Protein 3QHQ (pdb70)

Solvent-accessible surface area: 25074 Å² total; per-residue (Å²): 88,8,76,0,41,19,112,55,12,154,123,50,12,69,0,54,56,27,12,9,0,0,1,57,35,46,65,19,0,17,43,7,4,40,27,2,62,37,22,73,124,16,39,88,0,86,0,37,19,58,90,94,138,67,4,140,49,93,25,14,11,42,3,8,32,6,41,47,52,87,4,23,28,78,101,16,39,162,83,20,16,28,53,47,52,86,108,52,64,144,118,98,146,48,65,44,106,28,83,143,116,7,60,71,82,31,113,117,91,19,119,112,24,152,119,72,179,122,148,79,166,132,105,109,57,52,15,53,87,59,13,109,89,145,46,44,119,24,129,71,150,32,69,49,4,34,74,17,0,48,20,0,0,94,1,0,92,79,32,99,146,47,58,0,0,0,0,0,2,0,3,12,10,0,44,80,96,42,0,59,109,0,25,94,68,0,76,137,16,127,36,6,0,0,0,0,7,10,128,100,8,83,72,16,81,3,50,0,0,24,152,86,100,137,83,60,41,57,81,74,160,221,80,9,104,20,89,31,132,68,13,151,134,58,14,69,0,56,49,25,10,8,0,0,1,59,33,48,64,20,0,16,41,14,5,28,68,16,58,61,79,90,132,65,151,72,55,201,188,123,87,23,114,51,103,35,22,3,37,1,8,31,6,37,52,62,92,2,30,36,78,85,8,44,120,73,20,13,31,56,48,56,77,97,55,67,132,104,96,115,37,64,41,114,27,87,145,121,6,54,85,78,26,109,119,90,16,120,111,24,153,118,72,172,110,158,84,167,126,106,108,60,53,16,43,84,57,13,83,90,143,45,44,119,32,93,44,164,70,5,52,4,38,83,3,0,52,28,0,1,76,1,0,90,67,35,111,164,48,64,7,0,0,0,1,2,0,3,14,8,0,50,80,97,43,0,54,115,0,23,96,58,0,74,153,18,136,36,8,0,0,0,0,5,16,71,120,8,80,116,24,122,29,83,2,3,37,150,106,117,51,91,106

Sequence (433 aa):
MVKINFPILDEPLVLSNATILTIEDVSSVYSSLVKHFYQYDDVDEHLKLFDDKQKSLKATELMLVTDILGYDVNSAPILKLIHGDDLENNQFNEKPEVKSMVEKLAATITELIAFECLENEELDLEYDEITILELIKALGVKIETQSDTIFEKCFEIIQVYHYLTKKNLLVFVNSSGAYLTKDDEVIKLCEYINLMQKSVLFLEPRRLYDLPQYVIDKDYFLIGENMVLMVKINFPILDEPLVLSSNATILTIEDVSVYSSLVKHFYQYDVDEDDKQKSLKATELMLVTDILGYDVNSAPILKLIHGDLENNQFNEKPEVKSSMVEKLAATITELIAFECLENELDLEYDEITILELIKALGVKIETQSDTIFEKCFEIIQVYHYLTKKNLLVFVNSSGAYLTKDDEVIKLCEYINLMQKSVLFLEPRRLYDLPQYVIDKDYFLI

Organism: Streptococcus agalactiae (strain ATCC 13813 / DSM 2134 / JCM 5671 / CCUG 4208 / LMG 14694 / NCIMB 701348 / NCTC 8181 / G19) (NCBI:txid888745)

Nearest PDB structures (foldseek):
  3qhq-assembly1_A-2  TM=1.005E+00  e=2.427E-44  Streptococcus agalactiae ATCC 13813
  3qhq-assembly1_B-2  TM=8.573E-01  e=9.946E-36  Streptococcus agalactiae ATCC 13813
  3v7f-assembly1_B-2  TM=9.528E-01  e=2.751E-31  Streptococcus pyogenes serotype M1
  6qxf-assembly1_B  TM=8.557E-01  e=2.326E-27  Streptococcus thermophilus
  3s5u-assembly1_A  TM=8.859E-01  e=5.283E-25  Enterococcus faecalis ATCC 4200

Foldseek 3Di:
DKWKAADLDPDIDDFWQEAEEAEQDPVVLVVVVVPLVVPPVDPSIFMDDVVRHTQHNQQEAEDAPLVPDDLFDPVNVVVVLVVVVVVLVVPVVVVVVVQVVQVVVVVVVVVVCVVDPDNDDDDGCHSSNVSVVVPDGDDDPDDASLSSLLSVLVSQLVPPSHQEYEHEACLVRDDPVSVVVSSVSSVVSTGGYYYRHNDDNPQDQHWYLDPVSDTDGGPDDD/DDWDDDPLDPDIHDQWQEAEAAEQDPVVLVVVLVPLVVPPDPDVPVPDDADNQQEAEDAPLLPDDCFDPVLLLLVLVVVVVVLVVPVPVVVVVQVVQVVVVVVVVVVCVVDPDVDDDDGCHSSNVSVVVVDGDDRPVDQSLNSLQSVVVSVLRDPSHQEYEHEASLVRDDPVSVVVSSVVRNVSTGGYYYRHNHDNPPDDHWYQDPVRDTD

CATH classification: 3.40.50.11940 (+1 more: 6.10.250.2340)

Radius of gyration: 27.76 Å; Cα contacts (8 Å, |Δi|>4): 626; chains: 2; bounding box: 73×62×80 Å

Secondary structure (DSSP, 8-state):
-EEEE-TTSSS-EEE-SEEEEEE-SHHHHHHHHHHHHHTTSS-S-EEE-STTPBPPGGGEEEES-TTT--TT-HHHHHHHHHHHHHHHHT-HHHHHHHHHHHHHHHHHHHHHHHHSSS--------HHHHHHHHT--------SHHHHHHHHHHHHHH-TT--EEEEES-GGG--HHHHHHHHHHHHHH-S-EEEEESS--TTSS-EEE-TT--EEETT---/--EE--TT-SSPEE--SEEEEEE--HHHHHHHHHHHHH-SS----TTPPPPGGGEEEESSTTTS----HHHHHHHHHHHHHHHHT-HHHHHHHHHHHHHHHHHHHHHHHHSSS--------HHHHHHHHT-----TT--HHHHHHHHHHHHHH-TT--EEEEES-GGG--HHHHHHHHHHHHHHT--EEEEESS--TTSS-EEE-TTS-B-

B-factor: mean 35.42, std 18.0, range [2.0, 500.0]

InterPro domains:
  IPR010146 CRISPR-associated protein, Csn2-type [PF09711] (38-213)
  IPR010146 CRISPR-associated protein, Csn2-type [TIGR01866] (3-216)
  IPR038600 CRISPR-associated protein Csn2 superfamily [G3DSA:3.40.50.11940] (1-94)
  IPR038600 CRISPR-associated protein Csn2 superfamily [G3DSA:3.40.50.11940] (95-221)

Structure (mmCIF, N/CA/C/O backbone):
data_3QHQ
#
_entry.id   3QHQ
#
_cell.length_a   75.300
_cell.length_b   83.300
_cell.length_c   110.400
_cell.angle_alpha   90.00
_cell.angle_beta   109.40
_cell.angle_gamma   90.00
#
_symmetry.space_group_name_H-M   'C 1 2 1'
#
loop_
_entity.id
_entity.type
_entity.pdbx_description
1 polymer 'Sag0897 family CRISPR-associated protein'
2 non-polymer 'CALCIUM ION'
3 non-polymer 1,2-ETHANEDIOL
4 water water
#
loop_
_atom_site.group_PDB
_atom_site.id
_atom_site.type_symbol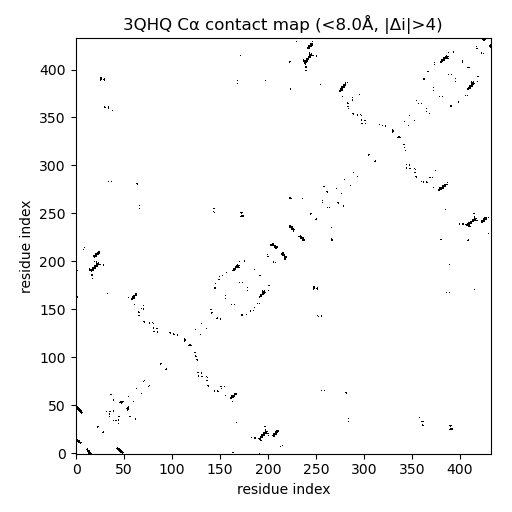
_atom_site.label_atom_id
_atom_site.label_alt_id
_atom_site.label_comp_id
_atom_site.label_asym_id
_atom_site.label_entity_id
_atom_site.label_seq_id
_atom_site.pdbx_PDB_ins_code
_atom_site.Cartn_x
_atom_site.Cartn_y
_atom_site.Cartn_z
_atom_site.occupancy
_atom_site.B_iso_or_equiv
_atom_site.auth_seq_id
_atom_site.auth_comp_id
_atom_site.auth_asym_id
_atom_site.auth_atom_id
_atom_site.pdbx_PDB_model_num
ATOM 1 N N . MET A 1 1 ? 18.772 30.654 31.862 1.00 35.68 1 MET A N 1
ATOM 2 C CA . MET A 1 1 ? 19.656 31.294 32.879 1.00 34.28 1 MET A CA 1
ATOM 3 C C . MET A 1 1 ? 21.133 31.133 32.510 1.00 33.56 1 MET A C 1
ATOM 4 O O . MET A 1 1 ? 21.523 30.166 31.851 1.00 35.25 1 MET A O 1
ATOM 6 N N . VAL A 1 2 ? 21.943 32.093 32.937 1.00 31.29 2 VAL A N 1
ATOM 7 C CA . VAL A 1 2 ? 23.390 32.050 32.752 1.00 30.12 2 VAL A CA 1
ATOM 8 C C . VAL A 1 2 ? 23.990 32.084 34.152 1.00 29.13 2 VAL A C 1
ATOM 9 O O . VAL A 1 2 ? 23.430 32.731 35.032 1.00 29.00 2 VAL A O 1
ATOM 13 N N . LYS A 1 3 ? 25.099 31.376 34.369 1.00 28.63 3 LYS A N 1
ATOM 14 C CA . LYS A 1 3 ? 25.794 31.420 35.658 1.00 27.77 3 LYS A CA 1
ATOM 15 C C . LYS A 1 3 ? 27.132 32.135 35.531 1.00 26.50 3 LYS A C 1
ATOM 16 O O . LYS A 1 3 ? 27.829 31.989 34.525 1.00 26.73 3 LYS A O 1
ATOM 22 N N . ILE A 1 4 ? 27.474 32.913 36.552 1.00 24.81 4 ILE A N 1
ATOM 23 C CA . ILE A 1 4 ? 28.759 33.602 36.611 1.00 23.82 4 ILE A CA 1
ATOM 24 C C . ILE A 1 4 ? 29.556 33.105 37.821 1.00 24.77 4 ILE A C 1
ATOM 25 O O . ILE A 1 4 ? 28.997 32.889 38.899 1.00 24.45 4 ILE A O 1
ATOM 30 N N . ASN A 1 5 ? 30.858 32.913 37.625 1.00 25.46 5 ASN A N 1
ATOM 31 C CA . ASN A 1 5 ? 31.758 32.575 38.715 1.00 27.00 5 ASN A CA 1
ATOM 32 C C . ASN A 1 5 ? 33.114 33.256 38.555 1.00 27.55 5 ASN A C 1
ATOM 33 O O . ASN A 1 5 ? 33.581 33.491 37.435 1.00 27.31 5 ASN A O 1
ATOM 38 N N . PHE A 1 6 ? 33.718 33.584 39.694 1.00 28.42 6 PHE A N 1
ATOM 39 C CA . PHE A 1 6 ? 35.084 34.091 39.784 1.00 29.55 6 PHE A CA 1
ATOM 40 C C . PHE A 1 6 ? 35.575 33.826 41.217 1.00 31.47 6 PHE A C 1
ATOM 41 O O . PHE A 1 6 ? 34.753 33.528 42.093 1.00 31.48 6 PHE A O 1
ATOM 49 N N . PRO A 1 7 ? 36.904 33.892 41.458 1.00 33.35 7 PRO A N 1
ATOM 50 C CA . PRO A 1 7 ? 37.467 33.459 42.748 1.00 35.75 7 PRO A CA 1
ATOM 51 C C . PRO A 1 7 ? 36.772 33.996 44.007 1.00 35.90 7 PRO A C 1
ATOM 52 O O . PRO A 1 7 ? 36.580 33.241 44.964 1.00 36.89 7 PRO A O 1
ATOM 56 N N . ILE A 1 8 ? 36.384 35.272 44.001 1.00 35.14 8 ILE A N 1
ATOM 57 C CA . ILE A 1 8 ? 35.745 35.887 45.178 1.00 36.06 8 ILE A CA 1
ATOM 58 C C . ILE A 1 8 ? 34.375 35.294 45.546 1.00 35.39 8 ILE A C 1
ATOM 59 O O . ILE A 1 8 ? 34.013 35.251 46.720 1.00 36.17 8 ILE A O 1
ATOM 64 N N . LEU A 1 9 ? 33.635 34.814 44.550 1.00 34.33 9 LEU A N 1
ATOM 65 C CA . LEU A 1 9 ? 32.380 34.101 44.804 1.00 34.17 9 LEU A CA 1
ATOM 66 C C . LEU A 1 9 ? 32.645 32.709 45.373 1.00 36.44 9 LEU A C 1
ATOM 67 O O . LEU A 1 9 ? 33.508 31.991 44.876 1.00 37.64 9 LEU A O 1
ATOM 72 N N . ASP A 1 10 ? 31.903 32.330 46.411 1.00 37.40 10 ASP A N 1
ATOM 73 C CA . ASP A 1 10 ? 32.021 30.989 46.986 1.00 39.61 10 ASP A CA 1
ATOM 74 C C . ASP A 1 10 ? 31.405 29.931 46.065 1.00 39.39 10 ASP A C 1
ATOM 75 O O . ASP A 1 10 ? 31.904 28.809 45.975 1.00 40.80 10 ASP A O 1
ATOM 80 N N . GLU A 1 11 ? 30.319 30.296 45.389 1.00 37.40 11 GLU A N 1
ATOM 81 C CA . GLU A 1 11 ? 29.692 29.417 44.403 1.00 37.34 11 GLU A CA 1
ATOM 82 C C . GLU A 1 11 ? 29.199 30.227 43.196 1.00 34.61 11 GLU A C 1
ATOM 83 O O . GLU A 1 11 ? 29.081 31.454 43.287 1.00 33.01 11 GLU A O 1
ATOM 89 N N . PRO A 1 12 ? 28.915 29.554 42.060 1.00 34.04 12 PRO A N 1
ATOM 90 C CA . PRO A 1 12 ? 28.419 30.318 40.919 1.00 31.87 12 PRO A CA 1
ATOM 91 C C . PRO A 1 12 ? 27.127 31.052 41.259 1.00 30.42 12 PRO A C 1
ATOM 92 O O . PRO A 1 12 ? 26.370 30.621 42.133 1.00 30.94 12 PRO A O 1
ATOM 96 N N . LEU A 1 13 ? 26.897 32.163 40.574 1.00 28.26 13 LEU A N 1
ATOM 97 C CA . LEU A 1 13 ? 25.709 32.964 40.781 1.00 27.28 13 LEU A CA 1
ATOM 98 C C . LEU A 1 13 ? 24.819 32.855 39.548 1.00 26.30 13 LEU A C 1
ATOM 99 O O . LEU A 1 13 ? 25.291 33.045 38.433 1.00 25.18 13 LEU A O 1
ATOM 104 N N . VAL A 1 14 ? 23.540 32.542 39.756 1.00 26.32 14 VAL A N 1
ATOM 105 C CA . VAL A 1 14 ? 22.579 32.428 38.657 1.00 26.02 14 VAL A CA 1
ATOM 106 C C . VAL A 1 14 ? 22.132 33.821 38.203 1.00 24.56 14 VAL A C 1
ATOM 107 O O . VAL A 1 14 ? 21.679 34.634 39.015 1.00 24.12 14 VAL A O 1
ATOM 111 N N . LEU A 1 15 ? 22.290 34.087 36.909 1.00 23.53 15 LEU A N 1
ATOM 112 C CA . LEU A 1 15 ? 21.807 35.320 36.281 1.00 22.39 15 LEU A CA 1
ATOM 113 C C . LEU A 1 15 ? 20.586 35.014 35.401 1.00 22.64 15 LEU A C 1
ATOM 114 O O . LEU A 1 15 ? 20.720 34.667 34.225 1.00 22.13 15 LEU A O 1
ATOM 119 N N . SER A 1 16 ? 19.402 35.126 35.993 1.00 23.08 16 SER A N 1
ATOM 120 C CA . SER A 1 16 ? 18.146 34.874 35.291 1.00 24.10 16 SER A CA 1
ATOM 121 C C . SER A 1 16 ? 17.406 36.195 35.116 1.00 23.10 16 SER A C 1
ATOM 122 O O . SER A 1 16 ? 17.339 37.005 36.044 1.00 22.31 16 SER A O 1
ATOM 125 N N . ASN A 1 17 ? 16.855 36.400 33.920 1.00 22.75 17 ASN A N 1
ATOM 126 C CA . ASN A 1 17 ? 16.164 37.635 33.564 1.00 22.29 17 ASN A CA 1
ATOM 127 C C . ASN A 1 17 ? 17.015 38.855 33.929 1.00 20.73 17 ASN A C 1
ATOM 128 O O . ASN A 1 17 ? 18.200 38.893 33.588 1.00 20.12 17 ASN A O 1
ATOM 133 N N . ALA A 1 18 ? 16.445 39.832 34.626 1.00 20.74 18 ALA A N 1
ATOM 134 C CA . ALA A 1 18 ? 17.239 40.993 35.055 1.00 19.94 18 ALA A CA 1
ATOM 135 C C . ALA A 1 18 ? 17.890 40.729 36.408 1.00 19.43 18 ALA A C 1
ATOM 136 O O . ALA A 1 18 ? 17.202 40.378 37.369 1.00 20.22 18 ALA A O 1
ATOM 138 N N . THR A 1 19 ? 19.209 40.893 36.466 1.00 18.54 19 THR A N 1
ATOM 139 C CA . THR A 1 19 ? 19.973 40.775 37.711 1.00 18.58 19 THR A CA 1
ATOM 140 C C . THR A 1 19 ? 20.857 42.007 37.935 1.00 18.20 19 THR A C 1
ATOM 141 O O . THR A 1 19 ? 21.541 42.477 37.022 1.00 17.80 19 THR A O 1
ATOM 145 N N . ILE A 1 20 ? 20.858 42.514 39.159 1.00 18.79 20 ILE A N 1
ATOM 146 C CA . ILE A 1 20 ? 21.805 43.560 39.533 1.00 18.32 20 ILE A CA 1
ATOM 147 C C . ILE A 1 20 ? 22.907 42.936 40.384 1.00 18.69 20 ILE A C 1
ATOM 148 O O . ILE A 1 20 ? 22.620 42.263 41.381 1.00 19.59 20 ILE A O 1
ATOM 153 N N . LEU A 1 21 ? 24.154 43.135 39.962 1.00 18.17 21 LEU A N 1
ATOM 154 C CA . LEU A 1 21 ? 25.316 42.743 40.745 1.00 18.79 21 LEU A CA 1
ATOM 155 C C . LEU A 1 21 ? 26.126 43.986 41.092 1.00 19.34 21 LEU A C 1
ATOM 156 O O . LEU A 1 21 ? 26.661 44.662 40.206 1.00 18.76 21 LEU A O 1
ATOM 161 N N . THR A 1 22 ? 26.230 44.247 42.390 1.00 20.12 22 THR A N 1
ATOM 162 C CA . THR A 1 22 ? 26.931 45.413 42.928 1.00 21.21 22 THR A CA 1
ATOM 163 C C . THR A 1 22 ? 28.226 44.980 43.609 1.00 22.25 22 THR A C 1
ATOM 164 O O . THR A 1 22 ? 28.211 44.078 44.448 1.00 22.66 22 THR A O 1
ATOM 168 N N . ILE A 1 23 ? 29.337 45.621 43.235 1.00 22.56 23 ILE A N 1
ATOM 169 C CA . ILE A 1 23 ? 30.641 45.350 43.843 1.00 23.91 23 ILE A CA 1
ATOM 170 C C . ILE A 1 23 ? 31.151 46.614 44.543 1.00 25.23 23 ILE A C 1
ATOM 171 O O . ILE A 1 23 ? 31.489 47.599 43.886 1.00 24.65 23 ILE A O 1
ATOM 176 N N . GLU A 1 24 ? 31.212 46.585 45.872 1.00 26.81 24 GLU A N 1
ATOM 177 C CA . GLU A 1 24 ? 31.503 47.809 46.636 1.00 28.95 24 GLU A CA 1
ATOM 178 C C . GLU A 1 24 ? 32.988 48.178 46.710 1.00 30.45 24 GLU A C 1
ATOM 179 O O . GLU A 1 24 ? 33.339 49.285 47.133 1.00 33.34 24 GLU A O 1
ATOM 185 N N . ASP A 1 25 ? 33.851 47.267 46.265 1.00 29.81 25 ASP A N 1
ATOM 186 C CA . ASP A 1 25 ? 35.299 47.480 46.285 1.00 30.54 25 ASP A CA 1
ATOM 187 C C . ASP A 1 25 ? 35.743 47.935 44.900 1.00 29.50 25 ASP A C 1
ATOM 188 O O . ASP A 1 25 ? 35.461 47.257 43.912 1.00 27.64 25 ASP A O 1
ATOM 193 N N . VAL A 1 26 ? 36.426 49.078 44.826 1.00 30.30 26 VAL A N 1
ATOM 194 C CA . VAL A 1 26 ? 36.802 49.658 43.531 1.00 29.86 26 VAL A CA 1
ATOM 195 C C . VAL A 1 26 ? 37.689 48.723 42.696 1.00 29.09 26 VAL A C 1
ATOM 196 O O . VAL A 1 26 ? 37.434 48.535 41.505 1.00 27.86 26 VAL A O 1
ATOM 200 N N A SER A 1 27 ? 38.711 48.147 43.327 0.50 30.53 27 SER A N 1
ATOM 201 N N B SER A 1 27 ? 38.704 48.134 43.322 0.50 30.24 27 SER A N 1
ATOM 202 C CA A SER A 1 27 ? 39.674 47.288 42.632 0.50 30.66 27 SER A CA 1
ATOM 203 C CA B SER A 1 27 ? 39.666 47.295 42.605 0.50 30.03 27 SER A CA 1
ATOM 204 C C A SER A 1 27 ? 39.016 46.037 42.058 0.50 28.88 27 SER A C 1
ATOM 205 C C B SER A 1 27 ? 39.066 45.994 42.080 0.50 28.66 27 SER A C 1
ATOM 206 O O A SER A 1 27 ? 39.260 45.682 40.904 0.50 28.12 27 SER A O 1
ATOM 207 O O B SER A 1 27 ? 39.412 45.555 40.982 0.50 28.07 27 SER A O 1
ATOM 212 N N . VAL A 1 28 ? 38.172 45.387 42.860 1.00 28.11 28 VAL A N 1
ATOM 213 C CA . VAL A 1 28 ? 37.462 44.178 42.431 1.00 26.66 28 VAL A CA 1
ATOM 214 C C . VAL A 1 28 ? 36.464 44.528 41.327 1.00 24.66 28 VAL A C 1
ATOM 215 O O . VAL A 1 28 ? 36.345 43.794 40.347 1.00 23.80 28 VAL A O 1
ATOM 219 N N . TYR A 1 29 ? 35.769 45.655 41.480 1.00 24.04 29 TYR A N 1
ATOM 220 C CA . TYR A 1 29 ? 34.832 46.112 40.451 1.00 22.72 29 TYR A CA 1
ATOM 221 C C . TYR A 1 29 ? 35.548 46.361 39.122 1.00 22.33 29 TYR A C 1
ATOM 222 O O . TYR A 1 29 ? 35.130 45.858 38.070 1.00 20.92 29 TYR A O 1
ATOM 231 N N . SER A 1 30 ? 36.629 47.137 39.187 1.00 23.36 30 SER A N 1
ATOM 232 C CA . SER A 1 30 ? 37.410 47.493 38.005 1.00 23.50 30 SER A CA 1
ATOM 233 C C . SER A 1 30 ? 37.981 46.252 37.317 1.00 23.46 30 SER A C 1
ATOM 234 O O . SER A 1 30 ? 37.966 46.155 36.089 1.00 22.55 30 SER A O 1
ATOM 237 N N . SER A 1 31 ? 38.491 45.316 38.117 1.00 24.23 31 SER A N 1
ATOM 238 C CA . SER A 1 31 ? 39.041 44.055 37.607 1.00 24.82 31 SER A CA 1
ATOM 239 C C . SER A 1 31 ? 37.972 43.200 36.909 1.00 23.16 31 SER A C 1
ATOM 240 O O . SER A 1 31 ? 38.228 42.610 35.855 1.00 22.97 31 SER A O 1
ATOM 243 N N . LEU A 1 32 ? 36.772 43.144 37.484 1.00 22.03 32 LEU A N 1
ATOM 244 C CA . LEU A 1 32 ? 35.687 42.361 36.876 1.00 20.80 32 LEU A CA 1
ATOM 245 C C . LEU A 1 32 ? 35.254 42.948 35.538 1.00 19.87 32 LEU A C 1
ATOM 246 O O . LEU A 1 32 ? 35.021 42.212 34.580 1.00 19.31 32 LEU A O 1
ATOM 251 N N . VAL A 1 33 ? 35.140 44.273 35.479 1.00 19.67 33 VAL A N 1
ATOM 252 C CA . VAL A 1 33 ? 34.824 44.957 34.224 1.00 19.40 33 VAL A CA 1
ATOM 253 C C . VAL A 1 33 ? 35.896 44.657 33.166 1.00 19.99 33 VAL A C 1
ATOM 254 O O . VAL A 1 33 ? 35.572 44.299 32.033 1.00 19.98 33 VAL A O 1
ATOM 258 N N . LYS A 1 34 ? 37.164 44.771 33.552 1.00 21.10 34 LYS A N 1
ATOM 259 C CA . LYS A 1 34 ? 38.271 44.409 32.672 1.00 22.36 34 LYS A CA 1
ATOM 260 C C . LYS A 1 34 ? 38.138 42.965 32.161 1.00 22.37 34 LYS A C 1
ATOM 261 O O . LYS A 1 34 ? 38.291 42.707 30.965 1.00 22.56 34 LYS A O 1
ATOM 267 N N . HIS A 1 35 ? 37.835 42.035 33.063 1.00 22.56 35 HIS A N 1
ATOM 268 C CA . HIS A 1 35 ? 37.745 40.615 32.691 1.00 23.43 35 HIS A CA 1
ATOM 269 C C . HIS A 1 35 ? 36.580 40.322 31.739 1.00 22.32 35 HIS A C 1
ATOM 270 O O . HIS A 1 35 ? 36.708 39.467 30.860 1.00 23.03 35 HIS A O 1
ATOM 277 N N . PHE A 1 36 ? 35.464 41.036 31.906 1.00 21.08 36 PHE A N 1
ATOM 278 C CA . PHE A 1 36 ? 34.354 40.963 30.948 1.00 20.86 36 PHE A CA 1
ATOM 279 C C . PHE A 1 36 ? 34.798 41.387 29.549 1.00 21.61 36 PHE A C 1
ATOM 280 O O . PHE A 1 36 ? 34.476 40.716 28.560 1.00 22.07 36 PHE A O 1
ATOM 288 N N . TYR A 1 37 ? 35.533 42.498 29.472 1.00 21.99 37 TYR A N 1
ATOM 289 C CA . TYR A 1 37 ? 36.049 43.007 28.197 1.00 23.27 37 TYR A CA 1
ATOM 290 C C . TYR A 1 37 ? 37.114 42.111 27.580 1.00 25.07 37 TYR A C 1
ATOM 291 O O . TYR A 1 37 ? 37.325 42.152 26.376 1.00 26.08 37 TYR A O 1
ATOM 300 N N . GLN A 1 38 ? 37.755 41.296 28.414 1.00 26.57 38 GLN A N 1
ATOM 301 C CA . GLN A 1 38 ? 38.745 40.317 27.970 1.00 29.58 38 GLN A CA 1
ATOM 302 C C . GLN A 1 38 ? 38.165 38.911 27.732 1.00 30.28 38 GLN A C 1
ATOM 303 O O . GLN A 1 38 ? 38.868 38.043 27.224 1.00 31.68 38 GLN A O 1
ATOM 309 N N . TYR A 1 39 ? 36.907 38.680 28.111 1.00 29.92 39 TYR A N 1
ATOM 310 C CA . TYR A 1 39 ? 36.303 37.340 28.015 1.00 31.67 39 TYR A CA 1
ATOM 311 C C . TYR A 1 39 ? 36.508 36.747 26.597 1.00 34.07 39 TYR A C 1
ATOM 312 O O . TYR A 1 39 ? 36.199 37.413 25.617 1.00 33.87 39 TYR A O 1
ATOM 321 N N A ASP A 1 40 ? 37.024 35.518 26.511 0.50 36.60 40 ASP A N 1
ATOM 322 N N B ASP A 1 40 ? 37.003 35.519 26.450 0.50 36.65 40 ASP A N 1
ATOM 323 C CA A ASP A 1 40 ? 37.244 34.640 27.674 0.50 38.02 40 ASP A CA 1
ATOM 324 C CA B ASP A 1 40 ? 37.279 34.575 27.518 0.50 38.26 40 ASP A CA 1
ATOM 325 C C A ASP A 1 40 ? 38.701 34.348 28.046 0.50 40.46 40 ASP A C 1
ATOM 326 C C B ASP A 1 40 ? 38.754 34.194 27.539 0.50 40.96 40 ASP A C 1
ATOM 327 O O A ASP A 1 40 ? 38.975 33.363 28.741 0.50 41.64 40 ASP A O 1
ATOM 328 O O B ASP A 1 40 ? 39.093 33.007 27.476 0.50 42.83 40 ASP A O 1
ATOM 337 N N . VAL A 1 41 ? 39.628 35.197 27.605 1.00 41.58 41 VAL A N 1
ATOM 338 C CA . VAL A 1 41 ? 41.070 34.948 27.803 1.00 44.64 41 VAL A CA 1
ATOM 339 C C . VAL A 1 41 ? 41.452 34.923 29.286 1.00 45.36 41 VAL A C 1
ATOM 340 O O . VAL A 1 41 ? 42.411 34.254 29.676 1.00 47.61 41 VAL A O 1
ATOM 344 N N . ASP A 1 42 ? 40.673 35.634 30.100 1.00 44.07 42 ASP A N 1
ATOM 345 C CA . ASP A 1 42 ? 40.948 35.790 31.523 1.00 44.54 42 ASP A CA 1
ATOM 346 C C . ASP A 1 42 ? 40.721 34.488 32.311 1.00 45.59 42 ASP A C 1
ATOM 347 O O . ASP A 1 42 ? 41.649 33.690 32.459 1.00 48.06 42 ASP A O 1
ATOM 349 N N . GLU A 1 43 ? 39.501 34.295 32.820 1.00 44.19 43 GLU A N 1
ATOM 350 C CA . GLU A 1 43 ? 39.073 33.065 33.519 1.00 44.75 43 GLU A CA 1
ATOM 351 C C . GLU A 1 43 ? 40.077 32.460 34.517 1.00 46.45 43 GLU A C 1
ATOM 352 O O . GLU A 1 43 ? 40.879 31.614 34.114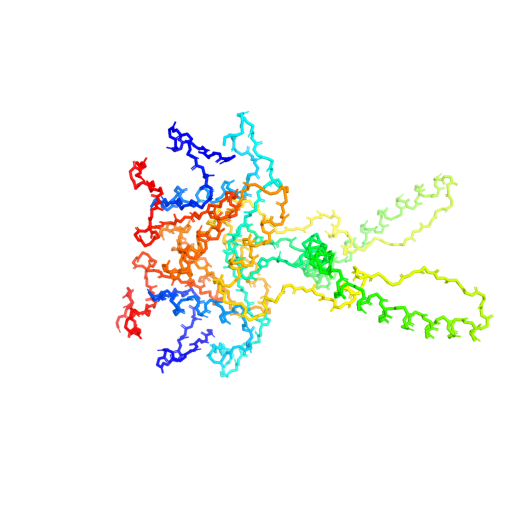 1.00 48.88 43 GLU A O 1
ATOM 354 N N . HIS A 1 44 ? 40.061 32.815 35.808 1.00 45.72 44 HIS A N 1
ATOM 355 C CA . HIS A 1 44 ? 39.091 33.655 36.555 1.00 42.91 44 HIS A CA 1
ATOM 356 C C . HIS A 1 44 ? 37.621 33.800 36.130 1.00 39.79 44 HIS A C 1
ATOM 357 O O . HIS A 1 44 ? 36.764 33.121 36.701 1.00 39.81 44 HIS A O 1
ATOM 364 N N . LEU A 1 45 ? 37.318 34.679 35.176 1.00 36.88 45 LEU A N 1
ATOM 365 C CA . LEU A 1 45 ? 35.917 34.940 34.842 1.00 33.73 45 LEU A CA 1
ATOM 366 C C . LEU A 1 45 ? 35.254 33.792 34.085 1.00 33.44 45 LEU A C 1
ATOM 367 O O . LEU A 1 45 ? 35.602 33.495 32.942 1.00 33.63 45 LEU A O 1
ATOM 372 N N . LYS A 1 46 ? 34.286 33.168 34.747 1.00 32.42 46 LYS A N 1
ATOM 373 C CA . LYS A 1 46 ? 33.537 32.064 34.174 1.00 32.52 46 LYS A CA 1
ATOM 374 C C . LYS A 1 46 ? 32.089 32.462 33.915 1.00 30.70 46 LYS A C 1
ATOM 375 O O . LYS A 1 46 ? 31.427 33.049 34.777 1.00 28.94 46 LYS A O 1
ATOM 381 N N . LEU A 1 47 ? 31.624 32.150 32.707 1.00 30.42 47 LEU A N 1
ATOM 382 C CA . LEU A 1 47 ? 30.232 32.322 32.316 1.00 29.71 47 LEU A CA 1
ATOM 383 C C . LEU A 1 47 ? 29.755 31.021 31.670 1.00 31.86 47 LEU A C 1
ATOM 384 O O . LEU A 1 47 ? 30.302 30.597 30.650 1.00 32.48 47 LEU A O 1
ATOM 389 N N . PHE A 1 48 ? 28.756 30.381 32.268 1.00 33.10 48 PHE A N 1
ATOM 390 C CA . PHE A 1 48 ? 28.317 29.080 31.767 1.00 36.43 48 PHE A CA 1
ATOM 391 C C . PHE A 1 48 ? 26.813 28.819 31.845 1.00 37.29 48 PHE A C 1
ATOM 392 O O . PHE A 1 48 ? 26.045 29.645 32.348 1.00 35.90 48 PHE A O 1
ATOM 400 N N . ASP A 1 49 ? 26.418 27.666 31.299 1.00 40.27 49 ASP A N 1
ATOM 401 C CA . ASP A 1 49 ? 25.028 27.193 31.253 1.00 41.89 49 ASP A CA 1
ATOM 402 C C . ASP A 1 49 ? 24.155 27.971 30.261 1.00 41.63 49 ASP A C 1
ATOM 403 O O . ASP A 1 49 ? 23.784 29.116 30.528 1.00 40.28 49 ASP A O 1
ATOM 405 N N . ASP A 1 50 ? 23.844 27.384 29.100 1.00 43.49 50 ASP A N 1
ATOM 406 C CA . ASP A 1 50 ? 24.348 26.080 28.606 1.00 45.88 50 ASP A CA 1
ATOM 407 C C . ASP A 1 50 ? 24.870 25.089 29.653 1.00 47.23 50 ASP A C 1
ATOM 408 O O . ASP A 1 50 ? 26.064 25.083 29.961 1.00 47.25 50 ASP A O 1
ATOM 410 N N . LYS A 1 51 ? 23.967 24.240 30.159 1.00 48.51 51 LYS A N 1
ATOM 411 C CA . LYS A 1 51 ? 24.244 23.284 31.250 1.00 49.49 51 LYS A CA 1
ATOM 412 C C . LYS A 1 51 ? 25.705 22.822 31.362 1.00 50.14 51 LYS A C 1
ATOM 413 O O . LYS A 1 51 ? 26.100 21.813 30.762 1.00 52.60 51 LYS A O 1
ATOM 415 N N . GLN A 1 52 ? 26.489 23.586 32.130 1.00 47.97 52 GLN A N 1
ATOM 416 C CA . GLN A 1 52 ? 27.922 23.335 32.396 1.00 47.96 52 GLN A CA 1
ATOM 417 C C . GLN A 1 52 ? 28.882 23.852 31.311 1.00 46.93 52 GLN A C 1
ATOM 418 O O . GLN A 1 52 ? 30.101 23.864 31.512 1.00 47.49 52 GLN A O 1
ATOM 420 N N . LYS A 1 53 ? 28.329 24.290 30.182 1.00 45.34 53 LYS A N 1
ATOM 421 C CA . LYS A 1 53 ? 29.121 24.710 29.021 1.00 44.61 53 LYS A CA 1
ATOM 422 C C . LYS A 1 53 ? 29.391 26.214 29.026 1.00 41.19 53 LYS A C 1
ATOM 423 O O . LYS A 1 53 ? 28.462 27.020 29.123 1.00 39.07 53 LYS A O 1
ATOM 429 N N . SER A 1 54 ? 30.664 26.579 28.904 1.00 40.46 54 SER A N 1
ATOM 430 C CA . SER A 1 54 ? 31.077 27.982 28.849 1.00 38.03 54 SER A CA 1
ATOM 431 C C . SER A 1 54 ? 30.441 28.727 27.683 1.00 36.28 54 SER A C 1
ATOM 432 O O . SER A 1 54 ? 30.381 28.212 26.568 1.00 37.48 54 SER A O 1
ATOM 435 N N . LEU A 1 55 ? 29.957 29.935 27.949 1.00 33.37 55 LEU A N 1
ATOM 436 C CA . LEU A 1 55 ? 29.545 30.840 26.881 1.00 32.02 55 LEU A CA 1
ATOM 437 C C . LEU A 1 55 ? 30.756 31.173 26.019 1.00 32.27 55 LEU A C 1
ATOM 438 O O . LEU A 1 55 ? 31.852 31.398 26.536 1.00 31.99 55 LEU A O 1
ATOM 443 N N . LYS A 1 56 ? 30.564 31.164 24.704 1.00 32.72 56 LYS A N 1
ATOM 444 C CA . LYS A 1 56 ? 31.601 31.617 23.787 1.00 33.15 56 LYS A CA 1
ATOM 445 C C . LYS A 1 56 ? 31.706 33.133 23.919 1.00 30.96 56 LYS A C 1
ATOM 446 O O . LYS A 1 56 ? 30.744 33.788 24.334 1.00 28.96 56 LYS A O 1
ATOM 452 N N . ALA A 1 57 ? 32.872 33.687 23.591 1.00 30.93 57 ALA A N 1
ATOM 453 C CA . ALA A 1 57 ? 33.074 35.133 23.648 1.00 29.64 57 ALA A CA 1
ATOM 454 C C . ALA A 1 57 ? 32.026 35.877 22.814 1.00 28.94 57 ALA A C 1
ATOM 455 O O . ALA A 1 57 ? 31.582 36.966 23.190 1.00 27.23 57 ALA A O 1
ATOM 457 N N . THR A 1 58 ? 31.624 35.263 21.700 1.00 30.05 58 THR A N 1
ATOM 458 C CA . THR A 1 58 ? 30.649 35.849 20.772 1.00 29.87 58 THR A CA 1
ATOM 459 C C . THR A 1 58 ? 29.240 35.979 21.368 1.00 28.57 58 THR A C 1
ATOM 460 O O . THR A 1 58 ? 28.413 36.737 20.848 1.00 28.34 58 THR A O 1
ATOM 464 N N . GLU A 1 59 ? 28.976 35.245 22.450 1.00 27.77 59 GLU A N 1
ATOM 465 C CA . GLU A 1 59 ? 27.657 35.254 23.098 1.00 26.51 59 GLU A CA 1
ATOM 466 C C . GLU A 1 59 ? 27.462 36.407 24.073 1.00 24.66 59 GLU A C 1
ATOM 467 O O . GLU A 1 59 ? 26.364 36.603 24.602 1.00 23.47 59 GLU A O 1
ATOM 473 N N . LEU A 1 60 ? 28.531 37.160 24.312 1.00 23.66 60 LEU A N 1
ATOM 474 C CA . LEU A 1 60 ? 28.498 38.249 25.264 1.00 22.40 60 LEU A CA 1
ATOM 475 C C . LEU A 1 60 ? 28.266 39.579 24.546 1.00 21.93 60 LEU A C 1
ATOM 476 O O . LEU A 1 60 ? 28.889 39.870 23.518 1.00 22.74 60 LEU A O 1
ATOM 481 N N . MET A 1 61 ? 27.349 40.370 25.087 1.00 20.83 61 MET A N 1
ATOM 482 C CA . MET A 1 61 ? 27.060 41.705 24.581 1.00 20.98 61 MET A CA 1
ATOM 483 C C . MET A 1 61 ? 27.307 42.691 25.726 1.00 19.79 61 MET A C 1
ATOM 484 O O . MET A 1 61 ? 26.619 42.663 26.747 1.00 19.21 61 MET A O 1
ATOM 489 N N . LEU A 1 62 ? 28.317 43.540 25.567 1.00 19.63 62 LEU A N 1
ATOM 490 C CA . LEU A 1 62 ? 28.728 44.456 26.626 1.00 18.77 62 LEU A CA 1
ATOM 491 C C . LEU A 1 62 ? 28.379 45.892 26.243 1.00 18.73 62 LEU A C 1
ATOM 492 O O . LEU A 1 62 ? 28.722 46.336 25.151 1.00 18.95 62 LEU A O 1
ATOM 497 N N . VAL A 1 63 ? 27.683 46.607 27.126 1.00 17.72 63 VAL A N 1
ATOM 498 C CA . VAL A 1 63 ? 27.324 48.002 26.850 1.00 18.00 63 VAL A CA 1
ATOM 499 C C . VAL A 1 63 ? 27.742 48.896 28.014 1.00 17.89 63 VAL A C 1
ATOM 500 O O . VAL A 1 63 ? 27.263 48.732 29.138 1.00 17.48 63 VAL A O 1
ATOM 504 N N . THR A 1 64 ? 28.645 49.831 27.742 1.00 18.59 64 THR A N 1
ATOM 505 C CA . THR A 1 64 ? 28.994 50.853 28.720 1.00 19.18 64 THR A CA 1
ATOM 506 C C . THR A 1 64 ? 28.553 52.214 28.207 1.00 20.53 64 THR A C 1
ATOM 507 O O . THR A 1 64 ? 28.003 53.017 28.966 1.00 21.38 64 THR A O 1
ATOM 511 N N . ASP A 1 65 ? 28.800 52.466 26.920 1.00 21.08 65 ASP A N 1
ATOM 512 C CA . ASP A 1 65 ? 28.383 53.705 26.267 1.00 22.27 65 ASP A CA 1
ATOM 513 C C . ASP A 1 65 ? 27.022 53.461 25.619 1.00 22.30 65 ASP A C 1
ATOM 514 O O . ASP A 1 65 ? 26.923 52.914 24.518 1.00 22.01 65 ASP A O 1
ATOM 519 N N . ILE A 1 66 ? 25.976 53.867 26.329 1.00 22.19 66 ILE A N 1
ATOM 520 C CA . ILE A 1 66 ? 24.600 53.591 25.928 1.00 22.15 66 ILE A CA 1
ATOM 521 C C . ILE A 1 66 ? 24.220 54.406 24.682 1.00 23.39 66 ILE A C 1
ATOM 522 O O . ILE A 1 66 ? 23.717 53.852 23.703 1.00 23.29 66 ILE A O 1
ATOM 527 N N . LEU A 1 67 ? 24.496 55.707 24.709 1.00 24.40 67 LEU A N 1
ATOM 528 C CA . LEU A 1 67 ? 24.123 56.586 23.595 1.00 26.41 67 LEU A CA 1
ATOM 529 C C . LEU A 1 67 ? 24.991 56.339 22.363 1.00 26.76 67 LEU A C 1
ATOM 530 O O . LEU A 1 67 ? 24.551 56.559 21.235 1.00 27.80 67 LEU A O 1
ATOM 535 N N . GLY A 1 68 ? 26.217 55.868 22.586 1.00 26.08 68 GLY A N 1
ATOM 536 C CA . GLY A 1 68 ? 27.144 55.561 21.493 1.00 26.71 68 GLY A CA 1
ATOM 537 C C . GLY A 1 68 ? 26.812 54.252 20.790 1.00 26.20 68 GLY A C 1
ATOM 538 O O . GLY A 1 68 ? 27.298 53.994 19.688 1.00 26.65 68 GLY A O 1
ATOM 539 N N . TYR A 1 69 ? 25.983 53.425 21.420 1.00 25.25 69 TYR A N 1
ATOM 540 C CA . TYR A 1 69 ? 25.641 52.123 20.847 1.00 25.15 69 TYR A CA 1
ATOM 541 C C . TYR A 1 69 ? 24.839 52.307 19.555 1.00 26.78 69 TYR A C 1
ATOM 542 O O . TYR A 1 69 ? 23.795 52.963 19.554 1.00 27.55 69 TYR A O 1
ATOM 551 N N . ASP A 1 70 ? 25.341 51.741 18.457 1.00 27.46 70 ASP A N 1
ATOM 552 C CA . ASP A 1 70 ? 24.709 51.914 17.148 1.00 29.27 70 ASP A CA 1
ATOM 553 C C . ASP A 1 70 ? 23.740 50.775 16.840 1.00 29.14 70 ASP A C 1
ATOM 554 O O . ASP A 1 70 ? 24.140 49.675 16.451 1.00 28.90 70 ASP A O 1
ATOM 559 N N . VAL A 1 71 ? 22.460 51.070 17.015 1.00 29.41 71 VAL A N 1
ATOM 560 C CA . VAL A 1 71 ? 21.378 50.112 16.824 1.00 29.85 71 VAL A CA 1
ATOM 561 C C . VAL A 1 71 ? 21.189 49.741 15.336 1.00 31.27 71 VAL A C 1
ATOM 562 O O . VAL A 1 71 ? 20.755 48.627 15.013 1.00 31.41 71 VAL A O 1
ATOM 566 N N . ASN A 1 72 ? 21.529 50.672 14.446 1.00 32.20 72 ASN A N 1
ATOM 567 C CA . ASN A 1 72 ? 21.418 50.450 13.004 1.00 33.95 72 ASN A CA 1
ATOM 568 C C . ASN A 1 72 ? 22.773 50.371 12.298 1.00 34.50 72 ASN A C 1
ATOM 569 O O . ASN A 1 72 ? 22.984 50.991 11.253 1.00 35.58 72 ASN A O 1
ATOM 574 N N . SER A 1 73 ? 23.684 49.596 12.880 1.00 32.37 73 SER A N 1
ATOM 575 C CA . SER A 1 73 ? 24.983 49.328 12.271 1.00 33.67 73 SER A CA 1
ATOM 576 C C . SER A 1 73 ? 24.801 48.537 10.976 1.00 32.32 73 SER A C 1
ATOM 577 O O . SER A 1 73 ? 23.764 47.893 10.770 1.00 30.74 73 SER A O 1
ATOM 580 N N . ALA A 1 74 ? 25.804 48.594 10.105 1.00 32.92 74 ALA A N 1
ATOM 581 C CA . ALA A 1 74 ? 25.764 47.855 8.844 1.00 32.03 74 ALA A CA 1
ATOM 582 C C . ALA A 1 74 ? 25.495 46.347 9.026 1.00 31.52 74 ALA A C 1
ATOM 583 O O . ALA A 1 74 ? 24.663 45.797 8.310 1.00 30.53 74 ALA A O 1
ATOM 585 N N . PRO A 1 75 ? 26.197 45.677 9.969 1.00 33.19 75 PRO A N 1
ATOM 586 C CA . PRO A 1 75 ? 25.899 44.263 10.245 1.00 33.06 75 PRO A CA 1
ATOM 587 C C . PRO A 1 75 ? 24.457 43.992 10.704 1.00 32.01 75 PRO A C 1
ATOM 588 O O . PRO A 1 75 ? 23.843 43.026 10.246 1.00 31.02 75 PRO A O 1
ATOM 592 N N . ILE A 1 76 ? 23.926 44.830 11.595 1.00 32.13 76 ILE A N 1
ATOM 593 C CA . ILE A 1 76 ? 22.543 44.670 12.058 1.00 31.07 76 ILE A CA 1
ATOM 594 C C . ILE A 1 76 ? 21.548 44.856 10.909 1.00 29.76 76 ILE A C 1
ATOM 595 O O . ILE A 1 76 ? 20.629 44.041 10.744 1.00 28.41 76 ILE A O 1
ATOM 600 N N . LEU A 1 77 ? 21.750 45.905 10.107 1.00 29.71 77 LEU A N 1
ATOM 601 C CA . LEU A 1 77 ? 20.907 46.158 8.936 1.00 28.93 77 LEU A CA 1
ATOM 602 C C . LEU A 1 77 ? 20.939 44.995 7.944 1.00 28.37 77 LEU A C 1
ATOM 603 O O . LEU A 1 77 ? 19.901 44.621 7.391 1.00 27.15 77 LEU A O 1
ATOM 608 N N . LYS A 1 78 ? 22.125 44.425 7.732 1.00 29.49 78 LYS A N 1
ATOM 609 C CA . LYS A 1 78 ? 22.275 43.274 6.838 1.00 29.56 78 LYS A CA 1
ATOM 610 C C . LYS A 1 78 ? 21.450 42.086 7.321 1.00 29.13 78 LYS A C 1
ATOM 611 O O . LYS A 1 78 ? 20.808 41.407 6.521 1.00 28.72 78 LYS A O 1
ATOM 617 N N . LEU A 1 79 ? 21.466 41.847 8.628 1.00 29.74 79 LEU A N 1
ATOM 618 C CA . LEU A 1 79 ? 20.664 40.793 9.228 1.00 29.44 79 LEU A CA 1
ATOM 619 C C . LEU A 1 79 ? 19.169 41.061 9.042 1.00 27.48 79 LEU A C 1
ATOM 620 O O . LEU A 1 79 ? 18.425 40.165 8.649 1.00 26.35 79 LEU A O 1
ATOM 625 N N . ILE A 1 80 ? 18.740 42.290 9.325 1.00 26.54 80 ILE A N 1
ATOM 626 C CA . ILE A 1 80 ? 17.323 42.655 9.208 1.00 25.41 80 ILE A CA 1
ATOM 627 C C . ILE A 1 80 ? 16.813 42.487 7.776 1.00 24.31 80 ILE A C 1
ATOM 628 O O . ILE A 1 80 ? 15.760 41.887 7.548 1.00 24.08 80 ILE A O 1
ATOM 633 N N . HIS A 1 81 ? 17.565 43.007 6.817 1.00 24.22 81 HIS A N 1
ATOM 634 C CA . HIS A 1 81 ? 17.150 42.940 5.419 1.00 23.67 81 HIS A CA 1
ATOM 635 C C . HIS A 1 81 ? 17.091 41.503 4.896 1.00 23.84 81 HIS A C 1
ATOM 636 O O . HIS A 1 81 ? 16.162 41.148 4.164 1.00 23.40 81 HIS A O 1
ATOM 643 N N . GLY A 1 82 ? 18.063 40.683 5.298 1.00 24.74 82 GLY A N 1
ATOM 644 C CA . GLY A 1 82 ? 18.074 39.248 4.977 1.00 25.35 82 GLY A CA 1
ATOM 645 C C . GLY A 1 82 ? 16.916 38.489 5.611 1.00 25.81 82 GLY A C 1
ATOM 646 O O . GLY A 1 82 ? 16.314 37.616 4.973 1.00 25.77 82 GLY A O 1
ATOM 647 N N A ASP A 1 83 ? 16.604 38.809 6.867 0.50 25.90 83 ASP A N 1
ATOM 648 N N B ASP A 1 83 ? 16.624 38.832 6.868 0.50 26.04 83 ASP A N 1
ATOM 649 C CA A ASP A 1 83 ? 15.470 38.192 7.557 0.50 26.26 83 ASP A CA 1
ATOM 650 C CA B ASP A 1 83 ? 15.497 38.296 7.634 0.50 26.52 83 ASP A CA 1
ATOM 651 C C A ASP A 1 83 ? 14.134 38.538 6.895 0.50 25.64 83 ASP A C 1
ATOM 652 C C B ASP A 1 83 ? 14.165 38.554 6.923 0.50 25.81 83 ASP A C 1
ATOM 653 O O A ASP A 1 83 ? 13.257 37.681 6.784 0.50 25.86 83 ASP A O 1
ATOM 654 O O B ASP A 1 83 ? 13.330 37.656 6.801 0.50 26.06 83 ASP A O 1
ATOM 663 N N . LEU A 1 84 ? 13.986 39.788 6.457 1.00 24.90 84 LEU A N 1
ATOM 664 C CA . LEU A 1 84 ? 12.771 40.204 5.745 1.00 24.98 84 LEU A CA 1
ATOM 665 C C . LEU A 1 84 ? 12.635 39.513 4.392 1.00 25.42 84 LEU A C 1
ATOM 666 O O . LEU A 1 84 ? 11.527 39.128 4.005 1.00 25.83 84 LEU A O 1
ATOM 671 N N . GLU A 1 85 ? 13.750 39.335 3.682 1.00 25.78 85 GLU A N 1
ATOM 672 C CA . GLU A 1 85 ? 13.728 38.533 2.451 1.00 26.69 85 GLU A CA 1
ATOM 673 C C . GLU A 1 85 ? 13.294 37.085 2.714 1.00 27.54 85 GLU A C 1
ATOM 674 O O . GLU A 1 85 ? 12.487 36.532 1.955 1.00 27.92 85 GLU A O 1
ATOM 680 N N A ASN A 1 86 ? 13.826 36.487 3.781 0.50 28.15 86 ASN A N 1
ATOM 681 N N B ASN A 1 86 ? 13.822 36.486 3.783 0.50 28.04 86 ASN A N 1
ATOM 682 C CA A ASN A 1 86 ? 13.438 35.139 4.204 0.50 29.29 86 ASN A CA 1
ATOM 683 C CA B ASN A 1 86 ? 13.433 35.134 4.194 0.50 29.08 86 ASN A CA 1
ATOM 684 C C A ASN A 1 86 ? 11.952 35.020 4.544 0.50 29.25 86 ASN A C 1
ATOM 685 C C B ASN A 1 86 ? 11.945 35.024 4.528 0.50 29.12 86 ASN A C 1
ATOM 686 O O A ASN A 1 86 ? 11.339 33.978 4.304 0.50 30.18 86 ASN A O 1
ATOM 687 O O B ASN A 1 86 ? 11.324 33.991 4.271 0.50 30.04 86 ASN A O 1
ATOM 696 N N . GLN A 1 87 ? 11.387 36.089 5.104 1.00 28.18 87 GLN A N 1
ATOM 697 C CA . GLN A 1 87 ? 9.950 36.153 5.407 1.00 28.22 87 GLN A CA 1
ATOM 698 C C . GLN A 1 87 ? 9.101 36.068 4.127 1.00 28.52 87 GLN A C 1
ATOM 699 O O . GLN A 1 87 ? 8.049 35.423 4.117 1.00 29.04 87 GLN A O 1
ATOM 705 N N . PHE A 1 88 ? 9.567 36.709 3.053 1.00 27.82 88 PHE A N 1
ATOM 706 C CA . PHE A 1 88 ? 8.945 36.541 1.734 1.00 28.61 88 PHE A CA 1
ATOM 707 C C . PHE A 1 88 ? 9.141 35.122 1.197 1.00 30.03 88 PHE A C 1
ATOM 708 O O . PHE A 1 88 ? 8.206 34.532 0.649 1.00 31.02 88 PHE A O 1
ATOM 716 N N . ASN A 1 89 ? 10.346 34.574 1.365 1.00 30.46 89 ASN A N 1
ATOM 717 C CA . ASN A 1 89 ? 10.644 33.218 0.894 1.00 32.47 89 ASN A CA 1
ATOM 718 C C . ASN A 1 89 ? 9.722 32.182 1.523 1.00 33.70 89 ASN A C 1
ATOM 719 O O . ASN A 1 89 ? 9.380 31.185 0.891 1.00 35.60 89 ASN A O 1
ATOM 724 N N . GLU A 1 90 ? 9.306 32.442 2.758 1.00 33.26 90 GLU A N 1
ATOM 725 C CA . GLU A 1 90 ? 8.383 31.566 3.475 1.00 34.74 90 GLU A CA 1
ATOM 726 C C . GLU A 1 90 ? 6.911 31.788 3.102 1.00 34.61 90 GLU A C 1
ATOM 727 O O . GLU A 1 90 ? 6.041 31.019 3.516 1.00 35.73 90 GLU A O 1
ATOM 733 N N . LYS A 1 91 ? 6.644 32.834 2.319 1.00 33.28 91 LYS A N 1
ATOM 734 C CA . LYS A 1 91 ? 5.290 33.168 1.876 1.00 33.45 91 LYS A CA 1
ATOM 735 C C . LYS A 1 91 ? 5.224 33.259 0.338 1.00 33.36 91 LYS A C 1
ATOM 736 O O . LYS A 1 91 ? 5.267 34.361 -0.220 1.00 31.76 91 LYS A O 1
ATOM 742 N N . PRO A 1 92 ? 5.130 32.099 -0.349 1.00 34.86 92 PRO A N 1
ATOM 743 C CA . PRO A 1 92 ? 5.160 32.039 -1.822 1.00 35.51 92 PRO A CA 1
ATOM 744 C C . PRO A 1 92 ? 4.182 32.975 -2.545 1.00 35.35 92 PRO A C 1
ATOM 745 O O . PRO A 1 92 ? 4.541 33.531 -3.583 1.00 35.04 92 PRO A O 1
ATOM 749 N N . GLU A 1 93 ? 2.967 33.138 -2.015 1.00 35.81 93 GLU A N 1
ATOM 750 C CA . GLU A 1 93 ? 1.953 33.979 -2.670 1.00 36.29 93 GLU A CA 1
ATOM 751 C C . GLU A 1 93 ? 2.388 35.436 -2.712 1.00 34.05 93 GLU A C 1
ATOM 752 O O . GLU A 1 93 ? 2.295 36.090 -3.749 1.00 33.91 93 GLU A O 1
ATOM 758 N N . VAL A 1 94 ? 2.887 35.930 -1.584 1.00 32.20 94 VAL A N 1
ATOM 759 C CA . VAL A 1 94 ? 3.321 37.318 -1.481 1.00 30.39 94 VAL A CA 1
ATOM 760 C C . VAL A 1 94 ? 4.665 37.553 -2.187 1.00 28.96 94 VAL A C 1
ATOM 761 O O . VAL A 1 94 ? 4.860 38.594 -2.813 1.00 28.23 94 VAL A O 1
ATOM 765 N N . LYS A 1 95 ? 5.577 36.586 -2.094 1.00 28.46 95 LYS A N 1
ATOM 766 C CA . LYS A 1 95 ? 6.828 36.635 -2.856 1.00 27.71 95 LYS A CA 1
ATOM 767 C C . LYS A 1 95 ? 6.532 36.814 -4.355 1.00 28.26 95 LYS A C 1
ATOM 768 O O . LYS A 1 95 ? 7.088 37.704 -5.001 1.00 27.37 95 LYS A O 1
ATOM 774 N N . SER A 1 96 ? 5.636 35.979 -4.884 1.00 29.43 96 SER A N 1
ATOM 775 C CA . SER A 1 96 ? 5.205 36.060 -6.281 1.00 30.55 96 SER A CA 1
ATOM 776 C C . SER A 1 96 ? 4.617 37.434 -6.624 1.00 29.98 96 SER A C 1
ATOM 777 O O . SER A 1 96 ? 4.858 37.966 -7.707 1.00 29.84 96 SER A O 1
ATOM 780 N N . MET A 1 97 ? 3.846 37.996 -5.697 1.00 29.62 97 MET A N 1
ATOM 781 C CA . MET A 1 97 ? 3.253 39.317 -5.883 1.00 29.46 97 MET A CA 1
ATOM 782 C C . MET A 1 97 ? 4.307 40.417 -5.994 1.00 27.85 97 MET A C 1
ATOM 783 O O . MET A 1 97 ? 4.221 41.264 -6.884 1.00 28.48 97 MET A O 1
ATOM 788 N N . VAL A 1 98 ? 5.292 40.407 -5.097 1.00 26.21 98 VAL A N 1
ATOM 789 C CA . VAL A 1 98 ? 6.390 41.373 -5.161 1.00 25.18 98 VAL A CA 1
ATOM 790 C C . VAL A 1 98 ? 7.133 41.237 -6.500 1.00 25.43 98 VAL A C 1
ATOM 791 O O . VAL A 1 98 ? 7.390 42.235 -7.168 1.00 24.94 98 VAL A O 1
ATOM 795 N N . GLU A 1 99 ? 7.443 39.998 -6.887 1.00 26.51 99 GLU A N 1
ATOM 796 C CA . GLU A 1 99 ? 8.155 39.715 -8.141 1.00 27.23 99 GLU A CA 1
ATOM 797 C C . GLU A 1 99 ? 7.392 40.199 -9.375 1.00 28.34 99 GLU A C 1
ATOM 798 O O . GLU A 1 99 ? 7.988 40.738 -10.315 1.00 28.26 99 GLU A O 1
ATOM 804 N N . LYS A 1 100 ? 6.075 39.999 -9.366 1.00 29.59 100 LYS A N 1
ATOM 805 C CA . LYS A 1 100 ? 5.209 40.470 -10.440 1.00 30.72 100 LYS A CA 1
ATOM 806 C C . LYS A 1 100 ? 5.273 41.994 -10.599 1.00 29.83 100 LYS A C 1
ATOM 807 O O . LYS A 1 100 ? 5.430 42.507 -11.713 1.00 30.34 100 LYS A O 1
ATOM 813 N N . LEU A 1 101 ? 5.155 42.701 -9.478 1.00 28.62 101 LEU A N 1
ATOM 814 C CA . LEU A 1 101 ? 5.177 44.164 -9.447 1.00 28.13 101 LEU A CA 1
ATOM 815 C C . LEU A 1 101 ? 6.526 44.718 -9.904 1.00 27.12 101 LEU A C 1
ATOM 816 O O . LEU A 1 101 ? 6.582 45.697 -10.653 1.00 27.31 101 LEU A O 1
ATOM 821 N N . ALA A 1 102 ? 7.603 44.072 -9.459 1.00 25.93 102 ALA A N 1
ATOM 822 C CA . ALA A 1 102 ? 8.953 44.437 -9.862 1.00 25.70 102 ALA A CA 1
ATOM 823 C C . ALA A 1 102 ? 9.162 44.259 -11.364 1.00 26.73 102 ALA A C 1
ATOM 824 O O . ALA A 1 102 ? 9.837 45.069 -11.992 1.00 26.98 102 ALA A O 1
ATOM 826 N N . ALA A 1 103 ? 8.569 43.208 -11.931 1.00 28.11 103 ALA A N 1
ATOM 827 C CA . ALA A 1 103 ? 8.650 42.939 -13.371 1.00 29.32 103 ALA A CA 1
ATOM 828 C C . ALA A 1 103 ? 7.854 43.948 -14.200 1.00 30.56 103 ALA A C 1
ATOM 829 O O . ALA A 1 103 ? 8.265 44.310 -15.307 1.00 31.09 103 ALA A O 1
ATOM 831 N N . THR A 1 104 ? 6.715 44.396 -13.677 1.00 31.02 104 THR A N 1
ATOM 832 C CA . THR A 1 104 ? 5.937 45.433 -14.358 1.00 32.26 104 THR A CA 1
ATOM 833 C C . THR A 1 104 ? 6.711 46.755 -14.358 1.00 31.44 104 THR A C 1
ATOM 834 O O . THR A 1 104 ? 6.830 47.402 -15.399 1.00 32.30 104 THR A O 1
ATOM 838 N N . ILE A 1 105 ? 7.265 47.130 -13.204 1.00 30.09 105 ILE A N 1
ATOM 839 C CA . ILE A 1 105 ? 8.155 48.296 -13.117 1.00 29.65 105 ILE A CA 1
ATOM 840 C C . ILE A 1 105 ? 9.329 48.169 -14.107 1.00 29.77 105 ILE A C 1
ATOM 841 O O . ILE A 1 105 ? 9.624 49.111 -14.847 1.00 30.22 105 ILE A O 1
ATOM 846 N N . THR A 1 106 ? 9.973 47.002 -14.122 1.00 29.47 106 THR A N 1
ATOM 847 C CA . THR A 1 106 ? 11.089 46.730 -15.040 1.00 29.85 106 THR A CA 1
ATOM 848 C C . THR A 1 106 ? 10.701 46.982 -16.502 1.00 31.75 106 THR A C 1
ATOM 849 O O . THR A 1 106 ? 11.423 47.673 -17.226 1.00 32.14 106 THR A O 1
ATOM 853 N N . GLU A 1 107 ? 9.556 46.443 -16.922 1.00 33.07 107 GLU A N 1
ATOM 854 C CA . GLU A 1 107 ? 9.087 46.625 -18.289 1.00 35.46 107 GLU A CA 1
ATOM 855 C C . GLU A 1 107 ? 8.877 48.114 -18.606 1.00 35.66 107 GLU A C 1
ATOM 856 O O . GLU A 1 107 ? 9.155 48.548 -19.720 1.00 36.42 107 GLU A O 1
ATOM 862 N N . LEU A 1 108 ? 8.423 48.892 -17.619 1.00 34.72 108 LEU A N 1
ATOM 863 C CA . LEU A 1 108 ? 8.242 50.337 -17.810 1.00 35.04 108 LEU A CA 1
ATOM 864 C C . LEU A 1 108 ? 9.582 51.085 -17.953 1.00 33.86 108 LEU A C 1
ATOM 865 O O . LEU A 1 108 ? 9.746 51.895 -18.873 1.00 34.75 108 LEU A O 1
ATOM 870 N N . ILE A 1 109 ? 10.532 50.804 -17.061 1.00 31.84 109 ILE A N 1
ATOM 871 C CA . ILE A 1 109 ? 11.889 51.368 -17.165 1.00 30.87 109 ILE A CA 1
ATOM 872 C C . ILE A 1 109 ? 12.602 50.901 -18.444 1.00 31.25 109 ILE A C 1
ATOM 873 O O . ILE A 1 109 ? 13.322 51.681 -19.073 1.00 31.74 109 ILE A O 1
ATOM 878 N N . ALA A 1 110 ? 12.401 49.639 -18.824 1.00 31.20 110 ALA A N 1
ATOM 879 C CA . ALA A 1 110 ? 12.976 49.098 -20.062 1.00 32.10 110 ALA A CA 1
ATOM 880 C C . ALA A 1 110 ? 12.532 49.897 -21.283 1.00 34.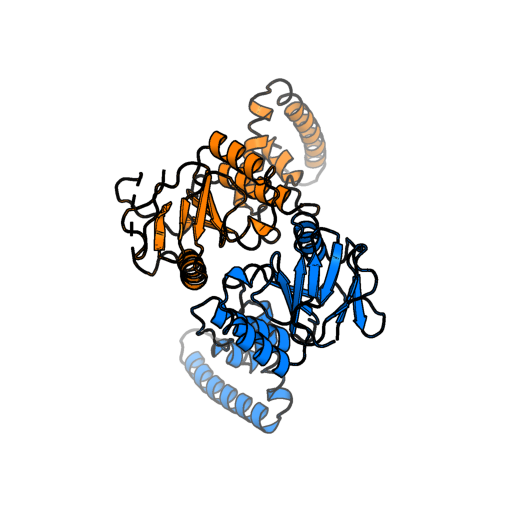08 110 ALA A C 1
ATOM 881 O O . ALA A 1 110 ? 13.330 50.157 -22.188 1.00 34.62 110 ALA A O 1
ATOM 883 N N . PHE A 1 111 ? 11.262 50.294 -21.300 1.00 35.52 111 PHE A N 1
ATOM 884 C CA . PHE A 1 111 ? 10.740 51.106 -22.395 1.00 37.91 111 PHE A CA 1
ATOM 885 C C . PHE A 1 111 ? 11.456 52.452 -22.480 1.00 37.89 111 PHE A C 1
ATOM 886 O O . PHE A 1 111 ? 11.831 52.883 -23.570 1.00 38.93 111 PHE A O 1
ATOM 894 N N . GLU A 1 112 ? 11.650 53.102 -21.332 1.00 36.89 112 GLU A N 1
ATOM 895 C CA . GLU A 1 112 ? 12.376 54.374 -21.282 1.00 37.12 112 GLU A CA 1
ATOM 896 C C . GLU A 1 112 ? 13.835 54.228 -21.715 1.00 36.57 112 GLU A C 1
ATOM 897 O O . GLU A 1 112 ? 14.390 55.140 -22.332 1.00 37.23 112 GLU A O 1
ATOM 903 N N . CYS A 1 113 ? 14.440 53.079 -21.398 1.00 35.24 113 CYS A N 1
ATOM 904 C CA . CYS A 1 113 ? 15.801 52.762 -21.854 1.00 35.08 113 CYS A CA 1
ATOM 905 C C . CYS A 1 113 ? 15.898 52.688 -23.379 1.00 36.86 113 CYS A C 1
ATOM 906 O O . CYS A 1 113 ? 16.850 53.210 -23.958 1.00 36.99 113 CYS A O 1
ATOM 909 N N . LEU A 1 114 ? 14.917 52.049 -24.019 1.00 38.19 114 LEU A N 1
ATOM 910 C CA . LEU A 1 114 ? 14.851 51.992 -25.482 1.00 40.38 114 LEU A CA 1
ATOM 911 C C . LEU A 1 114 ? 14.552 53.355 -26.106 1.00 41.79 114 LEU A C 1
ATOM 912 O O . LEU A 1 114 ? 15.081 53.674 -27.165 1.00 43.09 114 LEU A O 1
ATOM 917 N N . GLU A 1 115 ? 13.718 54.160 -25.448 1.00 41.86 115 GLU A N 1
ATOM 918 C CA . GLU A 1 115 ? 13.454 55.532 -25.906 1.00 43.39 115 GLU A CA 1
ATOM 919 C C . GLU A 1 115 ? 14.712 56.407 -25.813 1.00 42.61 115 GLU A C 1
ATOM 920 O O . GLU A 1 115 ? 14.964 57.232 -26.691 1.00 44.17 115 GLU A O 1
ATOM 926 N N . ASN A 1 116 ? 15.495 56.212 -24.751 1.00 40.19 116 ASN A N 1
ATOM 927 C CA . ASN A 1 116 ? 16.783 56.890 -24.574 1.00 39.29 116 ASN A CA 1
ATOM 928 C C . ASN A 1 116 ? 17.725 56.638 -25.751 1.00 39.71 116 ASN A C 1
ATOM 929 O O . ASN A 1 116 ? 17.762 55.530 -26.292 1.00 39.13 116 ASN A O 1
ATOM 934 N N A GLU A 1 117 ? 18.486 57.660 -26.139 0.50 40.55 117 GLU A N 1
ATOM 935 N N B GLU A 1 117 ? 18.488 57.667 -26.118 0.50 40.68 117 GLU A N 1
ATOM 936 C CA A GLU A 1 117 ? 19.369 57.563 -27.306 0.50 41.34 117 GLU A CA 1
ATOM 937 C CA B GLU A 1 117 ? 19.395 57.622 -27.267 0.50 41.64 117 GLU A CA 1
ATOM 938 C C A GLU A 1 117 ? 20.583 56.647 -27.104 0.50 39.83 117 GLU A C 1
ATOM 939 C C B GLU A 1 117 ? 20.558 56.641 -27.096 0.50 39.99 117 GLU A C 1
ATOM 940 O O A GLU A 1 117 ? 21.160 56.158 -28.080 0.50 39.99 117 GLU A O 1
ATOM 941 O O B GLU A 1 117 ? 21.072 56.102 -28.080 0.50 40.15 117 GLU A O 1
ATOM 952 N N . LEU A 1 118 ? 20.972 56.424 -25.850 1.00 38.27 118 LEU A N 1
ATOM 953 C CA . LEU A 1 118 ? 22.070 55.499 -25.548 1.00 37.22 118 LEU A CA 1
ATOM 954 C C . LEU A 1 118 ? 21.625 54.056 -25.694 1.00 36.31 118 LEU A C 1
ATOM 955 O O . LEU A 1 118 ? 20.460 53.736 -25.464 1.00 36.76 118 LEU A O 1
ATOM 960 N N . ASP A 1 119 ? 22.557 53.192 -26.077 1.00 35.98 119 ASP A N 1
ATOM 961 C CA . ASP A 1 119 ? 22.307 51.763 -26.111 1.00 35.18 119 ASP A CA 1
ATOM 962 C C . ASP A 1 119 ? 22.448 51.209 -24.697 1.00 33.50 119 ASP A C 1
ATOM 963 O O . ASP A 1 119 ? 23.558 51.006 -24.194 1.00 32.63 119 ASP A O 1
ATOM 968 N N . LEU A 1 120 ? 21.306 50.978 -24.060 1.00 33.12 120 LEU A N 1
ATOM 969 C CA . LEU A 1 120 ? 21.275 50.657 -22.645 1.00 31.71 120 LEU A CA 1
ATOM 970 C C . LEU A 1 120 ? 20.896 49.212 -22.374 1.00 31.24 120 LEU A C 1
ATOM 971 O O . LEU A 1 120 ? 20.075 48.622 -23.082 1.00 31.88 120 LEU A O 1
ATOM 976 N N . GLU A 1 121 ? 21.525 48.655 -21.346 1.00 30.01 121 GLU A N 1
ATOM 977 C CA . GLU A 1 121 ? 21.191 47.339 -20.831 1.00 29.62 121 GLU A CA 1
ATOM 978 C C . GLU A 1 121 ? 21.004 47.445 -19.318 1.00 28.55 121 GLU A C 1
ATOM 979 O O . GLU A 1 121 ? 21.244 48.506 -18.728 1.00 27.88 121 GLU A O 1
ATOM 985 N N . TYR A 1 122 ? 20.569 46.352 -18.697 1.00 28.47 122 TYR A N 1
ATOM 986 C CA . TYR A 1 122 ? 20.273 46.339 -17.264 1.00 27.93 122 TYR A CA 1
ATOM 987 C C . TYR A 1 122 ? 20.270 44.906 -16.738 1.00 28.20 122 TYR A C 1
ATOM 988 O O . TYR A 1 122 ? 20.377 43.953 -17.520 1.00 29.16 122 TYR A O 1
ATOM 997 N N . ASP A 1 123 ? 20.167 44.752 -15.418 1.00 27.85 123 ASP A N 1
ATOM 998 C CA . ASP A 1 123 ? 20.046 43.413 -14.836 1.00 28.11 123 ASP A CA 1
ATOM 999 C C . ASP A 1 123 ? 18.612 43.114 -14.369 1.00 27.95 123 ASP A C 1
ATOM 1000 O O . ASP A 1 123 ? 17.755 42.823 -15.204 1.00 28.34 123 ASP A O 1
ATOM 1005 N N . GLU A 1 124 ? 18.345 43.200 -13.064 1.00 27.27 124 GLU A N 1
ATOM 1006 C CA . GLU A 1 124 ? 17.000 42.948 -12.523 1.00 27.28 124 GLU A CA 1
ATOM 1007 C C . GLU A 1 124 ? 16.806 43.675 -11.203 1.00 26.32 124 GLU A C 1
ATOM 1008 O O . GLU A 1 124 ? 17.781 44.024 -10.533 1.00 26.02 124 GLU A O 1
ATOM 1014 N N . ILE A 1 125 ? 15.551 43.885 -10.822 1.00 25.88 125 ILE A N 1
ATOM 1015 C CA . ILE A 1 125 ? 15.227 44.435 -9.506 1.00 25.06 125 ILE A CA 1
ATOM 1016 C C . ILE A 1 125 ? 14.862 43.280 -8.570 1.00 24.99 125 ILE A C 1
ATOM 1017 O O . ILE A 1 125 ? 13.857 42.597 -8.778 1.00 26.04 125 ILE A O 1
ATOM 1022 N N . THR A 1 126 ? 15.683 43.057 -7.547 1.00 24.32 126 THR A N 1
ATOM 1023 C CA . THR A 1 126 ? 15.451 41.942 -6.632 1.00 23.88 126 THR A CA 1
ATOM 1024 C C . THR A 1 126 ? 14.634 42.390 -5.426 1.00 23.50 126 THR A C 1
ATOM 1025 O O . THR A 1 126 ? 14.543 43.584 -5.129 1.00 22.64 126 THR A O 1
ATOM 1029 N N . ILE A 1 127 ? 14.058 41.417 -4.724 1.00 23.95 127 ILE A N 1
ATOM 1030 C CA . ILE A 1 127 ? 13.338 41.673 -3.474 1.00 23.56 127 ILE A CA 1
ATOM 1031 C C . ILE A 1 127 ? 14.260 42.330 -2.442 1.00 22.61 127 ILE A C 1
ATOM 1032 O O . ILE A 1 127 ? 13.862 43.278 -1.764 1.00 22.47 127 ILE A O 1
ATOM 1037 N N . LEU A 1 128 ? 15.495 41.846 -2.346 1.00 22.68 128 LEU A N 1
ATOM 1038 C CA . LEU A 1 128 ? 16.471 42.419 -1.420 1.00 22.36 128 LEU A CA 1
ATOM 1039 C C . LEU A 1 128 ? 16.768 43.886 -1.734 1.00 21.97 128 LEU A C 1
ATOM 1040 O O . LEU A 1 128 ? 16.857 44.714 -0.827 1.00 21.62 128 LEU A O 1
ATOM 1045 N N . GLU A 1 129 ? 16.916 44.201 -3.018 1.00 21.99 129 GLU A N 1
ATOM 1046 C CA . GLU A 1 129 ? 17.158 45.580 -3.450 1.00 22.20 129 GLU A CA 1
ATOM 1047 C C . GLU A 1 129 ? 15.995 46.505 -3.096 1.00 22.03 129 GLU A C 1
ATOM 1048 O O . GLU A 1 129 ? 16.206 47.665 -2.730 1.00 22.43 129 GLU A O 1
ATOM 1054 N N . LEU A 1 130 ? 14.773 45.986 -3.191 1.00 21.95 130 LEU A N 1
ATOM 1055 C CA . LEU A 1 130 ? 13.585 46.752 -2.832 1.00 22.29 130 LEU A CA 1
ATOM 1056 C C . LEU A 1 130 ? 13.522 47.036 -1.330 1.00 22.33 130 LEU A C 1
ATOM 1057 O O . LEU A 1 130 ? 13.230 48.159 -0.914 1.00 22.53 130 LEU A O 1
ATOM 1062 N N . ILE A 1 131 ? 13.806 46.013 -0.529 1.00 22.16 131 ILE A N 1
ATOM 1063 C CA . ILE A 1 131 ? 13.888 46.152 0.926 1.00 22.37 131 ILE A CA 1
ATOM 1064 C C . ILE A 1 131 ? 14.937 47.211 1.287 1.00 22.86 131 ILE A C 1
ATOM 1065 O O . ILE A 1 131 ? 14.675 48.102 2.093 1.00 23.43 131 ILE A O 1
ATOM 1070 N N . LYS A 1 132 ? 16.101 47.133 0.647 1.00 23.02 132 LYS A N 1
ATOM 1071 C CA . LYS A 1 132 ? 17.171 48.101 0.881 1.00 23.73 132 LYS A CA 1
ATOM 1072 C C . LYS A 1 132 ? 16.778 49.509 0.425 1.00 23.64 132 LYS A C 1
ATOM 1073 O O . LYS A 1 132 ? 17.020 50.485 1.139 1.00 24.28 132 LYS A O 1
ATOM 1079 N N . ALA A 1 133 ? 16.166 49.615 -0.753 1.00 23.12 133 ALA A N 1
ATOM 1080 C CA . ALA A 1 133 ? 15.739 50.921 -1.267 1.00 23.25 133 ALA A CA 1
ATOM 1081 C C . ALA A 1 133 ? 14.713 51.583 -0.338 1.00 23.35 133 ALA A C 1
ATOM 1082 O O . ALA A 1 133 ? 14.709 52.807 -0.181 1.00 23.74 133 ALA A O 1
ATOM 1084 N N . LEU A 1 134 ? 13.863 50.772 0.290 1.00 23.01 134 LEU A N 1
ATOM 1085 C CA . LEU A 1 134 ? 12.836 51.295 1.206 1.00 23.71 134 LEU A CA 1
ATOM 1086 C C . LEU A 1 134 ? 13.427 51.879 2.500 1.00 24.35 134 LEU A C 1
ATOM 1087 O O . LEU A 1 134 ? 12.756 52.622 3.217 1.00 25.75 134 LEU A O 1
ATOM 1092 N N . GLY A 1 135 ? 14.683 51.546 2.788 1.00 24.26 135 GLY A N 1
ATOM 1093 C CA . GLY A 1 135 ? 15.403 52.126 3.919 1.00 24.77 135 GLY A CA 1
ATOM 1094 C C . GLY A 1 135 ? 14.947 51.582 5.258 1.00 24.77 135 GLY A C 1
ATOM 1095 O O . GLY A 1 135 ? 14.900 52.318 6.248 1.00 25.44 135 GLY A O 1
ATOM 1096 N N . VAL A 1 136 ? 14.604 50.294 5.282 1.00 23.92 136 VAL A N 1
ATOM 1097 C CA . VAL A 1 136 ? 14.143 49.623 6.500 1.00 23.93 136 VAL A CA 1
ATOM 1098 C C . VAL A 1 136 ? 15.237 49.654 7.570 1.00 24.65 136 VAL A C 1
ATOM 1099 O O . VAL A 1 136 ? 16.388 49.292 7.310 1.00 24.56 136 VAL A O 1
ATOM 1103 N N . LYS A 1 137 ? 14.863 50.101 8.765 1.00 25.43 137 LYS A N 1
ATOM 1104 C CA . LYS A 1 137 ? 15.794 50.213 9.882 1.00 26.65 137 LYS A CA 1
ATOM 1105 C C . LYS A 1 137 ? 15.012 50.215 11.197 1.00 27.17 137 LYS A C 1
ATOM 1106 O O . LYS A 1 137 ? 13.803 50.471 11.207 1.00 27.63 137 LYS A O 1
ATOM 1112 N N . ILE A 1 138 ? 15.693 49.909 12.296 1.00 41.35 138 ILE A N 1
ATOM 1113 C CA . ILE A 1 138 ? 15.059 49.927 13.614 1.00 39.91 138 ILE A CA 1
ATOM 1114 C C . ILE A 1 138 ? 14.684 51.367 13.969 1.00 41.01 138 ILE A C 1
ATOM 1115 O O . ILE A 1 138 ? 15.466 52.292 13.736 1.00 40.77 138 ILE A O 1
ATOM 1120 N N . GLU A 1 139 ? 13.475 51.540 14.499 1.00 42.30 139 GLU A N 1
ATOM 1121 C CA . GLU A 1 139 ? 12.971 52.842 14.927 1.00 44.03 139 GLU A CA 1
ATOM 1122 C C . GLU A 1 139 ? 13.799 53.351 16.105 1.00 41.98 139 GLU A C 1
ATOM 1123 O O . GLU A 1 139 ? 14.036 52.613 17.063 1.00 39.86 139 GLU A O 1
ATOM 1129 N N . THR A 1 140 ? 14.260 54.598 16.019 1.00 42.96 140 THR A N 1
ATOM 1130 C CA . THR A 1 140 ? 15.107 55.171 17.071 1.00 41.81 140 THR A CA 1
ATOM 1131 C C . THR A 1 140 ? 14.621 56.543 17.525 1.00 43.55 140 THR A C 1
ATOM 1132 O O . THR A 1 140 ? 15.262 57.556 17.253 1.00 44.54 140 THR A O 1
ATOM 1136 N N . GLN A 1 141 ? 13.492 56.574 18.227 1.00 44.49 141 GLN A N 1
ATOM 1137 C CA . GLN A 1 141 ? 12.939 57.842 18.709 1.00 46.40 141 GLN A CA 1
ATOM 1138 C C . GLN A 1 141 ? 13.347 58.161 20.160 1.00 44.45 141 GLN A C 1
ATOM 1139 O O . GLN A 1 141 ? 12.836 59.111 20.760 1.00 45.91 141 GLN A O 1
ATOM 1145 N N . SER A 1 142 ? 14.268 57.368 20.710 1.00 41.21 142 SER A N 1
ATOM 1146 C CA . SER A 1 142 ? 14.823 57.637 22.037 1.00 39.37 142 SER A CA 1
ATOM 1147 C C . SER A 1 142 ? 15.575 58.968 22.062 1.00 40.04 142 SER A C 1
ATOM 1148 O O . SER A 1 142 ? 16.318 59.293 21.135 1.00 40.22 142 SER A O 1
ATOM 1151 N N . ASP A 1 143 ? 15.363 59.738 23.122 1.00 40.55 143 ASP A N 1
ATOM 1152 C CA . ASP A 1 143 ? 16.135 60.955 23.347 1.00 41.28 143 ASP A CA 1
ATOM 1153 C C . ASP A 1 143 ? 17.097 60.713 24.508 1.00 39.03 143 ASP A C 1
ATOM 1154 O O . ASP A 1 143 ? 18.299 60.976 24.398 1.00 38.80 143 ASP A O 1
ATOM 1159 N N . THR A 1 144 ? 16.564 60.173 25.602 1.00 37.34 144 THR A N 1
ATOM 1160 C CA . THR A 1 144 ? 17.312 60.025 26.846 1.00 35.29 144 THR A CA 1
ATOM 1161 C C . THR A 1 144 ? 18.071 58.696 26.928 1.00 32.14 144 THR A C 1
ATOM 1162 O O . THR A 1 144 ? 17.838 57.778 26.134 1.00 31.20 144 THR A O 1
ATOM 1166 N N . ILE A 1 145 ? 18.986 58.607 27.891 1.00 30.50 145 ILE A N 1
ATOM 1167 C CA . ILE A 1 145 ? 19.724 57.367 28.159 1.00 27.79 145 ILE A CA 1
ATOM 1168 C C . ILE A 1 145 ? 18.754 56.240 28.534 1.00 27.09 145 ILE A C 1
ATOM 1169 O O . ILE A 1 145 ? 18.901 55.098 28.075 1.00 25.79 145 ILE A O 1
ATOM 1174 N N . PHE A 1 146 ? 17.763 56.571 29.361 1.00 28.02 146 PHE A N 1
ATOM 1175 C CA . PHE A 1 146 ? 16.720 55.618 29.748 1.00 27.78 146 PHE A CA 1
ATOM 1176 C C . PHE A 1 146 ? 16.006 55.038 28.530 1.00 27.79 146 PHE A C 1
ATOM 1177 O O . PHE A 1 146 ? 15.869 53.817 28.404 1.00 26.92 146 PHE A O 1
ATOM 1185 N N . GLU A 1 147 ? 15.570 55.914 27.630 1.00 29.35 147 GLU A N 1
ATOM 1186 C CA . GLU A 1 147 ? 14.837 55.494 26.439 1.00 29.87 147 GLU A CA 1
ATOM 1187 C C . GLU A 1 147 ? 15.701 54.637 25.515 1.00 28.15 147 GLU A C 1
ATOM 1188 O O . GLU A 1 147 ? 15.230 53.637 24.965 1.00 27.84 147 GLU A O 1
ATOM 1194 N N . LYS A 1 148 ? 16.968 55.023 25.374 1.00 27.18 148 LYS A N 1
ATOM 1195 C CA . LYS A 1 148 ? 17.926 54.302 24.535 1.00 26.02 148 LYS A CA 1
ATOM 1196 C C . LYS A 1 148 ? 18.128 52.847 24.979 1.00 24.39 148 LYS A C 1
ATOM 1197 O O . LYS A 1 148 ? 18.306 51.952 24.144 1.00 23.15 148 LYS A O 1
ATOM 1203 N N . CYS A 1 149 ? 18.095 52.621 26.291 1.00 23.77 149 CYS A N 1
ATOM 1204 C CA . CYS A 1 149 ? 18.259 51.277 26.850 1.00 22.98 149 CYS A CA 1
ATOM 1205 C C . CYS A 1 149 ? 17.260 50.252 26.299 1.00 23.29 149 CYS A C 1
ATOM 1206 O O . CYS A 1 149 ? 17.620 49.095 26.095 1.00 22.31 149 CYS A O 1
ATOM 1209 N N . PHE A 1 150 ? 16.020 50.681 26.065 1.00 25.23 150 PHE A N 1
ATOM 1210 C CA . PHE A 1 150 ? 14.974 49.804 25.523 1.00 26.50 150 PHE A CA 1
ATOM 1211 C C . PHE A 1 150 ? 15.311 49.335 24.117 1.00 26.62 150 PHE A C 1
ATOM 1212 O O . PHE A 1 150 ? 15.019 48.192 23.747 1.00 26.33 150 PHE A O 1
ATOM 1220 N N . GLU A 1 151 ? 15.903 50.237 23.335 1.00 26.54 151 GLU A N 1
ATOM 1221 C CA . GLU A 1 151 ? 16.311 49.932 21.969 1.00 26.94 151 GLU A CA 1
ATOM 1222 C C . GLU A 1 151 ? 17.456 48.915 21.968 1.00 25.05 151 GLU A C 1
ATOM 1223 O O . GLU A 1 151 ? 17.502 48.018 21.125 1.00 25.42 151 GLU A O 1
ATOM 1229 N N . ILE A 1 152 ? 18.358 49.044 22.936 1.00 22.91 152 ILE A N 1
ATOM 1230 C CA . ILE A 1 152 ? 19.480 48.126 23.067 1.00 21.53 152 ILE A CA 1
ATOM 1231 C C . ILE A 1 152 ? 18.975 46.735 23.468 1.00 21.26 152 ILE A C 1
ATOM 1232 O O . ILE A 1 152 ? 19.405 45.733 22.901 1.00 21.52 152 ILE A O 1
ATOM 1237 N N . ILE A 1 153 ? 18.046 46.685 24.423 1.00 21.43 153 ILE A N 1
ATOM 1238 C CA . ILE A 1 153 ? 17.445 45.413 24.853 1.00 21.64 153 ILE A CA 1
ATOM 1239 C C . ILE A 1 153 ? 16.686 44.746 23.700 1.00 23.04 153 ILE A C 1
ATOM 1240 O O . ILE A 1 153 ? 16.726 43.518 23.548 1.00 22.65 153 ILE A O 1
ATOM 1245 N N . GLN A 1 154 ? 16.007 45.553 22.885 1.00 24.37 154 GLN A N 1
ATOM 1246 C CA . GLN A 1 154 ? 15.320 45.040 21.699 1.00 26.35 154 GLN A CA 1
ATOM 1247 C C . GLN A 1 154 ? 16.307 44.371 20.727 1.00 25.70 154 GLN A C 1
ATOM 1248 O O . GLN A 1 154 ? 16.026 43.291 20.211 1.00 26.47 154 GLN A O 1
ATOM 1254 N N . VAL A 1 155 ? 17.455 45.007 20.493 1.00 24.52 155 VAL A N 1
ATOM 1255 C CA . VAL A 1 155 ? 18.504 44.432 19.639 1.00 24.53 155 VAL A CA 1
ATOM 1256 C C . VAL A 1 155 ? 19.017 43.109 20.231 1.00 23.64 155 VAL A C 1
ATOM 1257 O O . VAL A 1 155 ? 19.138 42.102 19.518 1.00 24.39 155 VAL A O 1
ATOM 1261 N N . TYR A 1 156 ? 19.290 43.118 21.536 1.00 21.68 156 TYR A N 1
ATOM 1262 C CA . TYR A 1 156 ? 19.710 41.913 22.257 1.00 21.06 156 TYR A CA 1
ATOM 1263 C C . TYR A 1 156 ? 18.745 40.733 22.056 1.00 22.16 156 TYR A C 1
ATOM 1264 O O . TYR A 1 156 ? 19.186 39.620 21.763 1.00 22.14 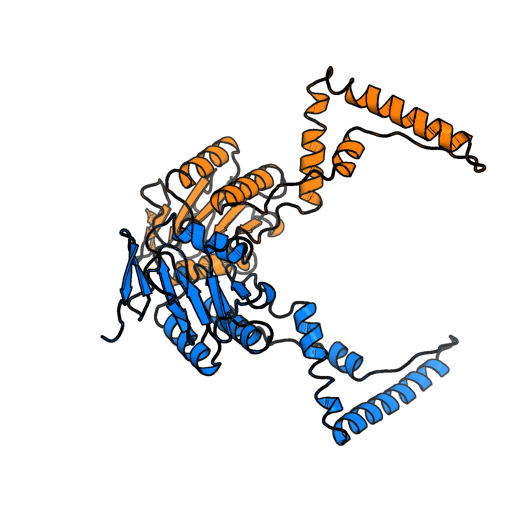156 TYR A O 1
ATOM 1273 N N . HIS A 1 157 ? 17.441 40.974 22.195 1.00 23.29 157 HIS A N 1
ATOM 1274 C CA . HIS A 1 157 ? 16.449 39.912 21.971 1.00 25.55 157 HIS A CA 1
ATOM 1275 C C . HIS A 1 157 ? 16.484 39.409 20.528 1.00 27.25 157 HIS A C 1
ATOM 1276 O O . HIS A 1 157 ? 16.264 38.225 20.266 1.00 27.94 157 HIS A O 1
ATOM 1283 N N . TYR A 1 158 ? 16.771 40.318 19.599 1.00 28.12 158 TYR A N 1
ATOM 1284 C CA . TYR A 1 158 ? 16.809 39.981 18.173 1.00 30.38 158 TYR A CA 1
ATOM 1285 C C . TYR A 1 158 ? 17.996 39.087 17.816 1.00 30.25 158 TYR A C 1
ATOM 1286 O O . TYR A 1 158 ? 17.883 38.209 16.962 1.00 31.92 158 TYR A O 1
ATOM 1295 N N . LEU A 1 159 ? 19.121 39.314 18.490 1.00 28.75 159 LEU A N 1
ATOM 1296 C CA . LEU A 1 159 ? 20.363 38.604 18.206 1.00 28.85 159 LEU A CA 1
ATOM 1297 C C . LEU A 1 159 ? 20.406 37.275 18.948 1.00 28.90 159 LEU A C 1
ATOM 1298 O O . LEU A 1 159 ? 20.791 37.223 20.116 1.00 27.62 159 LEU A O 1
ATOM 1303 N N . THR A 1 160 ? 20.020 36.206 18.259 1.00 31.00 160 THR A N 1
ATOM 1304 C CA . THR A 1 160 ? 19.949 34.861 18.857 1.00 31.85 160 THR A CA 1
ATOM 1305 C C . THR A 1 160 ? 21.311 34.325 19.310 1.00 31.41 160 THR A C 1
ATOM 1306 O O . THR A 1 160 ? 21.383 33.438 20.165 1.00 31.41 160 THR A O 1
ATOM 1310 N N . LYS A 1 161 ? 22.381 34.869 18.735 1.00 31.53 161 LYS A N 1
ATOM 1311 C CA . LYS A 1 161 ? 23.751 34.476 19.078 1.00 31.49 161 LYS A CA 1
ATOM 1312 C C . LYS A 1 161 ? 24.243 35.059 20.405 1.00 28.93 161 LYS A C 1
ATOM 1313 O O . LYS A 1 161 ? 25.263 34.609 20.938 1.00 29.01 161 LYS A O 1
ATOM 1319 N N . LYS A 1 162 ? 23.528 36.049 20.936 1.00 26.92 162 LYS A N 1
ATOM 1320 C CA . LYS A 1 162 ? 23.901 36.670 22.215 1.00 24.24 162 LYS A CA 1
ATOM 1321 C C . LYS A 1 162 ? 23.110 36.012 23.347 1.00 23.35 162 LYS A C 1
ATOM 1322 O O . LYS A 1 162 ? 21.906 35.799 23.214 1.00 23.20 162 LYS A O 1
ATOM 1328 N N . ASN A 1 163 ? 23.786 35.699 24.454 1.00 21.91 163 ASN A N 1
ATOM 1329 C CA . ASN A 1 163 ? 23.116 35.082 25.607 1.00 21.50 163 ASN A CA 1
ATOM 1330 C C . ASN A 1 163 ? 23.351 35.757 26.960 1.00 20.13 163 ASN A C 1
ATOM 1331 O O . ASN A 1 163 ? 22.795 35.348 27.980 1.00 19.95 163 ASN A O 1
ATOM 1336 N N . LEU A 1 164 ? 24.162 36.810 26.965 1.00 19.08 164 LEU A N 1
ATOM 1337 C CA . LEU A 1 164 ? 24.236 37.689 28.122 1.00 18.22 164 LEU A CA 1
ATOM 1338 C C . LEU A 1 164 ? 24.473 39.124 27.676 1.00 17.77 164 LEU A C 1
ATOM 1339 O O . LEU A 1 164 ? 25.425 39.401 26.944 1.00 18.05 164 LEU A O 1
ATOM 1344 N N . LEU A 1 165 ? 23.588 40.020 28.106 1.00 17.36 165 LEU A N 1
ATOM 1345 C CA . LEU A 1 165 ? 23.785 41.463 27.946 1.00 17.20 165 LEU A CA 1
ATOM 1346 C C . LEU A 1 165 ? 24.215 42.041 29.284 1.00 16.70 165 LEU A C 1
ATOM 1347 O O . LEU A 1 165 ? 23.567 41.798 30.304 1.00 16.87 165 LEU A O 1
ATOM 1352 N N . VAL A 1 166 ? 25.318 42.786 29.286 1.00 16.51 166 VAL A N 1
ATOM 1353 C CA . VAL A 1 166 ? 25.794 43.429 30.504 1.00 16.21 166 VAL A CA 1
ATOM 1354 C C . VAL A 1 166 ? 25.783 44.938 30.291 1.00 16.41 166 VAL A C 1
ATOM 1355 O O . VAL A 1 166 ? 26.465 45.446 29.393 1.00 16.31 166 VAL A O 1
ATOM 1359 N N . PHE A 1 167 ? 24.958 45.632 31.076 1.00 16.16 167 PHE A N 1
ATOM 1360 C CA . PHE A 1 167 ? 25.070 47.078 31.208 1.00 16.47 167 PHE A CA 1
ATOM 1361 C C . PHE A 1 167 ? 26.097 47.357 32.297 1.00 16.51 167 PHE A C 1
ATOM 1362 O O . PHE A 1 167 ? 25.894 46.998 33.467 1.00 16.27 167 PHE A O 1
ATOM 1370 N N . VAL A 1 168 ? 27.191 48.007 31.914 1.00 16.87 168 VAL A N 1
ATOM 1371 C CA . VAL A 1 168 ? 28.257 48.322 32.857 1.00 17.16 168 VAL A CA 1
ATOM 1372 C C . VAL A 1 168 ? 28.105 49.754 33.361 1.00 18.01 168 VAL A C 1
ATOM 1373 O O . VAL A 1 168 ? 28.169 50.698 32.568 1.00 18.74 168 VAL A O 1
ATOM 1377 N N . ASN A 1 169 ? 27.889 49.904 34.672 1.00 18.09 169 ASN A N 1
ATOM 1378 C CA . ASN A 1 169 ? 27.937 51.215 35.335 1.00 19.38 169 ASN A CA 1
ATOM 1379 C C . ASN A 1 169 ? 26.883 52.168 34.746 1.00 19.64 169 ASN A C 1
ATOM 1380 O O . ASN A 1 169 ? 27.144 53.360 34.542 1.00 20.78 169 ASN A O 1
ATOM 1385 N N A SER A 1 170 ? 25.693 51.627 34.488 0.50 19.17 170 SER A N 1
ATOM 1386 N N B SER A 1 170 ? 25.694 51.625 34.491 0.50 19.09 170 SER A N 1
ATOM 1387 C CA A SER A 1 170 ? 24.600 52.373 33.865 0.50 19.84 170 SER A CA 1
ATOM 1388 C CA B SER A 1 170 ? 24.603 52.366 33.863 0.50 19.64 170 SER A CA 1
ATOM 1389 C C A SER A 1 170 ? 23.609 52.920 34.888 0.50 20.75 170 SER A C 1
ATOM 1390 C C B SER A 1 170 ? 23.561 52.862 34.866 0.50 20.60 170 SER A C 1
ATOM 1391 O O A SER A 1 170 ? 22.820 53.815 34.573 0.50 21.57 170 SER A O 1
ATOM 1392 O O B SER A 1 170 ? 22.701 53.675 34.519 0.50 21.35 170 SER A O 1
ATOM 1397 N N . GLY A 1 171 ? 23.646 52.373 36.103 1.00 20.45 171 GLY A N 1
ATOM 1398 C CA . GLY A 1 171 ? 22.711 52.769 37.173 1.00 21.82 171 GLY A CA 1
ATOM 1399 C C . GLY A 1 171 ? 22.730 54.262 37.476 1.00 23.47 171 GLY A C 1
ATOM 1400 O O . GLY A 1 171 ? 21.697 54.852 37.811 1.00 24.52 171 GLY A O 1
ATOM 1401 N N . ALA A 1 172 ? 23.904 54.871 37.313 1.00 23.85 172 ALA A N 1
ATOM 1402 C CA . ALA A 1 172 ? 24.102 56.293 37.591 1.00 25.71 172 ALA A CA 1
ATOM 1403 C C . ALA A 1 172 ? 23.299 57.228 36.679 1.00 26.72 172 ALA A C 1
ATOM 1404 O O . ALA A 1 172 ? 23.078 58.388 37.028 1.00 28.80 172 ALA A O 1
ATOM 1406 N N . TYR A 1 173 ? 22.875 56.728 35.520 1.00 25.54 173 TYR A N 1
ATOM 1407 C CA . TYR A 1 173 ? 22.082 57.523 34.572 1.00 26.74 173 TYR A CA 1
ATOM 1408 C C . TYR A 1 173 ? 20.562 57.408 34.778 1.00 27.22 173 TYR A C 1
ATOM 1409 O O . TYR A 1 173 ? 19.789 58.130 34.137 1.00 28.41 173 TYR A O 1
ATOM 1418 N N . LEU A 1 174 ? 20.141 56.517 35.677 1.00 26.41 174 LEU A N 1
ATOM 1419 C CA . LEU A 1 174 ? 18.731 56.116 35.775 1.00 26.77 174 LEU A CA 1
ATOM 1420 C C . LEU A 1 174 ? 18.109 56.368 37.144 1.00 28.00 174 LEU A C 1
ATOM 1421 O O . LEU A 1 174 ? 18.737 56.116 38.177 1.00 27.69 174 LEU A O 1
ATOM 1426 N N . THR A 1 175 ? 16.870 56.859 37.148 1.00 29.64 175 THR A N 1
ATOM 1427 C CA . THR A 1 175 ? 16.099 56.967 38.388 1.00 31.16 175 THR A CA 1
ATOM 1428 C C . THR A 1 175 ? 15.644 55.566 38.805 1.00 29.97 175 THR A C 1
ATOM 1429 O O . THR A 1 175 ? 15.686 54.632 37.997 1.00 27.98 175 THR A O 1
ATOM 1433 N N . LYS A 1 176 ? 15.204 55.427 40.055 1.00 31.30 176 LYS A N 1
ATOM 1434 C CA . LYS A 1 176 ? 14.710 54.139 40.562 1.00 30.82 176 LYS A CA 1
ATOM 1435 C C . LYS A 1 176 ? 13.531 53.608 39.740 1.00 31.11 176 LYS A C 1
ATOM 1436 O O . LYS A 1 176 ? 13.503 52.425 39.387 1.00 29.53 176 LYS A O 1
ATOM 1442 N N A ASP A 1 177 ? 12.572 54.482 39.435 0.50 33.26 177 ASP A N 1
ATOM 1443 N N B ASP A 1 177 ? 12.574 54.487 39.443 0.50 33.30 177 ASP A N 1
ATOM 1444 C CA A ASP A 1 177 ? 11.415 54.098 38.627 0.50 34.03 177 ASP A CA 1
ATOM 1445 C CA B ASP A 1 177 ? 11.409 54.133 38.633 0.50 34.14 177 ASP A CA 1
ATOM 1446 C C A ASP A 1 177 ? 11.853 53.599 37.253 0.50 32.29 177 ASP A C 1
ATOM 1447 C C B ASP A 1 177 ? 11.823 53.641 37.242 0.50 32.40 177 ASP A C 1
ATOM 1448 O O A ASP A 1 177 ? 11.271 52.655 36.713 0.50 31.86 177 ASP A O 1
ATOM 1449 O O B ASP A 1 177 ? 11.195 52.739 36.683 0.50 32.09 177 ASP A O 1
ATOM 1458 N N . GLU A 1 178 ? 12.891 54.227 36.705 1.00 31.44 178 GLU A N 1
ATOM 1459 C CA . GLU A 1 178 ? 13.433 53.842 35.399 1.00 30.00 178 GLU A CA 1
ATOM 1460 C C . GLU A 1 178 ? 14.072 52.451 35.396 1.00 27.81 178 GLU A C 1
ATOM 1461 O O . GLU A 1 178 ? 13.846 51.669 34.473 1.00 27.05 178 GLU A O 1
ATOM 1467 N N . VAL A 1 179 ? 14.844 52.135 36.435 1.00 27.24 179 VAL A N 1
ATOM 1468 C CA . VAL A 1 179 ? 15.441 50.802 36.561 1.00 25.71 179 VAL A CA 1
ATOM 1469 C C . VAL A 1 179 ? 14.342 49.744 36.645 1.00 26.52 179 VAL A C 1
ATOM 1470 O O . VAL A 1 179 ? 14.432 48.704 35.990 1.00 25.87 179 VAL A O 1
ATOM 1474 N N . ILE A 1 180 ? 13.304 50.028 37.434 1.00 28.25 180 ILE A N 1
ATOM 1475 C CA . ILE A 1 180 ? 12.156 49.129 37.571 1.00 29.55 180 ILE A CA 1
ATOM 1476 C C . ILE A 1 180 ? 11.500 48.870 36.213 1.00 30.02 180 ILE A C 1
ATOM 1477 O O . ILE A 1 180 ? 11.272 47.716 35.849 1.00 29.73 180 ILE A O 1
ATOM 1482 N N . LYS A 1 181 ? 11.226 49.939 35.463 1.00 31.04 181 LYS A N 1
ATOM 1483 C CA . LYS A 1 181 ? 10.641 49.821 34.126 1.00 32.21 181 LYS A CA 1
ATOM 1484 C C . LYS A 1 181 ? 11.512 48.996 33.178 1.00 30.42 181 LYS A C 1
ATOM 1485 O O . LYS A 1 181 ? 11.002 48.141 32.453 1.00 30.43 181 LYS A O 1
ATOM 1491 N N . LEU A 1 182 ? 12.820 49.250 33.193 1.00 29.02 182 LEU A N 1
ATOM 1492 C CA . LEU A 1 182 ? 13.765 48.461 32.399 1.00 27.90 182 LEU A CA 1
ATOM 1493 C C . LEU A 1 182 ? 13.752 46.980 32.775 1.00 27.23 182 LEU A C 1
ATOM 1494 O O . LEU A 1 182 ? 13.730 46.117 31.901 1.00 27.28 182 LEU A O 1
ATOM 1499 N N . CYS A 1 183 ? 13.754 46.690 34.073 1.00 27.59 183 CYS A N 1
ATOM 1500 C CA . CYS A 1 183 ? 13.717 45.307 34.544 1.00 27.90 183 CYS A CA 1
ATOM 1501 C C . CYS A 1 183 ? 12.409 44.602 34.166 1.00 28.99 183 CYS A C 1
ATOM 1502 O O . CYS A 1 183 ? 12.411 43.416 33.825 1.00 28.63 183 CYS A O 1
ATOM 1505 N N . GLU A 1 184 ? 11.299 45.337 34.207 1.00 30.70 184 GLU A N 1
ATOM 1506 C CA . GLU A 1 184 ? 10.004 44.784 33.803 1.00 32.51 184 GLU A CA 1
ATOM 1507 C C . GLU A 1 184 ? 9.992 44.446 32.309 1.00 32.25 184 GLU A C 1
ATOM 1508 O O . GLU A 1 184 ? 9.508 43.384 31.909 1.00 32.85 184 GLU A O 1
ATOM 1514 N N . TYR A 1 185 ? 10.548 45.345 31.502 1.00 31.24 185 TYR A N 1
ATOM 1515 C CA . TYR A 1 185 ? 10.717 45.134 30.066 1.00 31.26 185 TYR A CA 1
ATOM 1516 C C . TYR A 1 185 ? 11.657 43.960 29.758 1.00 29.69 185 TYR A C 1
ATOM 1517 O O . TYR A 1 185 ? 11.375 43.148 28.875 1.00 30.10 185 TYR A O 1
ATOM 1526 N N . ILE A 1 186 ? 12.768 43.876 30.489 1.00 27.92 186 ILE A N 1
ATOM 1527 C CA . ILE A 1 186 ? 13.695 42.748 30.363 1.00 26.73 186 ILE A CA 1
ATOM 1528 C C . ILE A 1 186 ? 13.008 41.415 30.680 1.00 28.17 186 ILE A C 1
ATOM 1529 O O . ILE A 1 186 ? 13.158 40.442 29.944 1.00 27.98 186 ILE A O 1
ATOM 1534 N N . ASN A 1 187 ? 12.251 41.377 31.772 1.00 29.97 187 ASN A N 1
ATOM 1535 C CA . ASN A 1 187 ? 11.516 40.169 32.146 1.00 32.33 187 ASN A CA 1
ATOM 1536 C C . ASN A 1 187 ? 10.616 39.634 31.025 1.00 34.11 187 ASN A C 1
ATOM 1537 O O . ASN A 1 187 ? 10.497 38.420 30.844 1.00 34.86 187 ASN A O 1
ATOM 1542 N N . LEU A 1 188 ? 10.010 40.549 30.267 1.00 35.41 188 LEU A N 1
ATOM 1543 C CA . LEU A 1 188 ? 9.137 40.210 29.136 1.00 37.48 188 LEU A CA 1
ATOM 1544 C C . LEU A 1 188 ? 9.854 39.493 27.992 1.00 37.08 188 LEU A C 1
ATOM 1545 O O . LEU A 1 188 ? 9.223 38.746 27.239 1.00 38.62 188 LEU A O 1
ATOM 1550 N N . MET A 1 189 ? 11.156 39.733 27.850 1.00 35.29 189 MET A N 1
ATOM 1551 C CA . MET A 1 189 ? 11.920 39.170 26.727 1.00 35.05 189 MET A CA 1
ATOM 1552 C C . MET A 1 189 ? 12.794 37.943 27.071 1.00 33.89 189 MET A C 1
ATOM 1553 O O . MET A 1 189 ? 13.472 37.400 26.193 1.00 34.10 189 MET A O 1
ATOM 1558 N N . GLN A 1 190 ? 12.755 37.522 28.341 1.00 32.24 190 GLN A N 1
ATOM 1559 C CA . GLN A 1 190 ? 13.268 36.211 28.810 1.00 31.66 190 GLN A CA 1
ATOM 1560 C C . GLN A 1 190 ? 14.784 36.039 28.969 1.00 28.94 190 GLN A C 1
ATOM 1561 O O . GLN A 1 190 ? 15.227 35.254 29.811 1.00 28.60 190 GLN A O 1
ATOM 1567 N N . LYS A 1 191 ? 15.569 36.758 28.170 1.00 26.77 191 LYS A N 1
ATOM 1568 C CA . LYS A 1 191 ? 17.029 36.598 28.167 1.00 24.55 191 LYS A CA 1
ATOM 1569 C C . LYS A 1 191 ? 17.710 37.296 29.353 1.00 22.33 191 LYS A C 1
ATOM 1570 O O . LYS A 1 191 ? 17.171 38.249 29.923 1.00 21.45 191 LYS A O 1
ATOM 1576 N N . SER A 1 192 ? 18.901 36.820 29.703 1.00 21.12 192 SER A N 1
ATOM 1577 C CA . SER A 1 192 ? 19.620 37.330 30.866 1.00 20.00 192 SER A CA 1
ATOM 1578 C C . SER A 1 192 ? 20.265 38.688 30.613 1.00 18.93 192 SER A C 1
ATOM 1579 O O . SER A 1 192 ? 20.965 38.887 29.611 1.00 18.54 192 SER A O 1
ATOM 1582 N N . VAL A 1 193 ? 20.007 39.616 31.529 1.00 18.19 193 VAL A N 1
ATOM 1583 C CA . VAL A 1 193 ? 20.627 40.937 31.509 1.00 17.71 193 VAL A CA 1
ATOM 1584 C C . VAL A 1 193 ? 21.248 41.206 32.878 1.00 17.48 193 VAL A C 1
ATOM 1585 O O . VAL A 1 193 ? 20.597 41.000 33.915 1.00 18.30 193 VAL A O 1
ATOM 1589 N N . LEU A 1 194 ? 22.505 41.642 32.874 1.00 16.98 194 LEU A N 1
ATOM 1590 C CA . LEU A 1 194 ? 23.218 41.990 34.106 1.00 17.06 194 LEU A CA 1
ATOM 1591 C C . LEU A 1 194 ? 23.508 43.485 34.166 1.00 17.11 194 LEU A C 1
ATOM 1592 O O . LEU A 1 194 ? 24.090 44.048 33.233 1.00 17.43 194 LEU A O 1
ATOM 1597 N N . PHE A 1 195 ? 23.090 44.125 35.257 1.00 17.18 195 PHE A N 1
ATOM 1598 C CA . PHE A 1 195 ? 23.513 45.484 35.553 1.00 17.88 195 PHE A CA 1
ATOM 1599 C C . PHE A 1 195 ? 24.686 45.352 36.512 1.00 18.12 195 PHE A C 1
ATOM 1600 O O . PHE A 1 195 ? 24.515 44.891 37.633 1.00 18.65 195 PHE A O 1
ATOM 1608 N N . LEU A 1 196 ? 25.877 45.718 36.050 1.00 17.84 196 LEU A N 1
ATOM 1609 C CA . LEU A 1 196 ? 27.090 45.592 36.855 1.00 18.57 196 LEU A CA 1
ATOM 1610 C C . LEU A 1 196 ? 27.467 46.950 37.473 1.00 18.85 196 LEU A C 1
ATOM 1611 O O . LEU A 1 196 ? 27.933 47.854 36.774 1.00 19.38 196 LEU A O 1
ATOM 1616 N N . GLU A 1 197 ? 27.260 47.075 38.785 1.00 19.13 197 GLU A N 1
ATOM 1617 C CA . GLU A 1 197 ? 27.297 48.365 39.483 1.00 20.17 197 GLU A CA 1
ATOM 1618 C C . GLU A 1 197 ? 28.413 48.454 40.528 1.00 20.59 197 GLU A C 1
ATOM 1619 O O . GLU A 1 197 ? 28.744 47.456 41.162 1.00 20.32 197 GLU A O 1
ATOM 1625 N N . PRO A 1 198 ? 29.003 49.653 40.704 1.00 21.62 198 PRO A N 1
ATOM 1626 C CA . PRO A 1 198 ? 30.046 49.877 41.712 1.00 22.83 198 PRO A CA 1
ATOM 1627 C C . PRO A 1 198 ? 29.496 50.297 43.084 1.00 24.40 198 PRO A C 1
ATOM 1628 O O . PRO A 1 198 ? 30.250 50.344 44.063 1.00 24.84 198 PRO A O 1
ATOM 1632 N N . ARG A 1 199 ? 28.204 50.623 43.125 1.00 24.74 199 ARG A N 1
ATOM 1633 C CA . ARG A 1 199 ? 27.500 51.041 44.342 1.00 27.01 199 ARG A CA 1
ATOM 1634 C C . ARG A 1 199 ? 26.080 50.505 44.266 1.00 26.12 199 ARG A C 1
ATOM 1635 O O . ARG A 1 199 ? 25.584 50.214 43.172 1.00 24.74 199 ARG A O 1
ATOM 1643 N N . ARG A 1 200 ? 25.425 50.383 45.421 1.00 27.28 200 ARG A N 1
ATOM 1644 C CA . ARG A 1 200 ? 24.058 49.864 45.490 1.00 27.08 200 ARG A CA 1
ATOM 1645 C C . ARG A 1 200 ? 23.106 50.671 44.615 1.00 26.78 200 ARG A C 1
ATOM 1646 O O . ARG A 1 200 ? 23.118 51.907 44.631 1.00 27.75 200 ARG A O 1
ATOM 1654 N N . LEU A 1 201 ? 22.293 49.966 43.840 1.00 25.15 201 LEU A N 1
ATOM 1655 C CA . LEU A 1 201 ? 21.361 50.621 42.936 1.00 25.21 201 LEU A CA 1
ATOM 1656 C C . LEU A 1 201 ? 20.034 50.806 43.658 1.00 26.33 201 LEU A C 1
ATOM 1657 O O . LEU A 1 201 ? 19.183 49.917 43.639 1.00 25.91 201 LEU A O 1
ATOM 1662 N N . TYR A 1 202 ? 19.884 51.966 44.301 1.00 27.77 202 TYR A N 1
ATOM 1663 C CA . TYR A 1 202 ? 18.752 52.258 45.184 1.00 29.69 202 TYR A CA 1
ATOM 1664 C C . TYR A 1 202 ? 18.579 51.119 46.197 1.00 29.69 202 TYR A C 1
ATOM 1665 O O . TYR A 1 202 ? 19.578 50.583 46.687 1.00 29.37 202 TYR A O 1
ATOM 1674 N N . ASP A 1 203 ? 17.338 50.750 46.501 1.00 30.31 203 ASP A N 1
ATOM 1675 C CA . ASP A 1 203 ? 17.059 49.629 47.401 1.00 30.31 203 ASP A CA 1
ATOM 1676 C C . ASP A 1 203 ? 16.421 48.458 46.650 1.00 28.98 203 ASP A C 1
ATOM 1677 O O . ASP A 1 203 ? 15.655 47.675 47.219 1.00 29.47 203 ASP A O 1
ATOM 1682 N N . LEU A 1 204 ? 16.740 48.341 45.365 1.00 27.14 204 LEU A N 1
ATOM 1683 C CA . LEU A 1 204 ? 16.206 47.258 44.540 1.00 26.11 204 LEU A CA 1
ATOM 1684 C C . LEU A 1 204 ? 16.816 45.906 44.933 1.00 24.88 204 LEU A C 1
ATOM 1685 O O . LEU A 1 204 ? 17.931 45.864 45.459 1.00 23.86 204 LEU A O 1
ATOM 1690 N N . PRO A 1 205 ? 16.079 44.796 44.696 1.00 24.83 205 PRO A N 1
ATOM 1691 C CA . PRO A 1 205 ? 16.660 43.477 44.959 1.00 24.01 205 PRO A CA 1
ATOM 1692 C C . PRO A 1 205 ? 17.955 43.330 44.168 1.00 22.67 205 PRO A C 1
ATOM 1693 O O . PRO A 1 205 ? 17.941 43.509 42.942 1.00 21.40 205 PRO A O 1
ATOM 1697 N N . GLN A 1 206 ? 19.067 43.060 44.858 1.00 22.20 206 GLN A N 1
ATOM 1698 C CA . GLN A 1 206 ? 20.373 42.950 44.192 1.00 21.28 206 GLN A CA 1
ATOM 1699 C C . GLN A 1 206 ? 21.369 42.116 44.987 1.00 21.75 206 GLN A C 1
ATOM 1700 O O . GLN A 1 206 ? 21.263 42.012 46.212 1.00 23.20 206 GLN A O 1
ATOM 1706 N N . TYR A 1 207 ? 22.328 41.529 44.274 1.00 21.44 207 TYR A N 1
ATOM 1707 C CA . TYR A 1 207 ? 23.469 40.867 44.894 1.00 22.20 207 TYR A CA 1
ATOM 1708 C C . TYR A 1 207 ? 24.556 41.893 45.163 1.00 22.30 207 TYR A C 1
ATOM 1709 O O . TYR A 1 207 ? 24.912 42.679 44.284 1.00 21.53 207 TYR A O 1
ATOM 1718 N N . VAL A 1 208 ? 25.077 41.884 46.383 1.00 23.02 208 VAL A N 1
ATOM 1719 C CA . VAL A 1 208 ? 26.110 42.836 46.767 1.00 23.59 208 VAL A CA 1
ATOM 1720 C C . VAL A 1 208 ? 27.327 42.071 47.273 1.00 24.51 208 VAL A C 1
ATOM 1721 O O . VAL A 1 208 ? 27.218 41.270 48.205 1.00 25.72 208 VAL A O 1
ATOM 1725 N N . ILE A 1 209 ? 28.473 42.300 46.642 1.00 23.95 209 ILE A N 1
ATOM 1726 C CA . ILE A 1 209 ? 29.741 41.864 47.213 1.00 25.07 209 ILE A CA 1
ATOM 1727 C C . ILE A 1 209 ? 30.309 43.069 47.960 1.00 26.36 209 ILE A C 1
ATOM 1728 O O . ILE A 1 209 ? 30.675 44.075 47.344 1.00 25.59 209 ILE A O 1
ATOM 1733 N N . ASP A 1 210 ? 30.350 42.977 49.288 1.00 27.98 210 ASP A N 1
ATOM 1734 C CA . ASP A 1 210 ? 30.737 44.120 50.101 1.00 29.87 210 ASP A CA 1
ATOM 1735 C C . ASP A 1 210 ? 32.257 44.264 50.237 1.00 31.44 210 ASP A C 1
ATOM 1736 O O . ASP A 1 210 ? 33.026 43.479 49.663 1.00 30.73 210 ASP A O 1
ATOM 1741 N N . LYS A 1 211 ? 32.673 45.271 50.999 1.00 33.39 211 LYS A N 1
ATOM 1742 C CA . LYS A 1 211 ? 34.086 45.614 51.158 1.00 35.44 211 LYS A CA 1
ATOM 1743 C C . LYS A 1 211 ? 34.945 44.488 51.758 1.00 37.07 211 LYS A C 1
ATOM 1744 O O . LYS A 1 211 ? 36.158 44.441 51.534 1.00 38.15 211 LYS A O 1
ATOM 1750 N N . ASP A 1 212 ? 34.316 43.591 52.513 1.00 37.52 212 ASP A N 1
ATOM 1751 C CA . ASP A 1 212 ? 35.003 42.437 53.091 1.00 39.20 212 ASP A CA 1
ATOM 1752 C C . ASP A 1 212 ? 34.804 41.170 52.247 1.00 37.92 212 ASP A C 1
ATOM 1753 O O . ASP A 1 212 ? 35.144 40.064 52.676 1.00 39.03 212 ASP A O 1
ATOM 1758 N N . TYR A 1 213 ? 34.260 41.360 51.044 1.00 35.89 213 TYR A N 1
ATOM 1759 C CA . TYR A 1 213 ? 34.027 40.295 50.048 1.00 34.92 213 TYR A CA 1
ATOM 1760 C C . TYR A 1 213 ? 32.929 39.297 50.404 1.00 34.34 213 TYR A C 1
ATOM 1761 O O . TYR A 1 213 ? 32.881 38.200 49.842 1.00 33.79 213 TYR A O 1
ATOM 1770 N N . PHE A 1 214 ? 32.055 39.665 51.336 1.00 34.53 214 PHE A N 1
ATOM 1771 C CA . PHE A 1 214 ? 30.879 38.852 51.616 1.00 34.24 214 PHE A CA 1
ATOM 1772 C C . PHE A 1 214 ? 29.826 39.094 50.546 1.00 31.97 214 PHE A C 1
ATOM 1773 O O . PHE A 1 214 ? 29.648 40.223 50.087 1.00 30.31 214 PHE A O 1
ATOM 1781 N N . LEU A 1 215 ? 29.138 38.026 50.152 1.00 31.75 215 LEU A N 1
ATOM 1782 C CA . LEU A 1 215 ? 28.001 38.137 49.250 1.00 30.78 215 LEU A CA 1
ATOM 1783 C C . LEU A 1 215 ? 26.746 38.371 50.084 1.00 31.87 215 LEU A C 1
ATOM 1784 O O . LEU A 1 215 ? 26.390 37.541 50.922 1.00 33.16 215 LEU A O 1
ATOM 1789 N N . ILE A 1 216 ? 26.101 39.511 49.858 1.00 31.74 216 ILE A N 1
ATOM 1790 C CA . ILE A 1 216 ? 24.887 39.898 50.577 1.00 33.40 216 ILE A CA 1
ATOM 1791 C C . ILE A 1 216 ? 23.720 39.910 49.599 1.00 33.05 216 ILE A C 1
ATOM 1792 O O . ILE A 1 216 ? 23.853 40.389 48.473 1.00 30.57 216 ILE A O 1
ATOM 1797 N N . GLY A 1 217 ? 22.583 39.373 50.035 1.00 35.08 217 GLY A N 1
ATOM 1798 C CA . GLY A 1 217 ? 21.370 39.385 49.223 1.00 36.09 217 GLY A CA 1
ATOM 1799 C C . GLY A 1 217 ? 20.470 40.499 49.705 1.00 37.81 217 GLY A C 1
ATOM 1800 O O . GLY A 1 217 ? 19.578 40.252 50.520 1.00 39.69 217 GLY A O 1
ATOM 1801 N N . GLU A 1 218 ? 20.711 41.710 49.192 1.00 37.95 218 GLU A N 1
ATOM 1802 C CA . GLU A 1 218 ? 20.075 42.961 49.655 1.00 40.05 218 GLU A CA 1
ATOM 1803 C C . GLU A 1 218 ? 18.542 42.898 49.877 1.00 41.53 218 GLU A C 1
ATOM 1804 O O . GLU A 1 218 ? 18.087 42.251 50.817 1.00 43.76 218 GLU A O 1
ATOM 1810 N N . ASN A 1 219 ? 17.743 43.549 49.041 1.00 41.82 219 ASN A N 1
ATOM 1811 C CA . ASN A 1 219 ? 16.292 43.530 49.231 1.00 42.94 219 ASN A CA 1
ATOM 1812 C C . ASN A 1 219 ? 15.709 42.227 48.660 1.00 42.51 219 ASN A C 1
ATOM 1813 O O . ASN A 1 219 ? 14.759 42.243 47.878 1.00 42.16 219 ASN A O 1
ATOM 1818 N N . MET A 1 220 ? 16.303 41.102 49.051 1.00 42.78 220 MET A N 1
ATOM 1819 C CA . MET A 1 220 ? 15.952 39.801 48.490 1.00 43.68 220 MET A CA 1
ATOM 1820 C C . MET A 1 220 ? 15.225 38.917 49.495 1.00 46.26 220 MET A C 1
ATOM 1821 O O . MET A 1 220 ? 15.578 38.882 50.675 1.00 46.87 220 MET A O 1
ATOM 1826 N N . VAL A 1 221 ? 14.221 38.196 49.006 1.00 48.19 221 VAL A N 1
ATOM 1827 C CA . VAL A 1 221 ? 13.390 37.333 49.847 1.00 51.89 221 VAL A CA 1
ATOM 1828 C C . VAL A 1 221 ? 14.233 36.238 50.503 1.00 53.66 221 VAL A C 1
ATOM 1829 O O . VAL A 1 221 ? 15.052 35.591 49.846 1.00 52.38 221 VAL A O 1
ATOM 1833 N N . LEU A 1 222 ? 14.044 36.064 51.809 1.00 28.81 222 LEU A N 1
ATOM 1834 C CA . LEU A 1 222 ? 14.777 35.064 52.570 1.00 30.86 222 LEU A CA 1
ATOM 1835 C C . LEU A 1 222 ? 14.157 33.681 52.366 1.00 31.74 222 LEU A C 1
ATOM 1836 O O . LEU A 1 222 ? 14.874 32.701 52.140 1.00 33.34 222 LEU A O 1
ATOM 1841 N N . MET B 1 1 ? 41.411 77.913 27.247 1.00 73.12 1 MET B N 1
ATOM 1842 C CA . MET B 1 1 ? 41.275 77.260 28.582 1.00 71.24 1 MET B CA 1
ATOM 1843 C C . MET B 1 1 ? 39.852 76.758 28.850 1.00 69.42 1 MET B C 1
ATOM 1844 O O . MET B 1 1 ? 39.577 76.250 29.932 1.00 68.39 1 MET B O 1
ATOM 1846 N N . VAL B 1 2 ? 38.970 76.909 27.856 1.00 69.43 2 VAL B N 1
ATOM 1847 C CA . VAL B 1 2 ? 37.576 76.374 27.834 1.00 67.40 2 VAL B CA 1
ATOM 1848 C C . VAL B 1 2 ? 36.719 76.438 29.122 1.00 67.41 2 VAL B C 1
ATOM 1849 O O . VAL B 1 2 ? 37.107 75.945 30.184 1.00 66.20 2 VAL B O 1
ATOM 1853 N N . LYS B 1 3 ? 35.540 77.040 28.989 1.00 68.83 3 LYS B N 1
ATOM 1854 C CA . LYS B 1 3 ? 34.589 77.177 30.088 1.00 69.34 3 LYS B CA 1
ATOM 1855 C C . LYS B 1 3 ? 33.264 76.492 29.738 1.00 67.53 3 LYS B C 1
ATOM 1856 O O . LYS B 1 3 ? 32.891 76.414 28.565 1.00 67.33 3 LYS B O 1
ATOM 1862 N N . ILE B 1 4 ? 32.564 75.998 30.758 1.00 66.29 4 ILE B N 1
ATOM 1863 C CA . ILE B 1 4 ? 31.290 75.294 30.567 1.00 64.66 4 ILE B CA 1
ATOM 1864 C C . ILE B 1 4 ? 30.110 76.034 31.214 1.00 67.51 4 ILE B C 1
ATOM 1865 O O . ILE B 1 4 ? 30.203 76.510 32.349 1.00 68.96 4 ILE B O 1
ATOM 1870 N N . ASN B 1 5 ? 29.006 76.124 30.475 1.00 68.43 5 ASN B N 1
ATOM 1871 C CA . ASN B 1 5 ? 27.773 76.719 30.978 1.00 71.19 5 ASN B CA 1
ATOM 1872 C C . ASN B 1 5 ? 26.547 75.936 30.514 1.00 70.01 5 ASN B C 1
ATOM 1873 O O . ASN B 1 5 ? 26.535 75.374 29.414 1.00 68.38 5 ASN B O 1
ATOM 1878 N N . PHE B 1 6 ? 25.535 75.890 31.378 1.00 71.13 6 PHE B N 1
ATOM 1879 C CA . PHE B 1 6 ? 24.221 75.324 31.060 1.00 71.17 6 PHE B CA 1
ATOM 1880 C C . PHE B 1 6 ? 23.143 75.960 31.960 1.00 74.60 6 PHE B C 1
ATOM 1881 O O . PHE B 1 6 ? 23.487 76.705 32.883 1.00 76.58 6 PHE B O 1
ATOM 1889 N N . PRO B 1 7 ? 21.844 75.691 31.688 1.00 75.69 7 PRO B N 1
ATOM 1890 C CA . PRO B 1 7 ? 20.753 76.377 32.401 1.00 79.38 7 PRO B CA 1
ATOM 1891 C C . PRO B 1 7 ? 20.876 76.337 33.926 1.00 79.76 7 PRO B C 1
ATOM 1892 O O . PRO B 1 7 ? 20.662 77.354 34.584 1.00 83.31 7 PRO B O 1
ATOM 1896 N N . ILE B 1 8 ? 21.229 75.170 34.465 1.00 76.54 8 ILE B N 1
ATOM 1897 C CA . ILE B 1 8 ? 21.377 74.963 35.910 1.00 76.76 8 ILE B CA 1
ATOM 1898 C C . ILE B 1 8 ? 22.485 75.836 36.511 1.00 78.54 8 ILE B C 1
ATOM 1899 O O . ILE B 1 8 ? 22.387 76.275 37.660 1.00 80.71 8 ILE B O 1
ATOM 1904 N N . LEU B 1 9 ? 23.521 76.101 35.718 1.00 78.07 9 LEU B N 1
ATOM 1905 C CA . LEU B 1 9 ? 24.679 76.873 36.162 1.00 79.50 9 LEU B CA 1
ATOM 1906 C C . LEU B 1 9 ? 24.453 78.369 35.945 1.00 84.12 9 LEU B C 1
ATOM 1907 O O . LEU B 1 9 ? 24.245 78.817 34.813 1.00 85.25 9 LEU B O 1
ATOM 1912 N N . ASP B 1 10 ? 24.492 79.135 37.036 1.00 86.95 10 ASP B N 1
ATOM 1913 C CA . ASP B 1 10 ? 24.282 80.585 36.985 1.00 91.69 10 ASP B CA 1
ATOM 1914 C C . ASP B 1 10 ? 25.470 81.322 36.364 1.00 92.53 10 ASP B C 1
ATOM 1915 O O . ASP B 1 10 ? 25.292 82.335 35.686 1.00 95.79 10 ASP B O 1
ATOM 1920 N N . GLU B 1 11 ? 26.673 80.807 36.604 1.00 89.76 11 GLU B N 1
ATOM 1921 C CA . GLU B 1 11 ? 27.900 81.376 36.054 1.00 90.08 11 GLU B CA 1
ATOM 1922 C C . GLU B 1 11 ? 28.731 80.272 35.394 1.00 85.09 11 GLU B C 1
ATOM 1923 O O . GLU B 1 11 ? 28.832 79.172 35.944 1.00 81.78 11 GLU B O 1
ATOM 1929 N N . PRO B 1 12 ? 29.319 80.557 34.211 1.00 84.59 12 PRO B N 1
ATOM 1930 C CA . PRO B 1 12 ? 30.188 79.591 33.528 1.00 80.28 12 PRO B CA 1
ATOM 1931 C C . PRO B 1 12 ? 31.339 79.102 34.411 1.00 78.27 12 PRO B C 1
ATOM 1932 O O . PRO B 1 12 ? 31.939 79.891 35.143 1.00 80.97 12 PRO B O 1
ATOM 1936 N N . LEU B 1 13 ? 31.634 77.807 34.336 1.00 73.65 13 LEU B N 1
ATOM 1937 C CA . LEU B 1 13 ? 32.670 77.198 35.164 1.00 71.57 13 LEU B CA 1
ATOM 1938 C C . LEU B 1 13 ? 33.955 76.966 34.373 1.00 69.72 13 LEU B C 1
ATOM 1939 O O . LEU B 1 13 ? 33.927 76.369 33.293 1.00 67.57 13 LEU B O 1
ATOM 1944 N N . VAL B 1 14 ? 35.076 77.431 34.923 1.00 70.46 14 VAL B N 1
ATOM 1945 C CA . VAL B 1 14 ? 36.381 77.274 34.280 1.00 68.90 14 VAL B CA 1
ATOM 1946 C C . VAL B 1 14 ? 36.876 75.823 34.344 1.00 64.45 14 VAL B C 1
ATOM 1947 O O . VAL B 1 14 ? 37.011 75.238 35.425 1.00 63.28 14 VAL B O 1
ATOM 1951 N N . LEU B 1 15 ? 37.132 75.249 33.172 1.00 61.69 15 LEU B N 1
ATOM 1952 C CA . LEU B 1 15 ? 37.702 73.915 33.080 1.00 57.82 15 LEU B CA 1
ATOM 1953 C C . LEU B 1 15 ? 39.159 74.026 32.646 1.00 58.01 15 LEU B C 1
ATOM 1954 O O . LEU B 1 15 ? 39.472 73.980 31.451 1.00 57.29 15 LEU B O 1
ATOM 1959 N N A SER B 1 16 ? 40.046 74.183 33.625 0.50 59.13 16 SER B N 1
ATOM 1960 N N B SER B 1 16 ? 40.042 74.185 33.628 0.50 59.15 16 SER B N 1
ATOM 1961 C CA A SER B 1 16 ? 41.476 74.294 33.358 0.50 59.81 16 SER B CA 1
ATOM 1962 C CA B SER B 1 16 ? 41.475 74.287 33.376 0.50 59.83 16 SER B CA 1
ATOM 1963 C C A SER B 1 16 ? 42.203 73.049 33.844 0.50 57.28 16 SER B C 1
ATOM 1964 C C B SER B 1 16 ? 42.187 73.027 33.838 0.50 57.22 16 SER B C 1
ATOM 1965 O O A SER B 1 16 ? 41.933 72.554 34.941 0.50 56.71 16 SER B O 1
ATOM 1966 O O B SER B 1 16 ? 41.892 72.502 34.915 0.50 56.54 16 SER B O 1
ATOM 1971 N N . ASN B 1 17 ? 43.123 72.555 33.015 1.00 56.00 17 ASN B N 1
ATOM 1972 C CA . ASN B 1 17 ? 43.873 71.323 33.288 1.00 53.75 17 ASN B CA 1
ATOM 1973 C C . ASN B 1 17 ? 42.926 70.169 33.645 1.00 50.82 17 ASN B C 1
ATOM 1974 O O . ASN B 1 17 ? 42.006 69.885 32.880 1.00 48.97 17 ASN B O 1
ATOM 1979 N N . ALA B 1 18 ? 43.121 69.524 34.793 1.00 50.49 18 ALA B N 1
ATOM 1980 C CA . ALA B 1 18 ? 42.215 68.450 35.202 1.00 48.30 18 ALA B CA 1
ATOM 1981 C C . ALA B 1 18 ? 41.132 68.980 36.129 1.00 49.46 18 ALA B C 1
ATOM 1982 O O . ALA B 1 18 ? 41.430 69.612 37.144 1.00 52.08 18 ALA B O 1
ATOM 1984 N N . THR B 1 19 ? 39.880 68.720 35.762 1.00 47.92 19 THR B N 1
ATOM 1985 C CA . THR B 1 19 ? 38.724 69.148 36.541 1.00 48.84 19 THR B CA 1
ATOM 1986 C C . THR B 1 19 ? 37.771 67.981 36.784 1.00 46.16 19 THR B C 1
ATOM 1987 O O . THR B 1 19 ? 37.431 67.235 35.858 1.00 44.01 19 THR B O 1
ATOM 1991 N N . ILE B 1 20 ? 37.347 67.828 38.035 1.00 46.64 20 ILE B N 1
ATOM 1992 C CA . ILE B 1 20 ? 36.302 66.870 38.384 1.00 44.53 20 ILE B CA 1
ATOM 1993 C C . ILE B 1 20 ? 35.011 67.646 38.643 1.00 45.97 20 ILE B C 1
ATOM 1994 O O . ILE B 1 20 ? 34.984 68.560 39.474 1.00 48.65 20 ILE B O 1
ATOM 1999 N N . LEU B 1 21 ? 33.957 67.298 37.907 1.00 44.36 21 LEU B N 1
ATOM 2000 C CA . LEU B 1 21 ? 32.634 67.874 38.131 1.00 45.58 21 LEU B CA 1
ATOM 2001 C C . LEU B 1 21 ? 31.681 66.787 38.602 1.00 44.09 21 LEU B C 1
ATOM 2002 O O . LEU B 1 21 ? 31.433 65.811 37.892 1.00 41.49 21 LEU B O 1
ATOM 2007 N N . THR B 1 22 ? 31.163 66.973 39.811 1.00 45.80 22 THR B N 1
ATOM 2008 C CA . THR B 1 22 ? 30.287 66.013 40.456 1.00 44.78 22 THR B CA 1
ATOM 2009 C C . THR B 1 22 ? 28.876 66.587 40.529 1.00 46.40 22 THR B C 1
ATOM 2010 O O . THR B 1 22 ? 28.674 67.689 41.039 1.00 48.98 22 THR B O 1
ATOM 2014 N N . ILE B 1 23 ? 27.912 65.846 39.992 1.00 44.65 23 ILE B N 1
ATOM 2015 C CA . ILE B 1 23 ? 26.509 66.255 40.014 1.00 46.33 23 ILE B CA 1
ATOM 2016 C C . ILE B 1 23 ? 25.685 65.204 40.755 1.00 45.59 23 ILE B C 1
ATOM 2017 O O . ILE B 1 23 ? 25.460 64.100 40.247 1.00 42.90 23 ILE B O 1
ATOM 2022 N N . GLU B 1 24 ? 25.234 65.559 41.954 1.00 47.78 24 GLU B N 1
ATOM 2023 C CA . GLU B 1 24 ? 24.594 64.595 42.852 1.00 47.85 24 GLU B CA 1
ATOM 2024 C C . GLU B 1 24 ? 23.160 64.208 42.456 1.00 47.50 24 GLU B C 1
ATOM 2025 O O . GLU B 1 24 ? 22.672 63.141 42.846 1.00 47.13 24 GLU B O 1
ATOM 2031 N N . ASP B 1 25 ? 22.503 65.055 41.667 1.00 48.27 25 ASP B N 1
ATOM 2032 C CA . ASP B 1 25 ? 21.166 64.759 41.154 1.00 47.98 25 ASP B CA 1
ATOM 2033 C C . ASP B 1 25 ? 21.243 63.845 39.927 1.00 44.85 25 ASP B C 1
ATOM 2034 O O . ASP B 1 25 ? 21.902 64.177 38.939 1.00 43.80 25 ASP B O 1
ATOM 2039 N N . VAL B 1 26 ? 20.561 62.701 39.990 1.00 43.43 26 VAL B N 1
ATOM 2040 C CA . VAL B 1 26 ? 20.612 61.705 38.907 1.00 40.73 26 VAL B CA 1
ATOM 2041 C C . VAL B 1 26 ? 20.073 62.265 37.584 1.00 41.18 26 VAL B C 1
ATOM 2042 O O . VAL B 1 26 ? 20.689 62.077 36.534 1.00 39.59 26 VAL B O 1
ATOM 2046 N N . SER B 1 27 ? 18.940 62.965 37.642 1.00 43.59 27 SER B N 1
ATOM 2047 C CA . SER B 1 27 ? 18.295 63.501 36.437 1.00 44.75 27 SER B CA 1
ATOM 2048 C C . SER B 1 27 ? 19.079 64.629 35.757 1.00 45.41 27 SER B C 1
ATOM 2049 O O . SER B 1 27 ? 19.112 64.710 34.528 1.00 44.94 27 SER B O 1
ATOM 2052 N N . VAL B 1 28 ? 19.700 65.496 36.556 1.00 46.38 28 VAL B N 1
ATOM 2053 C CA . VAL B 1 28 ? 20.583 66.538 36.026 1.00 46.80 28 VAL B CA 1
ATOM 2054 C C . VAL B 1 28 ? 21.859 65.895 35.464 1.00 43.78 28 VAL B C 1
ATOM 2055 O O . VAL B 1 28 ? 22.315 66.256 34.375 1.00 43.46 28 VAL B O 1
ATOM 2059 N N . TYR B 1 29 ? 22.414 64.927 36.192 1.00 41.46 29 TYR B N 1
ATOM 2060 C CA . TYR B 1 29 ? 23.600 64.212 35.727 1.00 38.86 29 TYR B CA 1
ATOM 2061 C C . TYR B 1 29 ? 23.370 63.532 34.372 1.00 37.34 29 TYR B C 1
ATOM 2062 O O . TYR B 1 29 ? 24.153 63.718 33.436 1.00 36.66 29 TYR B O 1
ATOM 2071 N N . SER B 1 30 ? 22.290 62.762 34.277 1.00 36.96 30 SER B N 1
ATOM 2072 C CA . SER B 1 30 ? 21.955 62.021 33.060 1.00 35.92 30 SER B CA 1
ATOM 2073 C C . SER B 1 30 ? 21.677 62.982 31.907 1.00 37.28 30 SER B C 1
ATOM 2074 O O . SER B 1 30 ? 22.036 62.713 30.759 1.00 36.32 30 SER B O 1
ATOM 2077 N N . SER B 1 31 ? 21.041 64.103 32.230 1.00 39.59 31 SER B N 1
ATOM 2078 C CA . SER B 1 31 ? 20.734 65.136 31.246 1.00 41.90 31 SER B CA 1
ATOM 2079 C C . SER B 1 31 ? 22.002 65.750 30.651 1.00 41.43 31 SER B C 1
ATOM 2080 O O . SER B 1 31 ? 22.121 65.861 29.428 1.00 41.69 31 SER B O 1
ATOM 2083 N N . LEU B 1 32 ? 22.948 66.135 31.509 1.00 40.98 32 LEU B N 1
ATOM 2084 C CA . LEU B 1 32 ? 24.209 66.723 31.041 1.00 40.77 32 LEU B CA 1
ATOM 2085 C C . LEU B 1 32 ? 25.021 65.735 30.200 1.00 38.14 32 LEU B C 1
ATOM 2086 O O . LEU B 1 32 ? 25.618 66.124 29.192 1.00 38.43 32 LEU B O 1
ATOM 2091 N N . VAL B 1 33 ? 25.037 64.465 30.611 1.00 35.84 33 VAL B N 1
ATOM 2092 C CA . VAL B 1 33 ? 25.695 63.413 29.828 1.00 33.57 33 VAL B CA 1
ATOM 2093 C C . VAL B 1 33 ? 25.079 63.340 28.423 1.00 34.13 33 VAL B C 1
ATOM 2094 O O . VAL B 1 33 ? 25.802 63.322 27.421 1.00 33.75 33 VAL B O 1
ATOM 2098 N N . LYS B 1 34 ? 23.746 63.321 28.368 1.00 35.20 34 LYS B N 1
ATOM 2099 C CA . LYS B 1 34 ? 22.999 63.343 27.108 1.00 36.44 34 LYS B CA 1
ATOM 2100 C C . LYS B 1 34 ? 23.375 64.543 26.235 1.00 38.69 34 LYS B C 1
ATOM 2101 O O . LYS B 1 34 ? 23.626 64.392 25.036 1.00 38.65 34 LYS B O 1
ATOM 2107 N N . HIS B 1 35 ? 23.414 65.728 26.841 1.00 40.73 35 HIS B N 1
ATOM 2108 C CA . HIS B 1 35 ? 23.744 66.947 26.109 1.00 43.37 35 HIS B CA 1
ATOM 2109 C C . HIS B 1 35 ? 25.177 66.942 25.567 1.00 42.41 35 HIS B C 1
ATOM 2110 O O . HIS B 1 35 ? 25.422 67.447 24.470 1.00 43.94 35 HIS B O 1
ATOM 2117 N N . PHE B 1 36 ? 26.112 66.366 26.320 1.00 40.40 36 PHE B N 1
ATOM 2118 C CA . PHE B 1 36 ? 27.474 66.163 25.823 1.00 39.59 36 PHE B CA 1
ATOM 2119 C C . PHE B 1 36 ? 27.502 65.315 24.554 1.00 39.21 36 PHE B C 1
ATOM 2120 O O . PHE B 1 36 ? 28.211 65.642 23.600 1.00 39.65 36 PHE B O 1
ATOM 2128 N N . TYR B 1 37 ? 26.720 64.236 24.549 1.00 38.59 37 TYR B N 1
ATOM 2129 C CA . TYR B 1 37 ? 26.595 63.375 23.378 1.00 38.72 37 TYR B CA 1
ATOM 2130 C C . TYR B 1 37 ? 25.832 64.026 22.226 1.00 41.91 37 TYR B C 1
ATOM 2131 O O . TYR B 1 37 ? 25.933 63.571 21.090 1.00 42.29 37 TYR B O 1
ATOM 2140 N N . GLN B 1 38 ? 25.095 65.097 22.519 1.00 44.82 38 GLN B N 1
ATOM 2141 C CA . GLN B 1 38 ? 24.323 65.816 21.503 1.00 48.75 38 GLN B CA 1
ATOM 2142 C C . GLN B 1 38 ? 24.966 67.151 21.099 1.00 51.63 38 GLN B C 1
ATOM 2143 O O . GLN B 1 38 ? 24.430 67.872 20.255 1.00 54.37 38 GLN B O 1
ATOM 2149 N N . TYR B 1 39 ? 26.115 67.462 21.700 1.00 51.57 39 TYR B N 1
ATOM 2150 C CA . TYR B 1 39 ? 26.837 68.711 21.448 1.00 54.77 39 TYR B CA 1
ATOM 2151 C C . TYR B 1 39 ? 27.328 68.787 19.997 1.00 56.66 39 TYR B C 1
ATOM 2152 O O . TYR B 1 39 ? 28.004 67.875 19.523 1.00 54.95 39 TYR B O 1
ATOM 2161 N N . ASP B 1 40 ? 26.982 69.858 19.283 1.00 61.16 40 ASP B N 1
ATOM 2162 C CA . ASP B 1 40 ? 26.155 70.946 19.805 1.00 64.96 40 ASP B CA 1
ATOM 2163 C C . ASP B 1 40 ? 24.848 71.080 19.026 1.00 68.11 40 ASP B C 1
ATOM 2164 O O . ASP B 1 40 ? 24.853 71.304 17.811 1.00 70.20 40 ASP B O 1
ATOM 2169 N N . VAL B 1 41 ? 23.733 70.926 19.735 1.00 69.07 41 VAL B N 1
ATOM 2170 C CA . VAL B 1 41 ? 22.403 71.133 19.160 1.00 72.59 41 VAL B CA 1
ATOM 2171 C C . VAL B 1 41 ? 21.578 72.052 20.071 1.00 75.31 41 VAL B C 1
ATOM 2172 O O . VAL B 1 41 ? 21.068 7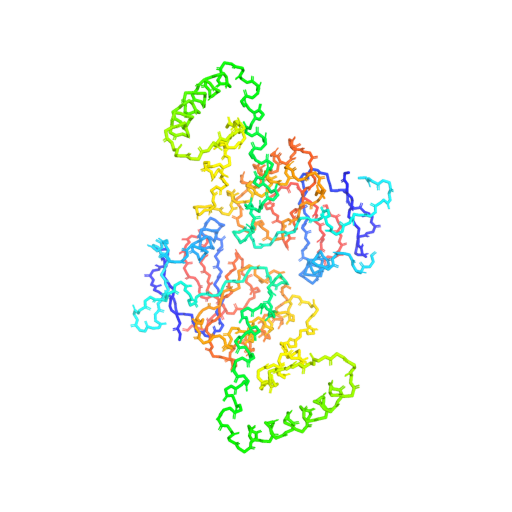3.082 19.623 1.00 79.14 41 VAL B O 1
ATOM 2176 N N . ASP B 1 42 ? 21.469 71.679 21.347 1.00 73.88 42 ASP B N 1
ATOM 2177 C CA . ASP B 1 42 ? 20.682 72.436 22.323 1.00 76.40 42 ASP B CA 1
ATOM 2178 C C . ASP B 1 42 ? 21.494 73.563 22.964 1.00 77.95 42 ASP B C 1
ATOM 2179 O O . ASP B 1 42 ? 22.466 73.307 23.684 1.00 75.72 42 ASP B O 1
ATOM 2181 N N . GLU B 1 43 ? 21.079 74.801 22.688 1.00 82.25 43 GLU B N 1
ATOM 2182 C CA . GLU B 1 43 ? 21.720 76.019 23.207 1.00 84.57 43 GLU B CA 1
ATOM 2183 C C . GLU B 1 43 ? 23.235 76.049 22.990 1.00 82.98 43 GLU B C 1
ATOM 2184 O O . GLU B 1 43 ? 23.775 77.004 22.429 1.00 85.61 43 GLU B O 1
ATOM 2186 N N . ASP B 1 49 ? 39.127 79.981 28.600 1.00 88.53 49 ASP B N 1
ATOM 2187 C CA . ASP B 1 49 ? 38.753 81.335 28.207 1.00 92.73 49 ASP B CA 1
ATOM 2188 C C . ASP B 1 49 ? 38.074 81.363 26.834 1.00 92.63 49 ASP B C 1
ATOM 2189 O O . ASP B 1 49 ? 36.843 81.319 26.752 1.00 92.47 49 ASP B O 1
ATOM 2191 N N . ASP B 1 50 ? 38.889 81.405 25.775 1.00 92.79 50 ASP B N 1
ATOM 2192 C CA . ASP B 1 50 ? 38.449 81.635 24.383 1.00 93.54 50 ASP B CA 1
ATOM 2193 C C . ASP B 1 50 ? 37.330 82.683 24.218 1.00 96.68 50 ASP B C 1
ATOM 2194 O O . ASP B 1 50 ? 36.140 82.353 24.267 1.00 95.78 50 ASP B O 1
ATOM 2199 N N . LYS B 1 51 ? 37.744 83.936 24.018 1.00 100.39 51 LYS B N 1
ATOM 2200 C CA . LYS B 1 51 ? 36.851 85.096 23.870 1.00 104.05 51 LYS B CA 1
ATOM 2201 C C . LYS B 1 51 ? 35.475 84.768 23.270 1.00 102.90 51 LYS B C 1
ATOM 2202 O O . LYS B 1 51 ? 35.262 84.907 22.060 1.00 104.00 51 LYS B O 1
ATOM 2208 N N . GLN B 1 52 ? 34.561 84.315 24.132 1.00 100.60 52 GLN B N 1
ATOM 2209 C CA . GLN B 1 52 ? 33.162 84.020 23.775 1.00 99.57 52 GLN B CA 1
ATOM 2210 C C . GLN B 1 52 ? 32.997 83.015 22.619 1.00 96.22 52 GLN B C 1
ATOM 2211 O O . GLN B 1 52 ? 31.895 82.836 22.093 1.00 96.45 52 GLN B O 1
ATOM 2217 N N . LYS B 1 53 ? 34.090 82.355 22.241 1.00 93.04 53 LYS B N 1
ATOM 2218 C CA . LYS B 1 53 ? 34.098 81.438 21.102 1.00 90.20 53 LYS B CA 1
ATOM 2219 C C . LYS B 1 53 ? 33.658 80.033 21.508 1.00 85.19 53 LYS B C 1
ATOM 2220 O O . LYS B 1 53 ? 34.296 79.399 22.351 1.00 82.34 53 LYS B O 1
ATOM 2226 N N . SER B 1 54 ? 32.572 79.555 20.902 1.00 84.21 54 SER B N 1
ATOM 2227 C CA . SER B 1 54 ? 32.068 78.201 21.158 1.00 79.82 54 SER B CA 1
ATOM 2228 C C . SER B 1 54 ? 32.925 77.145 20.473 1.00 76.54 54 SER B C 1
ATOM 2229 O O . SER B 1 54 ? 33.352 77.322 19.330 1.00 77.86 54 SER B O 1
ATOM 2232 N N . LEU B 1 55 ? 33.167 76.047 21.183 1.00 72.50 55 LEU B N 1
ATOM 2233 C CA . LEU B 1 55 ? 33.939 74.924 20.657 1.00 69.14 55 LEU B CA 1
ATOM 2234 C C . LEU B 1 55 ? 33.176 74.166 19.578 1.00 68.09 55 LEU B C 1
ATOM 2235 O O . LEU B 1 55 ? 31.971 73.934 19.701 1.00 67.82 55 LEU B O 1
ATOM 2240 N N . LYS B 1 56 ? 33.888 73.790 18.518 1.00 67.55 56 LYS B N 1
ATOM 2241 C CA . LYS B 1 56 ? 33.330 72.946 17.467 1.00 66.46 56 LYS B CA 1
ATOM 2242 C C . LYS B 1 56 ? 33.119 71.548 18.041 1.00 62.36 56 LYS B C 1
ATOM 2243 O O . LYS B 1 56 ? 33.813 71.149 18.982 1.00 60.27 56 LYS B O 1
ATOM 2249 N N . ALA B 1 57 ? 32.166 70.811 17.476 1.00 61.31 57 ALA B N 1
ATOM 2250 C CA . ALA B 1 57 ? 31.898 69.435 17.891 1.00 57.52 57 ALA B CA 1
ATOM 2251 C C . ALA B 1 57 ? 33.138 68.549 17.759 1.00 54.97 57 ALA B C 1
ATOM 2252 O O . ALA B 1 57 ? 33.352 67.645 18.571 1.00 52.09 57 ALA B O 1
ATOM 2254 N N . THR B 1 58 ? 33.957 68.830 16.745 1.00 55.82 58 THR B N 1
ATOM 2255 C CA . THR B 1 58 ? 35.163 68.047 16.457 1.00 53.78 58 THR B CA 1
ATOM 2256 C C . THR B 1 58 ? 36.316 68.318 17.429 1.00 52.57 58 THR B C 1
ATOM 2257 O O . THR B 1 58 ? 37.309 67.591 17.429 1.00 51.08 58 THR B O 1
ATOM 2261 N N . GLU B 1 59 ? 36.185 69.363 18.244 1.00 53.41 59 GLU B N 1
ATOM 2262 C CA . GLU B 1 59 ? 37.173 69.671 19.281 1.00 52.48 59 GLU B CA 1
ATOM 2263 C C . GLU B 1 59 ? 36.947 68.831 20.538 1.00 49.54 59 GLU B C 1
ATOM 2264 O O . GLU B 1 59 ? 37.790 68.810 21.442 1.00 48.57 59 GLU B O 1
ATOM 2270 N N . LEU B 1 60 ? 35.804 68.149 20.580 1.00 48.01 60 LEU B N 1
ATOM 2271 C CA . LEU B 1 60 ? 35.393 67.363 21.734 1.00 45.63 60 LEU B CA 1
ATOM 2272 C C . LEU B 1 60 ? 35.869 65.914 21.631 1.00 42.78 60 LEU B C 1
ATOM 2273 O O . LEU B 1 60 ? 35.752 65.277 20.583 1.00 42.46 60 LEU B O 1
ATOM 2278 N N . MET B 1 61 ? 36.407 65.414 22.737 1.00 40.89 61 MET B N 1
ATOM 2279 C CA . MET B 1 61 ? 36.832 64.030 22.863 1.00 38.20 61 MET B CA 1
ATOM 2280 C C . MET B 1 61 ? 36.020 63.435 24.015 1.00 36.36 61 MET B C 1
ATOM 2281 O O . MET B 1 61 ? 36.196 63.816 25.170 1.00 36.34 61 MET B O 1
ATOM 2286 N N . LEU B 1 62 ? 35.117 62.513 23.690 1.00 34.81 62 LEU B N 1
ATOM 2287 C CA . LEU B 1 62 ? 34.109 62.032 24.640 1.00 33.33 62 LEU B CA 1
ATOM 2288 C C . LEU B 1 62 ? 34.230 60.521 24.889 1.00 30.81 62 LEU B C 1
ATOM 2289 O O . LEU B 1 62 ? 34.097 59.723 23.959 1.00 30.05 62 LEU B O 1
ATOM 2294 N N . VAL B 1 63 ? 34.486 60.143 26.144 1.00 29.17 63 VAL B N 1
ATOM 2295 C CA . VAL B 1 63 ? 34.805 58.755 26.503 1.00 26.99 63 VAL B CA 1
ATOM 2296 C C . VAL B 1 63 ? 33.922 58.233 27.638 1.00 25.71 63 VAL B C 1
ATOM 2297 O O . VAL B 1 63 ? 33.934 58.784 28.737 1.00 25.81 63 VAL B O 1
ATOM 2301 N N . THR B 1 64 ? 33.170 57.165 27.368 1.00 24.16 64 THR B N 1
ATOM 2302 C CA . THR B 1 64 ? 32.392 56.475 28.401 1.00 23.07 64 THR B CA 1
ATOM 2303 C C . THR B 1 64 ? 32.854 55.020 28.480 1.00 22.05 64 THR B C 1
ATOM 2304 O O . THR B 1 64 ? 33.187 54.528 29.559 1.00 21.66 64 THR B O 1
ATOM 2308 N N . ASP B 1 65 ? 32.875 54.346 27.328 1.00 21.44 65 ASP B N 1
ATOM 2309 C CA . ASP B 1 65 ? 33.437 53.007 27.216 1.00 20.82 65 ASP B CA 1
ATOM 2310 C C . ASP B 1 65 ? 34.942 53.146 27.012 1.00 20.87 65 ASP B C 1
ATOM 2311 O O . ASP B 1 65 ? 35.413 53.331 25.891 1.00 21.19 65 ASP B O 1
ATOM 2316 N N . ILE B 1 66 ? 35.684 53.052 28.109 1.00 20.70 66 ILE B N 1
ATOM 2317 C CA . ILE B 1 66 ? 37.129 53.293 28.102 1.00 20.94 66 ILE B CA 1
ATOM 2318 C C . ILE B 1 66 ? 37.893 52.223 27.307 1.00 20.52 66 ILE B C 1
ATOM 2319 O O . ILE B 1 66 ? 38.627 52.543 26.370 1.00 21.11 66 ILE B O 1
ATOM 2324 N N . LEU B 1 67 ? 37.692 50.957 27.663 1.00 19.69 67 LEU B N 1
ATOM 2325 C CA . LEU B 1 67 ? 38.376 49.853 26.995 1.00 19.60 67 LEU B CA 1
ATOM 2326 C C . LEU B 1 67 ? 38.035 49.745 25.499 1.00 19.98 67 LEU B C 1
ATOM 2327 O O . LEU B 1 67 ? 38.878 49.337 24.698 1.00 19.77 67 LEU B O 1
ATOM 2332 N N . GLY B 1 68 ? 36.817 50.134 25.127 1.00 19.88 68 GLY B N 1
ATOM 2333 C CA . GLY B 1 68 ? 36.389 50.066 23.727 1.00 21.40 68 GLY B CA 1
ATOM 2334 C C . GLY B 1 68 ? 36.896 51.223 22.873 1.00 22.56 68 GLY B C 1
ATOM 2335 O O . GLY B 1 68 ? 36.825 51.164 21.646 1.00 23.37 68 GLY B O 1
ATOM 2336 N N . TYR B 1 69 ? 37.396 52.278 23.517 1.00 22.64 69 TYR B N 1
ATOM 2337 C CA . TYR B 1 69 ? 37.843 53.474 22.801 1.00 24.00 69 TYR B CA 1
ATOM 2338 C C . TYR B 1 69 ? 39.062 53.171 21.932 1.00 24.76 69 TYR B C 1
ATOM 2339 O O . TYR B 1 69 ? 40.018 52.537 22.381 1.00 24.26 69 TYR B O 1
ATOM 2348 N N . ASP B 1 70 ? 39.016 53.618 20.684 1.00 25.94 70 ASP B N 1
ATOM 2349 C CA . ASP B 1 70 ? 40.097 53.340 19.746 1.00 27.67 70 ASP B CA 1
ATOM 2350 C C . ASP B 1 70 ? 41.220 54.375 19.861 1.00 28.59 70 ASP B C 1
ATOM 2351 O O . ASP B 1 70 ? 41.057 55.521 19.438 1.00 30.25 70 ASP B O 1
ATOM 2356 N N . VAL B 1 71 ? 42.351 53.974 20.447 1.00 28.64 71 VAL B N 1
ATOM 2357 C CA . VAL B 1 71 ? 43.546 54.835 20.492 1.00 29.70 71 VAL B CA 1
ATOM 2358 C C . VAL B 1 71 ? 44.551 54.546 19.368 1.00 31.40 71 VAL B C 1
ATOM 2359 O O . VAL B 1 71 ? 45.630 55.142 19.329 1.00 32.33 71 VAL B O 1
ATOM 2363 N N . ASN B 1 72 ? 44.198 53.638 18.461 1.00 31.78 72 ASN B N 1
ATOM 2364 C CA . ASN B 1 72 ? 45.099 53.246 17.373 1.00 33.70 72 ASN B CA 1
ATOM 2365 C C . ASN B 1 72 ? 44.574 53.601 15.980 1.00 35.45 72 ASN B C 1
ATOM 2366 O O . ASN B 1 72 ? 44.791 52.865 15.014 1.00 36.41 72 ASN B O 1
ATOM 2371 N N . SER B 1 73 ? 43.884 54.733 15.880 1.00 35.16 73 SER B N 1
ATOM 2372 C CA . SER B 1 73 ? 43.377 55.206 14.592 1.00 36.14 73 SER B CA 1
ATOM 2373 C C . SER B 1 73 ? 44.544 55.681 13.735 1.00 35.75 73 SER B C 1
ATOM 2374 O O . SER B 1 73 ? 45.590 56.069 14.267 1.00 35.64 73 SER B O 1
ATOM 2377 N N . ALA B 1 74 ? 44.368 55.643 12.414 1.00 35.92 74 ALA B N 1
ATOM 2378 C CA . ALA B 1 74 ? 45.422 56.059 11.482 1.00 35.71 74 ALA B CA 1
ATOM 2379 C C . ALA B 1 74 ? 46.027 57.449 11.773 1.00 36.72 74 ALA B C 1
ATOM 2380 O O . ALA B 1 74 ? 47.249 57.596 11.726 1.00 36.18 74 ALA B O 1
ATOM 2382 N N . PRO B 1 75 ? 45.185 58.463 12.082 1.00 38.73 75 PRO B N 1
ATOM 2383 C CA . PRO B 1 75 ? 45.719 59.772 12.496 1.00 39.94 75 PRO B CA 1
ATOM 2384 C C . PRO B 1 75 ? 46.620 59.739 13.741 1.00 39.80 75 PRO B C 1
ATOM 2385 O O . PRO B 1 75 ? 47.611 60.468 13.799 1.00 40.10 75 PRO B O 1
ATOM 2389 N N . ILE B 1 76 ? 46.274 58.911 14.726 1.00 39.52 76 ILE B N 1
ATOM 2390 C CA . ILE B 1 76 ? 47.078 58.790 15.948 1.00 39.40 76 ILE B CA 1
ATOM 2391 C C . ILE B 1 76 ? 48.403 58.070 15.670 1.00 38.07 76 ILE B C 1
ATOM 2392 O O . ILE B 1 76 ? 49.469 58.524 16.107 1.00 38.33 76 ILE B O 1
ATOM 2397 N N . LEU B 1 77 ? 48.331 56.959 14.938 1.00 36.56 77 LEU B N 1
ATOM 2398 C CA . LEU B 1 77 ? 49.529 56.208 14.553 1.00 35.43 77 LEU B CA 1
ATOM 2399 C C . LEU B 1 77 ? 50.530 57.103 13.824 1.00 35.53 77 LEU B C 1
ATOM 2400 O O . LEU B 1 77 ? 51.731 57.047 14.095 1.00 34.99 77 LEU B O 1
ATOM 2405 N N . LYS B 1 78 ? 50.014 57.941 12.926 1.00 36.29 78 LYS B N 1
ATOM 2406 C CA . LYS B 1 78 ? 50.816 58.909 12.182 1.00 37.01 78 LYS B CA 1
ATOM 2407 C C . LYS B 1 78 ? 51.617 59.811 13.129 1.00 37.72 78 LYS B C 1
ATOM 2408 O O . LYS B 1 78 ? 52.809 60.032 12.922 1.00 37.43 78 LYS B O 1
ATOM 2414 N N . LEU B 1 79 ? 50.960 60.300 14.178 1.00 38.59 79 LEU B N 1
ATOM 2415 C CA . LEU B 1 79 ? 51.599 61.188 15.147 1.00 39.68 79 LEU B CA 1
ATOM 2416 C C . LEU B 1 79 ? 52.646 60.469 16.000 1.00 38.66 79 LEU B C 1
ATOM 2417 O O . LEU B 1 79 ? 53.724 61.007 16.242 1.00 39.25 79 LEU B O 1
ATOM 2422 N N . ILE B 1 80 ? 52.323 59.258 16.449 1.00 36.96 80 ILE B N 1
ATOM 2423 C CA . ILE B 1 80 ? 53.261 58.416 17.198 1.00 36.12 80 ILE B CA 1
ATOM 2424 C C . ILE B 1 80 ? 54.542 58.138 16.400 1.00 35.20 80 ILE B C 1
ATOM 2425 O O . ILE B 1 80 ? 55.655 58.320 16.913 1.00 35.81 80 ILE B O 1
ATOM 2430 N N . HIS B 1 81 ? 54.383 57.711 15.147 1.00 34.08 81 HIS B N 1
ATOM 2431 C CA . HIS B 1 81 ? 55.533 57.393 14.296 1.00 33.20 81 HIS B CA 1
ATOM 2432 C C . HIS B 1 81 ? 56.378 58.630 14.021 1.00 34.02 81 HIS B C 1
ATOM 2433 O O . HIS B 1 81 ? 57.606 58.540 13.958 1.00 34.01 81 HIS B O 1
ATOM 2440 N N . GLY B 1 82 ? 55.716 59.776 13.862 1.00 34.93 82 GLY B N 1
ATOM 2441 C CA . GLY B 1 82 ? 56.403 61.057 13.675 1.00 36.55 82 GLY B CA 1
ATOM 2442 C C . GLY B 1 82 ? 57.170 61.479 14.918 1.00 37.78 82 GLY B C 1
ATOM 2443 O O . GLY B 1 82 ? 58.272 62.013 14.820 1.00 38.94 82 GLY B O 1
ATOM 2444 N N . ASP B 1 83 ? 56.578 61.226 16.084 1.00 38.14 83 ASP B N 1
ATOM 2445 C CA . ASP B 1 83 ? 57.201 61.505 17.383 1.00 39.57 83 ASP B CA 1
ATOM 2446 C C . ASP B 1 83 ? 58.456 60.641 17.570 1.00 38.46 83 ASP B C 1
ATOM 2447 O O . ASP B 1 83 ? 59.494 61.130 18.018 1.00 39.46 83 ASP B O 1
ATOM 2452 N N . LEU B 1 84 ? 58.348 59.362 17.215 1.00 36.33 84 LEU B N 1
ATOM 2453 C CA . LEU B 1 84 ? 59.470 58.420 17.277 1.00 35.68 84 LEU B CA 1
ATOM 2454 C C . LEU B 1 84 ? 60.616 58.784 16.328 1.00 35.82 84 LEU B C 1
ATOM 2455 O O . LEU B 1 84 ? 61.788 58.648 16.686 1.00 36.25 84 LEU B O 1
ATOM 2460 N N . GLU B 1 85 ? 60.268 59.242 15.127 1.00 35.34 85 GLU B N 1
ATOM 2461 C CA . GLU B 1 85 ? 61.249 59.770 14.181 1.00 36.45 85 GLU B CA 1
ATOM 2462 C C . GLU B 1 85 ? 61.999 60.960 14.795 1.00 38.56 85 GLU B C 1
ATOM 2463 O O . GLU B 1 85 ? 63.216 61.086 14.623 1.00 39.03 85 GLU B O 1
ATOM 2469 N N A ASN B 1 86 ? 61.267 61.811 15.515 0.50 39.71 86 ASN B N 1
ATOM 2470 N N B ASN B 1 86 ? 61.268 61.812 15.513 0.50 39.91 86 ASN B N 1
ATOM 2471 C CA A ASN B 1 86 ? 61.850 62.970 16.193 0.50 42.00 86 ASN B CA 1
ATOM 2472 C CA B ASN B 1 86 ? 61.848 62.974 16.192 0.50 42.37 86 ASN B CA 1
ATOM 2473 C C A ASN B 1 86 ? 62.855 62.581 17.273 0.50 42.88 86 ASN B C 1
ATOM 2474 C C B ASN B 1 86 ? 62.835 62.602 17.297 0.50 43.14 86 ASN B C 1
ATOM 2475 O O A ASN B 1 86 ? 63.869 63.258 17.455 0.50 44.71 86 ASN B O 1
ATOM 2476 O O B ASN B 1 86 ? 63.822 63.308 17.515 0.50 45.01 86 ASN B O 1
ATOM 2485 N N . GLN B 1 87 ? 62.559 61.495 17.986 1.00 41.89 87 GLN B N 1
ATOM 2486 C CA . GLN B 1 87 ? 63.463 60.942 19.002 1.00 42.55 87 GLN B CA 1
ATOM 2487 C C . GLN B 1 87 ? 64.808 60.522 18.394 1.00 42.37 87 GLN B C 1
ATOM 2488 O O . GLN B 1 87 ? 65.865 60.744 18.994 1.00 43.63 87 GLN B O 1
ATOM 2494 N N . PHE B 1 88 ? 64.760 59.921 17.206 1.00 40.50 88 PHE B N 1
ATOM 2495 C CA . PHE B 1 88 ? 65.979 59.619 16.457 1.00 40.56 88 PHE B CA 1
ATOM 2496 C C . PHE B 1 88 ? 66.715 60.897 16.033 1.00 42.65 88 PHE B C 1
ATOM 2497 O O . PHE B 1 88 ? 67.944 60.973 16.141 1.00 43.68 88 PHE B O 1
ATOM 2505 N N . ASN B 1 89 ? 65.964 61.899 15.567 1.00 43.60 89 ASN B N 1
ATOM 2506 C CA . ASN B 1 89 ? 66.539 63.198 15.172 1.00 46.26 89 ASN B CA 1
ATOM 2507 C C . ASN B 1 89 ? 67.274 63.905 16.305 1.00 49.24 89 ASN B C 1
ATOM 2508 O O . ASN B 1 89 ? 68.226 64.656 16.068 1.00 50.82 89 ASN B O 1
ATOM 2513 N N . GLU B 1 90 ? 66.820 63.664 17.533 1.00 49.86 90 GLU B N 1
ATOM 2514 C CA . GLU B 1 90 ? 67.433 64.242 18.726 1.00 52.97 90 GLU B CA 1
ATOM 2515 C C . GLU B 1 90 ? 68.692 63.483 19.156 1.00 53.57 90 GLU B C 1
ATOM 2516 O O . GLU B 1 90 ? 69.461 63.966 19.988 1.00 56.19 90 GLU B O 1
ATOM 2522 N N . LYS B 1 91 ? 68.891 62.298 18.581 1.00 51.56 91 LYS B N 1
ATOM 2523 C CA . LYS B 1 91 ? 70.065 61.466 18.848 1.00 52.22 91 LYS B CA 1
ATOM 2524 C C . LYS B 1 91 ? 70.831 61.203 17.537 1.00 51.32 91 LYS B C 1
ATOM 2525 O O . LYS B 1 91 ? 70.652 60.144 16.931 1.00 49.13 91 LYS B O 1
ATOM 2531 N N . PRO B 1 92 ? 71.685 62.155 17.095 1.00 53.44 92 PRO B N 1
ATOM 2532 C CA . PRO B 1 92 ? 72.382 62.011 15.800 1.00 52.94 92 PRO B CA 1
ATOM 2533 C C . PRO B 1 92 ? 73.189 60.712 15.672 1.00 52.33 92 PRO B C 1
ATOM 2534 O O . PRO B 1 92 ? 73.203 60.094 14.603 1.00 50.73 92 PRO B O 1
ATOM 2538 N N . GLU B 1 93 ? 73.836 60.313 16.765 1.00 53.89 93 GLU B N 1
ATOM 2539 C CA . GLU B 1 93 ? 74.551 59.036 16.894 1.00 53.65 93 GLU B CA 1
ATOM 2540 C C . GLU B 1 93 ? 73.726 57.815 16.446 1.00 50.26 93 GLU B C 1
ATOM 2541 O O . GLU B 1 93 ? 74.152 57.027 15.597 1.00 48.75 93 GLU B O 1
ATOM 2547 N N . VAL B 1 94 ? 72.538 57.675 17.020 1.00 48.77 94 VAL B N 1
ATOM 2548 C CA . VAL B 1 94 ? 71.698 56.511 16.790 1.00 45.63 94 VAL B CA 1
ATOM 2549 C C . VAL B 1 94 ? 70.993 56.617 15.440 1.00 43.23 94 VAL B C 1
ATOM 2550 O O . VAL B 1 94 ? 70.813 55.611 14.751 1.00 41.42 94 VAL B O 1
ATOM 2554 N N . LYS B 1 95 ? 70.621 57.839 15.064 1.00 43.13 95 LYS B N 1
ATOM 2555 C CA . LYS B 1 95 ? 70.021 58.112 13.757 1.00 41.32 95 LYS B CA 1
ATOM 2556 C C . LYS B 1 95 ? 70.938 57.629 12.625 1.00 40.49 95 LYS B C 1
ATOM 2557 O O . LYS B 1 95 ? 70.473 56.987 11.671 1.00 38.28 95 LYS B O 1
ATOM 2563 N N A SER B 1 96 ? 72.230 57.937 12.747 0.50 41.95 96 SER B N 1
ATOM 2564 N N B SER B 1 96 ? 72.229 57.937 12.749 0.50 42.00 96 SER B N 1
ATOM 2565 C CA A SER B 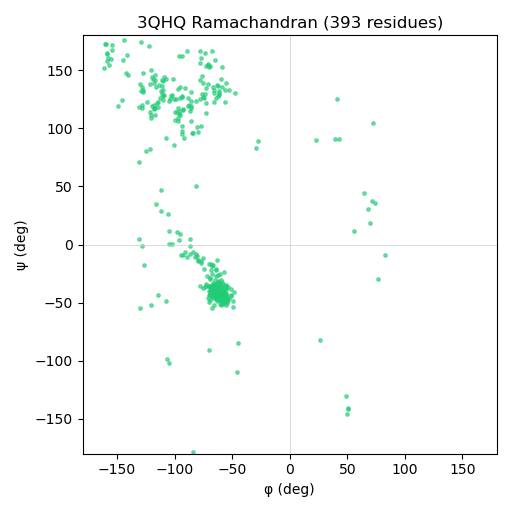1 96 ? 73.241 57.510 11.781 0.50 41.58 96 SER B CA 1
ATOM 2566 C CA B SER B 1 96 ? 73.242 57.513 11.786 0.50 41.70 96 SER B CA 1
ATOM 2567 C C A SER B 1 96 ? 73.363 55.989 11.702 0.50 40.14 96 SER B C 1
ATOM 2568 C C B SER B 1 96 ? 73.369 55.992 11.704 0.50 40.21 96 SER B C 1
ATOM 2569 O O A SER B 1 96 ? 73.543 55.441 10.615 0.50 38.84 96 SER B O 1
ATOM 2570 O O B SER B 1 96 ? 73.557 55.446 10.617 0.50 38.93 96 SER B O 1
ATOM 2575 N N . MET B 1 97 ? 73.268 55.321 12.853 1.00 40.41 97 MET B N 1
ATOM 2576 C CA . MET B 1 97 ? 73.292 53.851 12.915 1.00 39.62 97 MET B CA 1
ATOM 2577 C C . MET B 1 97 ? 72.163 53.264 12.070 1.00 36.44 97 MET B C 1
ATOM 2578 O O . MET B 1 97 ? 72.398 52.379 11.257 1.00 35.27 97 MET B O 1
ATOM 2583 N N . VAL B 1 98 ? 70.945 53.766 12.274 1.00 35.19 98 VAL B N 1
ATOM 2584 C CA . VAL B 1 98 ? 69.771 53.304 11.522 1.00 32.67 98 VAL B CA 1
ATOM 2585 C C . VAL B 1 98 ? 69.958 53.545 10.023 1.00 31.65 98 VAL B C 1
ATOM 2586 O O . VAL B 1 98 ? 69.684 52.662 9.217 1.00 29.77 98 VAL B O 1
ATOM 2590 N N . GLU B 1 99 ? 70.436 54.739 9.671 1.00 32.40 99 GLU B N 1
ATOM 2591 C CA . GLU B 1 99 ? 70.691 55.098 8.276 1.00 32.20 99 GLU B CA 1
ATOM 2592 C C . GLU B 1 99 ? 71.737 54.176 7.636 1.00 31.66 99 GLU B C 1
ATOM 2593 O O . GLU B 1 99 ? 71.551 53.717 6.509 1.00 30.26 99 GLU B O 1
ATOM 2599 N N . LYS B 1 100 ? 72.823 53.906 8.362 1.00 32.75 100 LYS B N 1
ATOM 2600 C CA . LYS B 1 100 ? 73.886 53.018 7.870 1.00 32.91 100 LYS B CA 1
ATOM 2601 C C . LYS B 1 100 ? 73.344 51.613 7.605 1.00 30.92 100 LYS B C 1
ATOM 2602 O O . LYS B 1 100 ? 73.647 51.006 6.585 1.00 30.19 100 LYS B O 1
ATOM 2608 N N . LEU B 1 101 ? 72.528 51.116 8.530 1.00 30.29 101 LEU B N 1
ATOM 2609 C CA . LEU B 1 101 ? 71.878 49.812 8.370 1.00 28.82 101 LEU B CA 1
ATOM 2610 C C . LEU B 1 101 ? 70.930 49.791 7.174 1.00 27.09 101 LEU B C 1
ATOM 2611 O O . LEU B 1 101 ? 70.895 48.815 6.405 1.00 26.27 101 LEU B O 1
ATOM 2616 N N . ALA B 1 102 ? 70.167 50.870 7.008 1.00 26.61 102 ALA B N 1
ATOM 2617 C CA . ALA B 1 102 ? 69.226 50.972 5.894 1.00 25.33 102 ALA B CA 1
ATOM 2618 C C . ALA B 1 102 ? 69.944 51.043 4.543 1.00 25.32 102 ALA B C 1
ATOM 2619 O O . ALA B 1 102 ? 69.433 50.543 3.534 1.00 24.40 102 ALA B O 1
ATOM 2621 N N . ALA B 1 103 ? 71.125 51.662 4.533 1.00 26.59 103 ALA B N 1
ATOM 2622 C CA . ALA B 1 103 ? 71.924 51.789 3.310 1.00 26.67 103 ALA B CA 1
ATOM 2623 C C . ALA B 1 103 ? 72.481 50.440 2.869 1.00 26.23 103 ALA B C 1
ATOM 2624 O O . ALA B 1 103 ? 72.582 50.171 1.675 1.00 25.85 103 ALA B O 1
ATOM 2626 N N . THR B 1 104 ? 72.856 49.604 3.836 1.00 26.62 104 THR B N 1
ATOM 2627 C CA . THR B 1 104 ? 73.323 48.253 3.543 1.00 26.41 104 THR B CA 1
ATOM 2628 C C . THR B 1 104 ? 72.173 47.420 2.962 1.00 25.07 104 THR B C 1
ATOM 2629 O O . THR B 1 104 ? 72.321 46.829 1.894 1.00 24.80 104 THR B O 1
ATOM 2633 N N . ILE B 1 105 ? 71.027 47.402 3.648 1.00 24.45 105 ILE B N 1
ATOM 2634 C CA . ILE B 1 105 ? 69.802 46.780 3.118 1.00 23.31 105 ILE B CA 1
ATOM 2635 C C . ILE B 1 105 ? 69.502 47.236 1.688 1.00 23.03 105 ILE B C 1
ATOM 2636 O O . ILE B 1 105 ? 69.238 46.413 0.794 1.00 22.14 105 ILE B O 1
ATOM 2641 N N . THR B 1 106 ? 69.552 48.552 1.481 1.00 23.53 106 THR B N 1
ATOM 2642 C CA . THR B 1 106 ? 69.272 49.157 0.177 1.00 23.56 106 THR B CA 1
ATOM 2643 C C . THR B 1 106 ? 70.140 48.574 -0.944 1.00 23.89 106 THR B C 1
ATOM 2644 O O . THR B 1 106 ? 69.626 48.239 -2.013 1.00 23.18 106 THR B O 1
ATOM 2648 N N . GLU B 1 107 ? 71.445 48.452 -0.694 1.00 24.64 107 GLU B N 1
ATOM 2649 C CA . GLU B 1 107 ? 72.364 47.930 -1.709 1.00 25.14 107 GLU B CA 1
ATOM 2650 C C . GLU B 1 107 ? 72.147 46.451 -1.980 1.00 24.26 107 GLU B C 1
ATOM 2651 O O . GLU B 1 107 ? 72.391 45.989 -3.090 1.00 24.44 107 GLU B O 1
ATOM 2657 N N . LEU B 1 108 ? 71.690 45.716 -0.970 1.00 23.80 108 LEU B N 1
ATOM 2658 C CA . LEU B 1 108 ? 71.357 44.303 -1.149 1.00 23.55 108 LEU B CA 1
ATOM 2659 C C . LEU B 1 108 ? 70.144 44.156 -2.061 1.00 22.90 108 LEU B C 1
ATOM 2660 O O . LEU B 1 108 ? 70.139 43.313 -2.965 1.00 22.67 108 LEU B O 1
ATOM 2665 N N . ILE B 1 109 ? 69.130 44.990 -1.837 1.00 22.54 109 ILE B N 1
ATOM 2666 C CA . ILE B 1 109 ? 67.963 45.024 -2.726 1.00 22.21 109 ILE B CA 1
ATOM 2667 C C . ILE B 1 109 ? 68.368 45.562 -4.108 1.00 22.45 109 ILE B C 1
ATOM 2668 O O . ILE B 1 109 ? 67.922 45.047 -5.129 1.00 22.48 109 ILE B O 1
ATOM 2673 N N . ALA B 1 110 ? 69.229 46.583 -4.126 1.00 23.39 110 ALA B N 1
ATOM 2674 C CA . ALA B 1 110 ? 69.741 47.160 -5.377 1.00 24.07 110 ALA B CA 1
ATOM 2675 C C . ALA B 1 110 ? 70.419 46.123 -6.263 1.00 24.42 110 ALA B C 1
ATOM 2676 O O . ALA B 1 110 ? 70.218 46.122 -7.483 1.00 25.02 110 ALA B O 1
ATOM 2678 N N . PHE B 1 111 ? 71.222 45.248 -5.658 1.00 24.80 111 PHE B N 1
ATOM 2679 C CA . PHE B 1 111 ? 71.871 44.163 -6.407 1.00 25.04 111 PHE B CA 1
ATOM 2680 C C . PHE B 1 111 ? 70.837 43.241 -7.053 1.00 24.39 111 PHE B C 1
ATOM 2681 O O . PHE B 1 111 ? 70.969 42.876 -8.226 1.00 24.25 111 PHE B O 1
ATOM 2689 N N . GLU B 1 112 ? 69.816 42.861 -6.284 1.00 23.79 112 GLU B N 1
ATOM 2690 C CA . GLU B 1 112 ? 68.729 42.036 -6.820 1.00 23.58 112 GLU B CA 1
ATOM 2691 C C . GLU B 1 112 ? 67.941 42.760 -7.920 1.00 23.54 112 GLU B C 1
ATOM 2692 O O . GLU B 1 112 ? 67.524 42.139 -8.899 1.00 23.28 112 GLU B O 1
ATOM 2698 N N . CYS B 1 113 ? 67.760 44.072 -7.769 1.00 23.60 113 CYS B N 1
ATOM 2699 C CA . CYS B 1 113 ? 67.114 44.868 -8.812 1.00 24.16 113 CYS B CA 1
ATOM 2700 C C . CYS B 1 113 ? 67.902 44.837 -10.113 1.00 25.15 113 CYS B C 1
ATOM 2701 O O . CYS B 1 113 ? 67.313 44.754 -11.184 1.00 25.05 113 CYS B O 1
ATOM 2704 N N . LEU B 1 114 ? 69.228 44.896 -10.010 1.00 25.94 114 LEU B N 1
ATOM 2705 C CA . LEU B 1 114 ? 70.091 44.846 -11.182 1.00 27.40 114 LEU B CA 1
ATOM 2706 C C . LEU B 1 114 ? 70.092 43.458 -11.836 1.00 27.68 114 LEU B C 1
ATOM 2707 O O . LEU B 1 114 ? 70.060 43.357 -13.066 1.00 28.38 114 LEU B O 1
ATOM 2712 N N . GLU B 1 115 ? 70.099 42.401 -11.020 1.00 27.12 115 GLU B N 1
ATOM 2713 C CA . GLU B 1 115 ? 70.000 41.024 -11.520 1.00 27.85 115 GLU B CA 1
ATOM 2714 C C . GLU B 1 115 ? 68.677 40.743 -12.237 1.00 27.36 115 GLU B C 1
ATOM 2715 O O . GLU B 1 115 ? 68.642 39.977 -13.199 1.00 28.03 115 GLU B O 1
ATOM 2721 N N . ASN B 1 116 ? 67.595 41.346 -11.752 1.00 26.07 116 ASN B N 1
ATOM 2722 C CA . ASN B 1 116 ? 66.275 41.195 -12.370 1.00 26.08 116 ASN B CA 1
ATOM 2723 C C . ASN B 1 116 ? 66.285 41.693 -13.819 1.00 26.35 116 ASN B C 1
ATOM 2724 O O . ASN B 1 116 ? 66.944 42.686 -14.132 1.00 26.12 116 ASN B O 1
ATOM 2729 N N . GLU B 1 117 ? 65.562 41.009 -14.700 1.00 27.12 117 GLU B N 1
ATOM 2730 C CA . GLU B 1 117 ? 65.589 41.339 -16.130 1.00 28.23 117 GLU B CA 1
ATOM 2731 C C . GLU B 1 117 ? 65.064 42.752 -16.444 1.00 28.31 117 GLU B C 1
ATOM 2732 O O . GLU B 1 117 ? 65.450 43.350 -17.451 1.00 28.54 117 GLU B O 1
ATOM 2738 N N . LEU B 1 118 ? 64.194 43.272 -15.577 1.00 27.44 118 LEU B N 1
ATOM 2739 C CA . LEU B 1 118 ? 63.602 44.600 -15.764 1.00 28.17 118 LEU B CA 1
ATOM 2740 C C . LEU B 1 118 ? 64.587 45.697 -15.408 1.00 28.29 118 LEU B C 1
ATOM 2741 O O . LEU B 1 118 ? 65.381 45.536 -14.490 1.00 27.47 118 LEU B O 1
ATOM 2746 N N . ASP B 1 119 ? 64.526 46.810 -16.130 1.00 29.57 119 ASP B N 1
ATOM 2747 C CA . ASP B 1 119 ? 65.274 48.004 -15.766 1.00 30.28 119 ASP B CA 1
ATOM 2748 C C . ASP B 1 119 ? 64.538 48.675 -14.615 1.00 29.72 119 ASP B C 1
ATOM 2749 O O . ASP B 1 119 ? 63.515 49.332 -14.815 1.00 30.46 119 ASP B O 1
ATOM 2754 N N . LEU B 1 120 ? 65.057 48.485 -13.408 1.00 28.90 120 LEU B N 1
ATOM 2755 C CA . LEU B 1 120 ? 64.375 48.938 -12.197 1.00 28.31 120 LEU B CA 1
ATOM 2756 C C . LEU B 1 120 ? 65.045 50.153 -11.568 1.00 28.82 120 LEU B C 1
ATOM 2757 O O . LEU B 1 120 ? 66.272 50.269 -11.572 1.00 29.44 120 LEU B O 1
ATOM 2762 N N . GLU B 1 121 ? 64.223 51.055 -11.041 1.00 28.88 121 GLU B N 1
ATOM 2763 C CA . GLU B 1 121 ? 64.692 52.190 -10.260 1.00 29.15 121 GLU B CA 1
ATOM 2764 C C . GLU B 1 121 ? 64.033 52.138 -8.879 1.00 28.09 121 GLU B C 1
ATOM 2765 O O . GLU B 1 121 ? 63.139 51.328 -8.643 1.00 27.11 121 GLU B O 1
ATOM 2771 N N . TYR B 1 122 ? 64.484 52.995 -7.970 1.00 28.03 122 TYR B N 1
ATOM 2772 C CA . TYR B 1 122 ? 63.949 53.024 -6.611 1.00 27.45 122 TYR B CA 1
ATOM 2773 C C . TYR B 1 122 ? 64.252 54.370 -5.959 1.00 28.22 122 TYR B C 1
ATOM 2774 O O . TYR B 1 122 ? 64.973 55.193 -6.534 1.00 29.23 122 TYR B O 1
ATOM 2783 N N . ASP B 1 123 ? 63.694 54.605 -4.773 1.00 27.93 123 ASP B N 1
ATOM 2784 C CA . ASP B 1 123 ? 63.973 55.856 -4.064 1.00 28.93 123 ASP B CA 1
ATOM 2785 C C . ASP B 1 123 ? 64.911 55.636 -2.865 1.00 28.45 123 ASP B C 1
ATOM 2786 O O . ASP B 1 123 ? 66.126 55.523 -3.058 1.00 28.54 123 ASP B O 1
ATOM 2791 N N . GLU B 1 124 ? 64.363 55.525 -1.658 1.00 27.91 124 GLU B N 1
ATOM 2792 C CA . GLU B 1 124 ? 65.164 55.286 -0.450 1.00 28.20 124 GLU B CA 1
ATOM 2793 C C . GLU B 1 124 ? 64.308 54.686 0.667 1.00 27.45 124 GLU B C 1
ATOM 2794 O O . GLU B 1 124 ? 63.086 54.843 0.666 1.00 27.19 124 GLU B O 1
ATOM 2800 N N . ILE B 1 125 ? 64.953 54.007 1.615 1.00 27.25 125 ILE B N 1
ATOM 2801 C CA . ILE B 1 125 ? 64.277 53.534 2.822 1.00 26.90 125 ILE B CA 1
ATOM 2802 C C . ILE B 1 125 ? 64.576 54.514 3.957 1.00 28.38 125 ILE B C 1
ATOM 2803 O O . ILE B 1 125 ? 65.727 54.653 4.385 1.00 28.97 125 ILE B O 1
ATOM 2808 N N . THR B 1 126 ? 63.536 55.197 4.428 1.00 28.41 126 THR B N 1
ATOM 2809 C CA . THR B 1 126 ? 63.688 56.230 5.446 1.00 29.57 126 THR B CA 1
ATOM 2810 C C . THR B 1 126 ? 63.402 55.660 6.833 1.00 29.21 126 THR B C 1
ATOM 2811 O O . THR B 1 126 ? 62.775 54.604 6.969 1.00 27.48 126 THR B O 1
ATOM 2815 N N . ILE B 1 127 ? 63.854 56.375 7.860 1.00 29.98 127 ILE B N 1
ATOM 2816 C CA . ILE B 1 127 ? 63.586 55.981 9.239 1.00 30.11 127 ILE B CA 1
ATOM 2817 C C . ILE B 1 127 ? 62.081 55.896 9.499 1.00 29.47 127 ILE B C 1
ATOM 2818 O O . ILE B 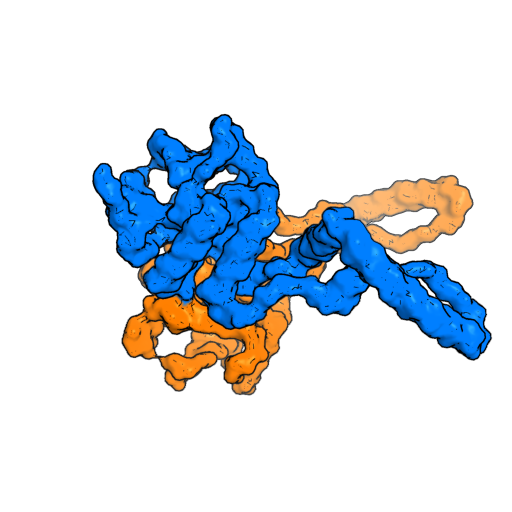1 127 ? 61.613 54.942 10.123 1.00 28.57 127 ILE B O 1
ATOM 2823 N N . LEU B 1 128 ? 61.330 56.878 9.004 1.00 29.79 128 LEU B N 1
ATOM 2824 C CA . LEU B 1 128 ? 59.877 56.890 9.184 1.00 29.32 128 LEU B CA 1
ATOM 2825 C C . LEU B 1 128 ? 59.215 55.667 8.548 1.00 27.76 128 LEU B C 1
ATOM 2826 O O . LEU B 1 128 ? 58.283 55.090 9.118 1.00 26.84 128 LEU B O 1
ATOM 2831 N N . GLU B 1 129 ? 59.701 55.276 7.370 1.00 26.69 129 GLU B N 1
ATOM 2832 C CA . GLU B 1 129 ? 59.203 54.074 6.698 1.00 25.49 129 GLU B CA 1
ATOM 2833 C C . GLU B 1 129 ? 59.537 52.804 7.474 1.00 24.80 129 GLU B C 1
ATOM 2834 O O . GLU B 1 129 ? 58.764 51.849 7.459 1.00 24.22 129 GLU B O 1
ATOM 2840 N N . LEU B 1 130 ? 60.691 52.792 8.139 1.00 25.22 130 LEU B N 1
ATOM 2841 C CA . LEU B 1 130 ? 61.079 51.650 8.969 1.00 25.03 130 LEU B CA 1
ATOM 2842 C C . LEU B 1 130 ? 60.168 51.513 10.187 1.00 25.66 130 LEU B C 1
ATOM 2843 O O . LEU B 1 130 ? 59.740 50.406 10.533 1.00 25.39 130 LEU B O 1
ATOM 2848 N N . ILE B 1 131 ? 59.862 52.646 10.818 1.00 26.66 131 ILE B N 1
ATOM 2849 C CA . ILE B 1 131 ? 58.944 52.686 11.962 1.00 27.38 131 ILE B CA 1
ATOM 2850 C C . ILE B 1 131 ? 57.544 52.197 11.568 1.00 26.99 131 ILE B C 1
ATOM 2851 O O . ILE B 1 131 ? 56.947 51.379 12.277 1.00 26.99 131 ILE B O 1
ATOM 2856 N N . LYS B 1 132 ? 57.035 52.690 10.439 1.00 26.97 132 LYS B N 1
ATOM 2857 C CA . LYS B 1 132 ? 55.728 52.263 9.918 1.00 27.00 132 LYS B CA 1
ATOM 2858 C C . LYS B 1 132 ? 55.694 50.765 9.602 1.00 25.97 132 LYS B C 1
ATOM 2859 O O . LYS B 1 132 ? 54.758 50.061 9.994 1.00 25.91 132 LYS B O 1
ATOM 2865 N N . ALA B 1 133 ? 56.724 50.285 8.906 1.00 24.99 133 ALA B N 1
ATOM 2866 C CA . ALA B 1 133 ? 56.834 48.872 8.561 1.00 24.07 133 ALA B CA 1
ATOM 2867 C C . ALA B 1 133 ? 56.898 48.002 9.808 1.00 24.05 133 ALA B C 1
ATOM 2868 O O . ALA B 1 133 ? 56.398 46.888 9.805 1.00 24.25 133 ALA B O 1
ATOM 2870 N N . LEU B 1 134 ? 57.509 48.514 10.873 1.00 24.48 134 LEU B N 1
ATOM 2871 C CA . LEU B 1 134 ? 57.579 47.782 12.140 1.00 24.62 134 LEU B CA 1
ATOM 2872 C C . LEU B 1 134 ? 56.202 47.628 12.799 1.00 24.55 134 LEU B C 1
ATOM 2873 O O . LEU B 1 134 ? 56.017 46.767 13.658 1.00 25.59 134 LEU B O 1
ATOM 2878 N N . GLY B 1 135 ? 55.243 48.454 12.388 1.00 24.26 135 GLY B N 1
ATOM 2879 C CA . GLY B 1 135 ? 53.864 48.348 12.882 1.00 24.29 135 GLY B CA 1
ATOM 2880 C C . GLY B 1 135 ? 53.731 48.796 14.329 1.00 24.89 135 GLY B C 1
ATOM 2881 O O . GLY B 1 135 ? 52.966 48.210 15.109 1.00 25.36 135 GLY B O 1
ATOM 2882 N N . VAL B 1 136 ? 54.482 49.837 14.688 1.00 24.77 136 VAL B N 1
ATOM 2883 C CA . VAL B 1 136 ? 54.439 50.394 16.043 1.00 25.41 136 VAL B CA 1
ATOM 2884 C C . VAL B 1 136 ? 53.033 50.901 16.342 1.00 25.91 136 VAL B C 1
ATOM 2885 O O . VAL B 1 136 ? 52.439 51.624 15.541 1.00 26.25 136 VAL B O 1
ATOM 2889 N N . LYS B 1 137 ? 52.504 50.495 17.491 1.00 26.40 137 LYS B N 1
ATOM 2890 C CA . LYS B 1 137 ? 51.162 50.870 17.908 1.00 26.70 137 LYS B CA 1
ATOM 2891 C C . LYS B 1 137 ? 51.080 50.829 19.424 1.00 27.59 137 LYS B C 1
ATOM 2892 O O . LYS B 1 137 ? 51.967 50.287 20.083 1.00 28.03 137 LYS B O 1
ATOM 2898 N N . ILE B 1 138 ? 50.011 51.399 19.968 1.00 31.84 138 ILE B N 1
ATOM 2899 C CA . ILE B 1 138 ? 49.730 51.314 21.398 1.00 30.21 138 ILE B CA 1
ATOM 2900 C C . ILE B 1 138 ? 49.252 49.903 21.748 1.00 29.15 138 ILE B C 1
ATOM 2901 O O . ILE B 1 138 ? 48.365 49.351 21.084 1.00 28.35 138 ILE B O 1
ATOM 2906 N N . GLU B 1 139 ? 49.866 49.311 22.769 1.00 29.23 139 GLU B N 1
ATOM 2907 C CA . GLU B 1 139 ? 49.404 48.032 23.302 1.00 28.84 139 GLU B CA 1
ATOM 2908 C C . GLU B 1 139 ? 48.148 48.318 24.110 1.00 27.17 139 GLU B C 1
ATOM 2909 O O . GLU B 1 139 ? 48.168 49.180 24.993 1.00 27.00 139 GLU B O 1
ATOM 2915 N N . THR B 1 140 ? 47.062 47.605 23.812 1.00 26.21 140 THR B N 1
ATOM 2916 C CA . THR B 1 140 ? 45.804 47.779 24.550 1.00 25.13 140 THR B CA 1
ATOM 2917 C C . THR B 1 140 ? 45.221 46.483 25.115 1.00 24.83 140 THR B C 1
ATOM 2918 O O . THR B 1 140 ? 44.381 46.524 26.005 1.00 24.02 140 THR B O 1
ATOM 2922 N N . GLN B 1 141 ? 45.675 45.344 24.601 1.00 26.37 141 GLN B N 1
ATOM 2923 C CA . GLN B 1 141 ? 45.081 44.042 24.929 1.00 26.76 141 GLN B CA 1
ATOM 2924 C C . GLN B 1 141 ? 45.028 43.780 26.437 1.00 26.20 141 GLN B C 1
ATOM 2925 O O . GLN B 1 141 ? 43.980 43.413 26.977 1.00 24.80 141 GLN B O 1
ATOM 2931 N N . SER B 1 142 ? 46.155 44.003 27.112 1.00 26.90 142 SER B N 1
ATOM 2932 C CA . SER B 1 142 ? 46.275 43.715 28.543 1.00 27.14 142 SER B CA 1
ATOM 2933 C C . SER B 1 142 ? 45.815 44.857 29.460 1.00 26.23 142 SER B C 1
ATOM 2934 O O . SER B 1 142 ? 45.847 44.713 30.686 1.00 26.88 142 SER B O 1
ATOM 2937 N N . ASP B 1 143 ? 45.389 45.976 28.870 1.00 25.16 143 ASP B N 1
ATOM 2938 C CA . ASP B 1 143 ? 45.047 47.197 29.620 1.00 24.72 143 ASP B CA 1
ATOM 2939 C C . ASP B 1 143 ? 44.146 46.972 30.822 1.00 24.24 143 ASP B C 1
ATOM 2940 O O . ASP B 1 143 ? 43.096 46.333 30.707 1.00 22.86 143 ASP B O 1
ATOM 2945 N N . THR B 1 144 ? 44.548 47.532 31.960 1.00 24.47 144 THR B N 1
ATOM 2946 C CA . THR B 1 144 ? 43.598 47.805 33.034 1.00 24.22 144 THR B CA 1
ATOM 2947 C C . THR B 1 144 ? 42.863 49.075 32.611 1.00 23.17 144 THR B C 1
ATOM 2948 O O . THR B 1 144 ? 43.303 49.761 31.688 1.00 22.72 144 THR B O 1
ATOM 2952 N N . ILE B 1 145 ? 41.751 49.390 33.272 1.00 22.59 145 ILE B N 1
ATOM 2953 C CA . ILE B 1 145 ? 41.001 50.609 32.949 1.00 22.10 145 ILE B CA 1
ATOM 2954 C C . ILE B 1 145 ? 41.848 51.867 33.204 1.00 23.59 145 ILE B C 1
ATOM 2955 O O . ILE B 1 145 ? 41.855 52.792 32.385 1.00 23.74 145 ILE B O 1
ATOM 2960 N N . PHE B 1 146 ? 42.591 51.871 34.310 1.00 24.60 146 PHE B N 1
ATOM 2961 C CA . PHE B 1 146 ? 43.555 52.936 34.593 1.00 26.48 146 PHE B CA 1
ATOM 2962 C C . PHE B 1 146 ? 44.559 53.103 33.449 1.00 26.66 146 PHE B C 1
ATOM 2963 O O . PHE B 1 146 ? 44.750 54.213 32.948 1.00 27.75 146 PHE B O 1
ATOM 2971 N N . GLU B 1 147 ? 45.193 52.004 33.043 1.00 26.55 147 GLU B N 1
ATOM 2972 C CA . GLU B 1 147 ? 46.190 52.034 31.965 1.00 27.17 147 GLU B CA 1
ATOM 2973 C C . GLU B 1 147 ? 45.625 52.635 30.679 1.00 26.16 147 GLU B C 1
ATOM 2974 O O . GLU B 1 147 ? 46.287 53.449 30.032 1.00 27.17 147 GLU B O 1
ATOM 2980 N N . LYS B 1 148 ? 44.396 52.250 30.332 1.00 24.66 148 LYS B N 1
ATOM 2981 C CA . LYS B 1 148 ? 43.730 52.767 29.133 1.00 23.98 148 LYS B CA 1
ATOM 2982 C C . LYS B 1 148 ? 43.347 54.244 29.260 1.00 24.60 148 LYS B C 1
ATOM 2983 O O . LYS B 1 148 ? 43.485 54.998 28.299 1.00 24.61 148 LYS B O 1
ATOM 2989 N N . CYS B 1 149 ? 42.877 54.656 30.441 1.00 24.93 149 CYS B N 1
ATOM 2990 C CA . CYS B 1 149 ? 42.657 56.076 30.717 1.00 26.35 149 CYS B CA 1
ATOM 2991 C C . CYS B 1 149 ? 43.937 56.876 30.461 1.00 28.11 149 CYS B C 1
ATOM 2992 O O . CYS B 1 149 ? 43.898 57.936 29.838 1.00 29.34 149 CYS B O 1
ATOM 2995 N N . PHE B 1 150 ? 45.068 56.355 30.931 1.00 29.02 150 PHE B N 1
ATOM 2996 C CA . PHE B 1 150 ? 46.361 57.012 30.747 1.00 30.78 150 PHE B CA 1
ATOM 2997 C C . PHE B 1 150 ? 46.698 57.132 29.253 1.00 30.48 150 PHE B C 1
ATOM 2998 O O . PHE B 1 150 ? 47.085 58.205 28.782 1.00 31.73 150 PHE B O 1
ATOM 3006 N N . GLU B 1 151 ? 46.523 56.036 28.517 1.00 29.13 151 GLU B N 1
ATOM 3007 C CA . GLU B 1 151 ? 46.757 56.009 27.066 1.00 29.01 151 GLU B CA 1
ATOM 3008 C C . GLU B 1 151 ? 45.873 57.017 26.319 1.00 28.64 151 GLU B C 1
ATOM 3009 O O . GLU B 1 151 ? 46.328 57.677 25.383 1.00 30.07 151 GLU B O 1
ATOM 3015 N N . ILE B 1 152 ? 44.617 57.141 26.750 1.00 27.61 152 ILE B N 1
ATOM 3016 C CA . ILE B 1 152 ? 43.656 58.060 26.130 1.00 27.58 152 ILE B CA 1
ATOM 3017 C C . ILE B 1 152 ? 44.087 59.514 26.308 1.00 29.50 152 ILE B C 1
ATOM 3018 O O . ILE B 1 152 ? 44.028 60.311 25.363 1.00 30.28 152 ILE B O 1
ATOM 3023 N N . ILE B 1 153 ? 44.522 59.846 27.524 1.00 30.38 153 ILE B N 1
ATOM 3024 C CA . ILE B 1 153 ? 45.047 61.176 27.832 1.00 32.58 153 ILE B CA 1
ATOM 3025 C C . ILE B 1 153 ? 46.337 61.455 27.058 1.00 34.27 153 ILE B C 1
ATOM 3026 O O . ILE B 1 153 ? 46.549 62.575 26.563 1.00 36.10 153 ILE B O 1
ATOM 3031 N N . GLN B 1 154 ? 47.197 60.445 26.946 1.00 33.99 154 GLN B N 1
ATOM 3032 C CA . GLN B 1 154 ? 48.459 60.605 26.212 1.00 35.82 154 GLN B CA 1
ATOM 3033 C C . GLN B 1 154 ? 48.215 60.869 24.720 1.00 36.23 154 GLN B C 1
ATOM 3034 O O . GLN B 1 154 ? 48.954 61.624 24.086 1.00 38.29 154 GLN B O 1
ATOM 3040 N N . VAL B 1 155 ? 47.164 60.252 24.185 1.00 34.80 155 VAL B N 1
ATOM 3041 C CA . VAL B 1 155 ? 46.721 60.450 22.801 1.00 35.28 155 VAL B CA 1
ATOM 3042 C C . VAL B 1 155 ? 46.124 61.849 22.605 1.00 36.21 155 VAL B C 1
ATOM 3043 O O . VAL B 1 155 ? 46.402 62.524 21.613 1.00 37.88 155 VAL B O 1
ATOM 3047 N N . TYR B 1 156 ? 45.309 62.271 23.567 1.00 35.59 156 TYR B N 1
ATOM 3048 C CA . TYR B 1 156 ? 44.749 63.620 23.614 1.00 36.75 156 TYR B CA 1
ATOM 3049 C C . TYR B 1 156 ? 45.862 64.684 23.574 1.00 39.33 156 TYR B C 1
ATOM 3050 O O . TYR B 1 156 ? 45.695 65.737 22.950 1.00 40.64 156 TYR B O 1
ATOM 3059 N N . HIS B 1 157 ? 46.996 64.380 24.212 1.00 39.97 157 HIS B N 1
ATOM 3060 C CA . HIS B 1 157 ? 48.199 65.228 24.162 1.00 42.94 157 HIS B CA 1
ATOM 3061 C C . HIS B 1 157 ? 48.676 65.450 22.719 1.00 44.38 157 HIS B C 1
ATOM 3062 O O . HIS B 1 157 ? 49.118 66.543 22.377 1.00 46.58 157 HIS B O 1
ATOM 3069 N N . TYR B 1 158 ? 48.571 64.416 21.878 1.00 43.41 158 TYR B N 1
ATOM 3070 C CA . TYR B 1 158 ? 48.949 64.519 20.464 1.00 45.00 158 TYR B CA 1
ATOM 3071 C C . TYR B 1 158 ? 47.958 65.325 19.624 1.00 45.63 158 TYR B C 1
ATOM 3072 O O . TYR B 1 158 ? 48.358 66.035 18.705 1.00 48.06 158 TYR B O 1
ATOM 3081 N N . LEU B 1 159 ? 46.668 65.194 19.924 1.00 43.97 159 LEU B N 1
ATOM 3082 C CA . LEU B 1 159 ? 45.621 65.752 19.064 1.00 44.44 159 LEU B CA 1
ATOM 3083 C C . LEU B 1 159 ? 45.398 67.253 19.264 1.00 46.48 159 LEU B C 1
ATOM 3084 O O . LEU B 1 159 ? 44.660 67.672 20.160 1.00 45.98 159 LEU B O 1
ATOM 3089 N N . THR B 1 160 ? 46.030 68.053 18.405 1.00 48.81 160 THR B N 1
ATOM 3090 C CA . THR B 1 160 ? 45.972 69.515 18.498 1.00 51.42 160 THR B CA 1
ATOM 3091 C C . THR B 1 160 ? 44.584 70.082 18.206 1.00 51.88 160 THR B C 1
ATOM 3092 O O . THR B 1 160 ? 44.248 71.171 18.671 1.00 53.71 160 THR B O 1
ATOM 3096 N N . LYS B 1 161 ? 43.785 69.342 17.440 1.00 50.65 161 LYS B N 1
ATOM 3097 C CA . LYS B 1 161 ? 42.427 69.769 17.095 1.00 51.30 161 LYS B CA 1
ATOM 3098 C C . LYS B 1 161 ? 41.381 69.371 18.150 1.00 48.89 161 LYS B C 1
ATOM 3099 O O . LYS B 1 161 ? 40.180 69.582 17.951 1.00 49.28 161 LYS B O 1
ATOM 3105 N N . LYS B 1 162 ? 41.844 68.798 19.260 1.00 46.65 162 LYS B N 1
ATOM 3106 C CA . LYS B 1 162 ? 40.992 68.509 20.419 1.00 44.40 162 LYS B CA 1
ATOM 3107 C C . LYS B 1 162 ? 41.361 69.430 21.582 1.00 45.32 162 LYS B C 1
ATOM 3108 O O . LYS B 1 162 ? 42.541 69.581 21.910 1.00 45.52 162 LYS B O 1
ATOM 3114 N N . ASN B 1 163 ? 40.353 70.035 22.208 1.00 45.80 163 ASN B N 1
ATOM 3115 C CA . ASN B 1 163 ? 40.587 70.955 23.325 1.00 47.18 163 ASN B CA 1
ATOM 3116 C C . ASN B 1 163 ? 39.740 70.715 24.576 1.00 45.90 163 ASN B C 1
ATOM 3117 O O . ASN B 1 163 ? 39.807 71.485 25.534 1.00 47.36 163 ASN B O 1
ATOM 3122 N N . LEU B 1 164 ? 38.951 69.644 24.561 1.00 43.28 164 LEU B N 1
ATOM 3123 C CA . LEU B 1 164 ? 38.314 69.137 25.772 1.00 41.68 164 LEU B CA 1
ATOM 3124 C C . LEU B 1 164 ? 38.139 67.630 25.706 1.00 38.60 164 LEU B C 1
ATOM 3125 O O . LEU B 1 164 ? 37.453 67.111 24.819 1.00 38.03 164 LEU B O 1
ATOM 3130 N N . LEU B 1 165 ? 38.767 66.936 26.651 1.00 37.10 165 LEU B N 1
ATOM 3131 C CA . LEU B 1 165 ? 38.559 65.500 26.828 1.00 34.32 165 LEU B CA 1
ATOM 3132 C C . LEU B 1 165 ? 37.604 65.263 27.997 1.00 33.76 165 LEU B C 1
ATOM 3133 O O . LEU B 1 165 ? 37.843 65.745 29.101 1.00 34.94 165 LEU B O 1
ATOM 3138 N N . VAL B 1 166 ? 36.521 64.528 27.750 1.00 32.49 166 VAL B N 1
ATOM 3139 C CA . VAL B 1 166 ? 35.538 64.243 28.796 1.00 32.02 166 VAL B CA 1
ATOM 3140 C C . VAL B 1 166 ? 35.443 62.743 29.087 1.00 29.71 166 VAL B C 1
ATOM 3141 O O . VAL B 1 166 ? 35.096 61.951 28.208 1.00 28.96 166 VAL B O 1
ATOM 3145 N N . PHE B 1 167 ? 35.780 62.371 30.322 1.00 29.28 167 PHE B N 1
ATOM 3146 C CA . PHE B 1 167 ? 35.537 61.027 30.839 1.00 27.59 167 PHE B CA 1
ATOM 3147 C C . PHE B 1 167 ? 34.194 61.030 31.557 1.00 27.71 167 PHE B C 1
ATOM 3148 O O . PHE B 1 167 ? 34.024 61.726 32.563 1.00 28.98 167 PHE B O 1
ATOM 3156 N N . VAL B 1 168 ? 33.241 60.264 31.035 1.00 26.75 168 VAL B N 1
ATOM 3157 C CA . VAL B 1 168 ? 31.910 60.157 31.636 1.00 27.04 168 VAL B CA 1
ATOM 3158 C C . VAL B 1 168 ? 31.864 58.972 32.601 1.00 25.96 168 VAL B C 1
ATOM 3159 O O . VAL B 1 168 ? 32.030 57.824 32.182 1.00 24.68 168 VAL B O 1
ATOM 3163 N N . ASN B 1 169 ? 31.646 59.255 33.888 1.00 26.75 169 ASN B N 1
ATOM 3164 C CA . ASN B 1 169 ? 31.398 58.210 34.886 1.00 25.99 169 ASN B CA 1
ATOM 3165 C C . ASN B 1 169 ? 32.553 57.192 34.982 1.00 24.99 169 ASN B C 1
ATOM 3166 O O . ASN B 1 169 ? 32.330 55.985 35.136 1.00 24.18 169 ASN B O 1
ATOM 3171 N N A SER B 1 170 ? 33.783 57.691 34.878 0.50 25.45 170 SER B N 1
ATOM 3172 N N B SER B 1 170 ? 33.782 57.695 34.902 0.50 25.46 170 SER B N 1
ATOM 3173 C CA A SER B 1 170 ? 34.967 56.834 34.895 0.50 24.72 170 SER B CA 1
ATOM 3174 C CA B SER B 1 170 ? 34.969 56.843 34.888 0.50 24.68 170 SER B CA 1
ATOM 3175 C C A SER B 1 170 ? 35.493 56.613 36.311 0.50 25.62 170 SER B C 1
ATOM 3176 C C B SER B 1 170 ? 35.628 56.718 36.265 0.50 25.71 170 SER B C 1
ATOM 3177 O O A SER B 1 170 ? 36.156 55.611 36.576 0.50 25.32 170 SER B O 1
ATOM 3178 O O B SER B 1 170 ? 36.518 55.886 36.457 0.50 25.48 170 SER B O 1
ATOM 3183 N N . GLY B 1 171 ? 35.193 57.550 37.210 1.00 27.15 171 GLY B N 1
ATOM 3184 C CA . GLY B 1 171 ? 35.699 57.513 38.591 1.00 28.31 171 GLY B CA 1
ATOM 3185 C C . GLY B 1 171 ? 35.474 56.185 39.291 1.00 27.80 171 GLY B C 1
ATOM 3186 O O . GLY B 1 171 ? 36.322 55.731 40.066 1.00 28.26 171 GLY B O 1
ATOM 3187 N N . ALA B 1 172 ? 34.340 55.550 38.982 1.00 26.79 172 ALA B N 1
ATOM 3188 C CA . ALA B 1 172 ? 33.958 54.275 39.574 1.00 26.54 172 ALA B CA 1
ATOM 3189 C C . ALA B 1 172 ? 35.002 53.176 39.357 1.00 25.97 172 ALA B C 1
ATOM 3190 O O . ALA B 1 172 ? 35.059 52.216 40.128 1.00 26.37 172 ALA B O 1
ATOM 3192 N N . TYR B 1 173 ? 35.824 53.322 38.318 1.00 25.10 173 TYR B N 1
ATOM 3193 C CA . TYR B 1 173 ? 36.834 52.314 37.985 1.00 24.96 173 TYR B CA 1
ATOM 3194 C C . TYR B 1 173 ? 38.207 52.563 38.610 1.00 26.23 173 TYR B C 1
ATOM 3195 O O . TYR B 1 173 ? 39.086 51.703 38.532 1.00 26.86 173 TYR B O 1
ATOM 3204 N N . LEU B 1 174 ? 38.400 53.730 39.211 1.00 27.40 174 LEU B N 1
ATOM 3205 C CA . LEU B 1 174 ? 39.752 54.176 39.564 1.00 28.97 174 LEU B CA 1
ATOM 3206 C C . LEU B 1 174 ? 39.951 54.348 41.056 1.00 30.99 174 LEU B C 1
ATOM 3207 O O . LEU B 1 174 ? 39.050 54.817 41.753 1.00 31.89 174 LEU B O 1
ATOM 3212 N N . THR B 1 175 ? 41.135 53.972 41.542 1.00 32.09 175 THR B N 1
ATOM 3213 C CA . THR B 1 175 ? 41.499 54.241 42.935 1.00 34.38 175 THR B CA 1
ATOM 3214 C C . THR B 1 175 ? 41.889 55.713 43.054 1.00 36.06 175 THR B C 1
ATOM 3215 O O . THR B 1 175 ? 42.210 56.354 42.050 1.00 35.25 175 THR B O 1
ATOM 3219 N N . LYS B 1 176 ? 41.861 56.234 44.279 1.00 38.39 176 LYS B N 1
ATOM 3220 C CA . LYS B 1 176 ? 42.261 57.617 44.551 1.00 40.67 176 LYS B CA 1
ATOM 3221 C C . LYS B 1 176 ? 43.653 57.950 43.996 1.00 41.50 176 LYS B C 1
ATOM 3222 O O . LYS B 1 176 ? 43.825 58.982 43.346 1.00 41.42 176 LYS B O 1
ATOM 3228 N N A ASP B 1 177 ? 44.627 57.076 44.252 0.50 42.33 177 ASP B N 1
ATOM 3229 N N B ASP B 1 177 ? 44.621 57.068 44.243 0.50 42.30 177 ASP B N 1
ATOM 3230 C CA A ASP B 1 177 ? 45.999 57.266 43.768 0.50 43.56 177 ASP B CA 1
ATOM 3231 C CA B ASP B 1 177 ? 45.997 57.252 43.773 0.50 43.55 177 ASP B CA 1
ATOM 3232 C C A ASP B 1 177 ? 46.085 57.299 42.239 0.50 41.19 177 ASP B C 1
ATOM 3233 C C B ASP B 1 177 ? 46.096 57.280 42.244 0.50 41.20 177 ASP B C 1
ATOM 3234 O O A ASP B 1 177 ? 46.935 57.990 41.676 0.50 42.04 177 ASP B O 1
ATOM 3235 O O B ASP B 1 177 ? 46.965 57.952 41.686 0.50 42.05 177 ASP B O 1
ATOM 3244 N N . GLU B 1 178 ? 45.203 56.552 41.577 1.00 38.67 178 GLU B N 1
ATOM 3245 C CA . GLU B 1 178 ? 45.148 56.538 40.116 1.00 36.63 178 GLU B CA 1
ATOM 3246 C C . GLU B 1 178 ? 44.578 57.841 39.556 1.00 36.45 178 GLU B C 1
ATOM 3247 O O . GLU B 1 178 ? 45.120 58.390 38.591 1.00 36.05 178 GLU B O 1
ATOM 3253 N N . VAL B 1 179 ? 43.500 58.333 40.169 1.00 36.50 179 VAL B N 1
ATOM 3254 C CA . VAL B 1 179 ? 42.917 59.626 39.790 1.00 36.94 179 VAL B CA 1
ATOM 3255 C C . VAL B 1 179 ? 43.943 60.758 39.971 1.00 39.54 179 VAL B C 1
ATOM 3256 O O . VAL B 1 179 ? 44.060 61.638 39.113 1.00 39.65 179 VAL B O 1
ATOM 3260 N N . ILE B 1 180 ? 44.685 60.721 41.078 1.00 41.74 180 ILE B N 1
ATOM 3261 C CA . ILE B 1 180 ? 45.764 61.686 41.316 1.00 44.71 180 ILE B CA 1
ATOM 3262 C C . ILE B 1 180 ? 46.806 61.613 40.196 1.00 44.51 180 ILE B C 1
ATOM 3263 O O . ILE B 1 180 ? 47.169 62.642 39.613 1.00 45.38 180 ILE B O 1
ATOM 3268 N N . LYS B 1 181 ? 47.267 60.398 39.896 1.00 43.48 181 LYS B N 1
ATOM 3269 C CA . LYS B 1 181 ? 48.268 60.177 38.844 1.00 43.80 181 LYS B CA 1
ATOM 3270 C C . LYS B 1 181 ? 47.811 60.698 37.479 1.00 42.31 181 LYS B C 1
ATOM 3271 O O . LYS B 1 181 ? 48.596 61.318 36.758 1.00 43.32 181 LYS B O 1
ATOM 3277 N N . LEU B 1 182 ? 46.548 60.447 37.131 1.00 39.77 182 LEU B N 1
ATOM 3278 C CA . LEU B 1 182 ? 45.968 61.008 35.910 1.00 38.86 182 LEU B CA 1
ATOM 3279 C C . LEU B 1 182 ? 45.995 62.538 35.933 1.00 41.21 182 LEU B C 1
ATOM 3280 O O . LEU B 1 182 ? 46.503 63.167 35.001 1.00 41.66 182 LEU B O 1
ATOM 3285 N N . CYS B 1 183 ? 45.476 63.120 37.014 1.00 42.68 183 CYS B N 1
ATOM 3286 C CA . CYS B 1 183 ? 45.409 64.574 37.170 1.00 45.52 183 CYS B CA 1
ATOM 3287 C C . CYS B 1 183 ? 46.766 65.267 37.102 1.00 47.63 183 CYS B C 1
ATOM 3288 O O . CYS B 1 183 ? 46.883 66.328 36.487 1.00 48.78 183 CYS B O 1
ATOM 3291 N N . GLU B 1 184 ? 47.781 64.663 37.718 1.00 48.50 184 GLU B N 1
ATOM 3292 C CA . GLU B 1 184 ? 49.136 65.226 37.732 1.00 50.91 184 GLU B CA 1
ATOM 3293 C C . GLU B 1 184 ? 49.739 65.251 36.326 1.00 49.84 184 GLU B C 1
ATOM 3294 O O . GLU B 1 184 ? 50.424 66.209 35.957 1.00 51.35 184 GLU B O 1
ATOM 3300 N N . TYR B 1 185 ? 49.479 64.200 35.548 1.00 46.49 185 TYR B N 1
ATOM 3301 C CA . TYR B 1 185 ? 49.905 64.164 34.149 1.00 45.56 185 TYR B CA 1
ATOM 3302 C C . TYR B 1 185 ? 49.174 65.234 33.343 1.00 45.20 185 TYR B C 1
ATOM 3303 O O . TYR B 1 185 ? 49.784 65.918 32.518 1.00 46.23 185 TYR B O 1
ATOM 3312 N N . ILE B 1 186 ? 47.871 65.363 33.589 1.00 43.59 186 ILE B N 1
ATOM 3313 C CA . ILE B 1 186 ? 47.039 66.355 32.908 1.00 43.68 186 ILE B CA 1
ATOM 3314 C C . ILE B 1 186 ? 47.505 67.786 33.219 1.00 47.10 186 ILE B C 1
ATOM 3315 O O . ILE B 1 186 ? 47.612 68.611 32.308 1.00 47.83 186 ILE B O 1
ATOM 3320 N N . ASN B 1 187 ? 47.784 68.065 34.496 1.00 49.14 187 ASN B N 1
ATOM 3321 C CA . ASN B 1 187 ? 48.317 69.365 34.927 1.00 53.20 187 ASN B CA 1
ATOM 3322 C C . ASN B 1 187 ? 49.634 69.719 34.231 1.00 54.79 187 ASN B C 1
ATOM 3323 O O . ASN B 1 187 ? 49.859 70.875 33.860 1.00 57.11 187 ASN B O 1
ATOM 3328 N N . LEU B 1 188 ? 50.498 68.718 34.064 1.00 53.87 188 LEU B N 1
ATOM 3329 C CA . LEU B 1 188 ? 51.761 68.878 33.336 1.00 55.62 188 LEU B CA 1
ATOM 3330 C C . LEU B 1 188 ? 51.515 69.112 31.847 1.00 54.47 188 LEU B C 1
ATOM 3331 O O . LEU B 1 188 ? 52.215 69.900 31.213 1.00 56.46 188 LEU B O 1
ATOM 3336 N N . MET B 1 189 ? 50.503 68.429 31.314 1.00 51.27 189 MET B N 1
ATOM 3337 C CA . MET B 1 189 ? 50.102 68.541 29.912 1.00 50.25 189 MET B CA 1
ATOM 3338 C C . MET B 1 189 ? 49.507 69.913 29.585 1.00 51.59 189 MET B C 1
ATOM 3339 O O . MET B 1 189 ? 49.791 70.480 28.528 1.00 52.76 189 MET B O 1
ATOM 3344 N N . GLN B 1 190 ? 48.696 70.438 30.504 1.00 51.52 190 GLN B N 1
ATOM 3345 C CA . GLN B 1 190 ? 48.005 71.726 30.346 1.00 53.22 190 GLN B CA 1
ATOM 3346 C C . GLN B 1 190 ? 46.980 71.745 29.210 1.00 51.70 190 GLN B C 1
ATOM 3347 O O . GLN B 1 190 ? 46.911 72.694 28.422 1.00 53.55 190 GLN B O 1
ATOM 3353 N N . LYS B 1 191 ? 46.192 70.679 29.137 1.00 48.66 191 LYS B N 1
ATOM 3354 C CA . LYS B 1 191 ? 45.015 70.636 28.283 1.00 47.44 191 LYS B CA 1
ATOM 3355 C C . LYS B 1 191 ? 43.829 70.219 29.142 1.00 45.71 191 LYS B C 1
ATOM 3356 O O . LYS B 1 191 ? 43.987 69.453 30.092 1.00 44.60 191 LYS B O 1
ATOM 3362 N N . SER B 1 192 ? 42.649 70.729 28.811 1.00 45.81 192 SER B N 1
ATOM 3363 C CA . SER B 1 192 ? 41.479 70.562 29.663 1.00 44.79 192 SER B CA 1
ATOM 3364 C C . SER B 1 192 ? 40.901 69.158 29.603 1.00 41.56 192 SER B C 1
ATOM 3365 O O . SER B 1 192 ? 40.626 68.630 28.524 1.00 39.89 192 SER B O 1
ATOM 3368 N N . VAL B 1 193 ? 40.750 68.561 30.781 1.00 40.78 193 VAL B N 1
ATOM 3369 C CA . VAL B 1 193 ? 40.118 67.256 30.938 1.00 38.45 193 VAL B CA 1
ATOM 3370 C C . VAL B 1 193 ? 39.025 67.370 31.990 1.00 39.09 193 VAL B C 1
ATOM 3371 O O . VAL B 1 193 ? 39.240 67.942 33.064 1.00 41.01 193 VAL B O 1
ATOM 3375 N N . LEU B 1 194 ? 37.852 66.834 31.663 1.00 38.06 194 LEU B N 1
ATOM 3376 C CA . LEU B 1 194 ? 36.709 66.833 32.571 1.00 38.37 194 LEU B CA 1
ATOM 3377 C C . LEU B 1 194 ? 36.346 65.412 32.992 1.00 36.15 194 LEU B C 1
ATOM 3378 O O . LEU B 1 194 ? 36.081 64.557 32.148 1.00 34.47 194 LEU B O 1
ATOM 3383 N N . PHE B 1 195 ? 36.359 65.175 34.302 1.00 36.63 195 PHE B N 1
ATOM 3384 C CA . PHE B 1 195 ? 35.824 63.955 34.883 1.00 35.05 195 PHE B CA 1
ATOM 3385 C C . PHE B 1 195 ? 34.422 64.282 35.353 1.00 35.70 195 PHE B C 1
ATOM 3386 O O . PHE B 1 195 ? 34.244 64.992 36.344 1.00 37.68 195 PHE B O 1
ATOM 3394 N N . LEU B 1 196 ? 33.431 63.782 34.619 1.00 34.44 196 LEU B N 1
ATOM 3395 C CA . LEU B 1 196 ? 32.030 64.056 34.913 1.00 35.15 196 LEU B CA 1
ATOM 3396 C C . LEU B 1 196 ? 31.430 62.913 35.733 1.00 33.71 196 LEU B C 1
ATOM 3397 O O . LEU B 1 196 ? 31.191 61.818 35.215 1.00 32.02 196 LEU B O 1
ATOM 3402 N N . GLU B 1 197 ? 31.174 63.200 37.009 1.00 34.82 197 GLU B N 1
ATOM 3403 C CA . GLU B 1 197 ? 30.894 62.183 38.025 1.00 33.81 197 GLU B CA 1
ATOM 3404 C C . GLU B 1 197 ? 29.503 62.330 38.651 1.00 34.67 197 GLU B C 1
ATOM 3405 O O . GLU B 1 197 ? 29.039 63.457 38.866 1.00 36.01 197 GLU B O 1
ATOM 3411 N N . PRO B 1 198 ? 28.836 61.191 38.948 1.00 33.18 198 PRO B N 1
ATOM 3412 C CA . PRO B 1 198 ? 27.497 61.193 39.551 1.00 34.40 198 PRO B CA 1
ATOM 3413 C C . PRO B 1 198 ? 27.499 61.279 41.083 1.00 36.31 198 PRO B C 1
ATOM 3414 O O . PRO B 1 198 ? 26.435 61.411 41.689 1.00 37.29 198 PRO B O 1
ATOM 3418 N N . ARG B 1 199 ? 28.681 61.179 41.688 1.00 36.92 199 ARG B N 1
ATOM 3419 C CA . ARG B 1 199 ? 28.860 61.337 43.136 1.00 39.54 199 ARG B CA 1
ATOM 3420 C C . ARG B 1 199 ? 30.316 61.687 43.413 1.00 40.06 199 ARG B C 1
ATOM 3421 O O . ARG B 1 199 ? 31.166 61.534 42.535 1.00 38.24 199 ARG B O 1
ATOM 3429 N N . ARG B 1 200 ? 30.595 62.162 44.625 1.00 42.62 200 ARG B N 1
ATOM 3430 C CA . ARG B 1 200 ? 31.932 62.651 44.976 1.00 44.17 200 ARG B CA 1
ATOM 3431 C C . ARG B 1 200 ? 33.024 61.633 44.658 1.00 42.40 200 ARG B C 1
ATOM 3432 O O . ARG B 1 200 ? 32.886 60.438 44.949 1.00 41.10 200 ARG B O 1
ATOM 3440 N N . LEU B 1 201 ? 34.090 62.110 44.021 1.00 42.45 201 LEU B N 1
ATOM 3441 C CA . LEU B 1 201 ? 35.226 61.258 43.692 1.00 41.29 201 LEU B CA 1
ATOM 3442 C C . LEU B 1 201 ? 36.251 61.387 44.812 1.00 43.72 201 LEU B C 1
ATOM 3443 O O . LEU B 1 201 ? 37.065 62.323 44.827 1.00 45.32 201 LEU B O 1
ATOM 3448 N N . TYR B 1 202 ? 36.178 60.456 45.765 1.00 44.08 202 TYR B N 1
ATOM 3449 C CA . TYR B 1 202 ? 36.988 60.499 46.993 1.00 46.95 202 TYR B CA 1
ATOM 3450 C C . TYR B 1 202 ? 36.891 61.873 47.665 1.00 50.17 202 TYR B C 1
ATOM 3451 O O . TYR B 1 202 ? 35.832 62.505 47.618 1.00 50.69 202 TYR B O 1
ATOM 3460 N N . ASP B 1 203 ? 37.973 62.327 48.294 1.00 52.56 203 ASP B N 1
ATOM 3461 C CA . AS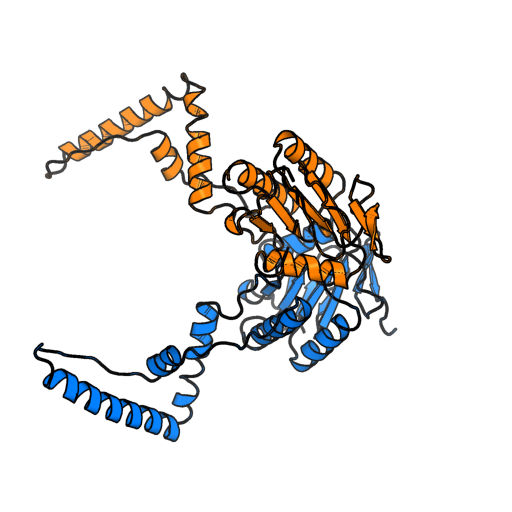P B 1 203 ? 37.995 63.659 48.896 1.00 56.14 203 ASP B CA 1
ATOM 3462 C C . ASP B 1 203 ? 38.836 64.646 48.075 1.00 56.77 203 ASP B C 1
ATOM 3463 O O . ASP B 1 203 ? 39.350 65.624 48.607 1.00 59.72 203 ASP B O 1
ATOM 3468 N N . LEU B 1 204 ? 38.953 64.384 46.773 1.00 54.10 204 LEU B N 1
ATOM 3469 C CA . LEU B 1 204 ? 39.759 65.223 45.879 1.00 54.76 204 LEU B CA 1
ATOM 3470 C C . LEU B 1 204 ? 39.095 66.575 45.599 1.00 56.32 204 LEU B C 1
ATOM 3471 O O . LEU B 1 204 ? 37.870 66.684 45.674 1.00 55.81 204 LEU B O 1
ATOM 3476 N N . PRO B 1 205 ? 39.898 67.617 45.288 1.00 58.33 205 PRO B N 1
ATOM 3477 C CA . PRO B 1 205 ? 39.263 68.892 44.952 1.00 59.94 205 PRO B CA 1
ATOM 3478 C C . PRO B 1 205 ? 38.400 68.750 43.699 1.00 56.97 205 PRO B C 1
ATOM 3479 O O . PRO B 1 205 ? 38.859 68.227 42.678 1.00 54.48 205 PRO B O 1
ATOM 3483 N N . GLN B 1 206 ? 37.145 69.181 43.806 1.00 57.39 206 GLN B N 1
ATOM 3484 C CA . GLN B 1 206 ? 36.160 68.998 42.742 1.00 54.87 206 GLN B CA 1
ATOM 3485 C C . GLN B 1 206 ? 34.981 69.951 42.891 1.00 56.99 206 GLN B C 1
ATOM 3486 O O . GLN B 1 206 ? 34.646 70.372 44.004 1.00 59.32 206 GLN B O 1
ATOM 3492 N N . TYR B 1 207 ? 34.356 70.285 41.766 1.00 56.18 207 TYR B N 1
ATOM 3493 C CA . TYR B 1 207 ? 33.145 71.095 41.772 1.00 58.47 207 TYR B CA 1
ATOM 3494 C C . TYR B 1 207 ? 31.928 70.200 41.958 1.00 56.93 207 TYR B C 1
ATOM 3495 O O . TYR B 1 207 ? 31.721 69.253 41.196 1.00 53.54 207 TYR B O 1
ATOM 3504 N N . VAL B 1 208 ? 31.138 70.495 42.988 1.00 59.34 208 VAL B N 1
ATOM 3505 C CA . VAL B 1 208 ? 29.966 69.687 43.319 1.00 58.61 208 VAL B CA 1
ATOM 3506 C C . VAL B 1 208 ? 28.689 70.500 43.134 1.00 60.91 208 VAL B C 1
ATOM 3507 O O . VAL B 1 208 ? 28.526 71.563 43.743 1.00 64.05 208 VAL B O 1
ATOM 3511 N N . ILE B 1 209 ? 27.801 70.009 42.275 1.00 59.25 209 ILE B N 1
ATOM 3512 C CA . ILE B 1 209 ? 26.453 70.554 42.181 1.00 61.66 209 ILE B CA 1
ATOM 3513 C C . ILE B 1 209 ? 25.542 69.692 43.052 1.00 61.87 209 ILE B C 1
ATOM 3514 O O . ILE B 1 209 ? 25.336 68.502 42.774 1.00 58.66 209 ILE B O 1
ATOM 3519 N N . ASP B 1 210 ? 25.019 70.313 44.108 1.00 65.87 210 ASP B N 1
ATOM 3520 C CA . ASP B 1 210 ? 24.211 69.649 45.133 1.00 67.30 210 ASP B CA 1
ATOM 3521 C C . ASP B 1 210 ? 22.859 69.159 44.641 1.00 67.27 210 ASP B C 1
ATOM 3522 O O . ASP B 1 210 ? 22.399 69.540 43.564 1.00 67.02 210 ASP B O 1
ATOM 3527 N N . LYS B 1 211 ? 22.227 68.317 45.458 1.00 68.32 211 LYS B N 1
ATOM 3528 C CA . LYS B 1 211 ? 20.858 67.859 45.226 1.00 69.56 211 LYS B CA 1
ATOM 3529 C C . LYS B 1 211 ? 19.844 69.012 45.272 1.00 74.07 211 LYS B C 1
ATOM 3530 O O . LYS B 1 211 ? 18.690 68.848 44.869 1.00 74.44 211 LYS B O 1
ATOM 3536 N N . ASP B 1 212 ? 20.289 70.167 45.770 1.00 78.27 212 ASP B N 1
ATOM 3537 C CA . ASP B 1 212 ? 19.503 71.404 45.752 1.00 83.31 212 ASP B CA 1
ATOM 3538 C C . ASP B 1 212 ? 20.019 72.373 44.679 1.00 84.67 212 ASP B C 1
ATOM 3539 O O . ASP B 1 212 ? 19.631 73.546 44.650 1.00 88.15 212 ASP B O 1
ATOM 3544 N N . TYR B 1 213 ? 20.888 71.863 43.803 1.00 82.51 213 TYR B N 1
ATOM 3545 C CA . TYR B 1 213 ? 21.455 72.604 42.661 1.00 83.73 213 TYR B CA 1
ATOM 3546 C C . TYR B 1 213 ? 22.408 73.741 43.053 1.00 87.30 213 TYR B C 1
ATOM 3547 O O . TYR B 1 213 ? 22.523 74.738 42.336 1.00 89.13 213 TYR B O 1
ATOM 3556 N N . PHE B 1 214 ? 23.097 73.580 44.181 1.00 89.09 214 PHE B N 1
ATOM 3557 C CA . PHE B 1 214 ? 24.078 74.566 44.643 1.00 93.06 214 PHE B CA 1
ATOM 3558 C C . PHE B 1 214 ? 25.511 74.116 44.348 1.00 91.49 214 PHE B C 1
ATOM 3559 O O . PHE B 1 214 ? 25.831 72.931 44.461 1.00 88.32 214 PHE B O 1
ATOM 3561 N N . LEU B 1 215 ? 26.364 75.070 43.976 1.00 94.50 215 LEU B N 1
ATOM 3562 C CA . LEU B 1 215 ? 27.752 74.783 43.604 1.00 93.91 215 LEU B CA 1
ATOM 3563 C C . LEU B 1 215 ? 28.719 74.916 44.783 1.00 96.79 215 LEU B C 1
ATOM 3564 O O . LEU B 1 215 ? 28.739 75.939 45.473 1.00 100.81 215 LEU B O 1
ATOM 3569 N N . ILE B 1 216 ? 29.516 73.871 44.997 1.00 35.23 216 ILE B N 1
ATOM 3570 C CA . ILE B 1 216 ? 30.529 73.839 46.060 1.00 36.54 216 ILE B CA 1
ATOM 3571 C C . ILE B 1 216 ? 31.919 73.777 45.433 1.00 37.12 216 ILE B C 1
ATOM 3572 O O . ILE B 1 216 ? 32.243 72.820 44.719 1.00 37.62 216 ILE B O 1
#